Protein AF-A0A9E1HK41-F1 (afdb_monomer_lite)

pLDDT: mean 92.95, std 5.64, range [42.75, 98.69]

Secondary structure (DSSP, 8-state):
---SS--HHHHHHHHHHHHHHHHTT------B--S---HHHHHHHHHTT--GGGGB----SS--EEEES-S----SS-EEEEEE-S-------SSEEEE---S-HHHHHHHH-GGG--HHHHHHHHHHHHHHTTTTT-GGG--TTHHHHHHHHHHHHT--HHHHHHHHTT----SSHHHHHTTT-EEEEETTEEEEEEEEEESS--HHHHHHHHHHHHHHHHHTT-SEEEEEEEETTTTEEEEEEE-SS-EEEEEEES---IIIIIHHHHHHHTTS-EEEEEE--SS--TT-HHHHHHHHHHHHHHTSSEEEEE---SSHHHHHHHHHHTTT-EEEEEEGGGGGGGGG---SEEEEESSHHHHHHHHHHH-SEEEE-S--HHHHHHHHHHHHHHHH-SSPPPEEEE-GGGTTHHHHHHHHHHHHTTSS-GGGGGS-EEE-SHHHHHHHHHHHHHHHHHT--

Structure (mmCIF, N/CA/C/O backbone):
data_AF-A0A9E1HK41-F1
#
_entry.id   AF-A0A9E1HK41-F1
#
loop_
_atom_site.group_PDB
_atom_site.id
_atom_site.type_symbol
_atom_site.label_atom_id
_atom_site.label_alt_id
_atom_site.label_comp_id
_atom_site.label_asym_id
_atom_site.label_entity_id
_atom_site.label_seq_id
_atom_site.pdbx_PDB_ins_code
_atom_site.Cartn_x
_atom_site.Cartn_y
_atom_site.Cartn_z
_atom_site.occupancy
_atom_site.B_iso_or_equiv
_atom_site.auth_seq_id
_atom_site.auth_comp_id
_atom_site.auth_asym_id
_atom_site.auth_atom_id
_atom_site.pdbx_PDB_model_num
ATOM 1 N N . MET A 1 1 ? -28.091 0.198 19.499 1.00 93.56 1 MET A N 1
ATOM 2 C CA . MET A 1 1 ? -27.435 -0.769 18.590 1.00 93.56 1 MET A CA 1
ATOM 3 C C . MET A 1 1 ? -26.246 -0.072 17.952 1.00 93.56 1 MET A C 1
ATOM 5 O O . MET A 1 1 ? -26.409 1.080 17.579 1.00 93.56 1 MET A O 1
ATOM 9 N N . GLY A 1 2 ? -25.096 -0.743 17.875 1.00 93.38 2 GLY A N 1
ATOM 10 C CA . GLY A 1 2 ? -23.851 -0.199 17.312 1.00 93.38 2 GLY A CA 1
ATOM 11 C C . GLY A 1 2 ? -23.698 -0.389 15.797 1.00 93.38 2 GLY A C 1
ATOM 12 O O . GLY A 1 2 ? -24.620 -0.902 15.147 1.00 93.38 2 GLY A O 1
ATOM 13 N N . HIS A 1 3 ? -22.529 -0.051 15.243 1.00 91.25 3 HIS A N 1
ATOM 14 C CA . HIS A 1 3 ? -22.158 -0.341 13.847 1.00 91.25 3 HIS A CA 1
ATOM 15 C C . HIS A 1 3 ? -21.962 -1.850 13.586 1.00 91.25 3 HIS A C 1
ATOM 17 O O . HIS A 1 3 ? -22.030 -2.674 14.500 1.00 91.25 3 HIS A O 1
ATOM 23 N N . VAL A 1 4 ? -21.787 -2.234 12.313 1.00 88.62 4 VAL A N 1
ATOM 24 C CA . VAL A 1 4 ? -21.480 -3.624 11.912 1.00 88.62 4 VAL A CA 1
ATOM 25 C C . VAL A 1 4 ? -20.093 -4.007 12.422 1.00 88.62 4 VAL A C 1
ATOM 27 O O . VAL A 1 4 ? -19.176 -3.201 12.294 1.00 88.62 4 VAL A O 1
ATOM 30 N N . ASN A 1 5 ? -19.931 -5.235 12.932 1.00 87.88 5 ASN A N 1
ATOM 31 C CA . ASN A 1 5 ? -18.701 -5.691 13.594 1.00 87.88 5 ASN A CA 1
ATOM 32 C C . ASN A 1 5 ? -18.273 -4.687 14.686 1.00 87.88 5 ASN A C 1
ATOM 34 O O . ASN A 1 5 ? -17.259 -4.008 14.514 1.00 87.88 5 ASN A O 1
ATOM 38 N N . PRO A 1 6 ? -19.103 -4.526 15.739 1.00 90.44 6 PRO A N 1
ATOM 39 C CA . PRO A 1 6 ? -18.960 -3.450 16.714 1.00 90.44 6 PRO A CA 1
ATOM 40 C C . PRO A 1 6 ? -17.571 -3.479 17.348 1.00 90.44 6 PRO A C 1
ATOM 42 O O . PRO A 1 6 ? -17.072 -4.562 17.665 1.00 90.44 6 PRO A O 1
ATOM 45 N N . ASP A 1 7 ? -16.972 -2.306 17.523 1.00 92.00 7 ASP A N 1
ATOM 46 C CA . ASP A 1 7 ? -15.753 -2.134 18.303 1.00 92.00 7 ASP A CA 1
ATOM 47 C C . ASP A 1 7 ? -16.080 -1.907 19.785 1.00 92.00 7 ASP A C 1
ATOM 49 O O . ASP A 1 7 ? -17.224 -2.065 20.229 1.00 92.00 7 ASP A O 1
ATOM 53 N N . ILE A 1 8 ? -15.065 -1.577 20.578 1.00 94.31 8 ILE A N 1
ATOM 54 C CA . ILE A 1 8 ? -15.229 -1.418 22.016 1.00 94.31 8 ILE A CA 1
ATOM 55 C C . ILE A 1 8 ? -16.166 -0.265 22.401 1.00 94.31 8 ILE A C 1
ATOM 57 O O . ILE A 1 8 ? -16.934 -0.424 23.355 1.00 94.31 8 ILE A O 1
ATOM 61 N N . ASP A 1 9 ? -16.143 0.864 21.685 1.00 95.94 9 ASP A N 1
ATOM 62 C CA . ASP A 1 9 ? -17.006 1.999 22.007 1.00 95.94 9 ASP A CA 1
ATOM 63 C C . ASP A 1 9 ? -18.448 1.655 21.647 1.00 95.94 9 ASP A C 1
ATOM 65 O O . ASP A 1 9 ? -19.345 1.773 22.483 1.00 95.94 9 ASP A O 1
ATOM 69 N N . SER A 1 10 ? -18.665 1.072 20.470 1.00 96.19 10 SER A N 1
ATOM 70 C CA . SER A 1 10 ? -19.974 0.584 20.041 1.00 96.19 10 SER A CA 1
ATOM 71 C C . SER A 1 10 ? -20.574 -0.453 21.004 1.00 96.19 10 SER A C 1
ATOM 73 O O . SER A 1 10 ? -21.774 -0.427 21.323 1.00 96.19 10 SER A O 1
ATOM 75 N N . MET A 1 11 ? -19.737 -1.373 21.495 1.00 97.12 11 MET A N 1
ATOM 76 C CA . MET A 1 11 ? -20.105 -2.403 22.470 1.00 97.12 11 MET A CA 1
ATOM 77 C C . MET A 1 11 ? -20.515 -1.804 23.820 1.00 97.12 11 MET A C 1
ATOM 79 O O . MET A 1 11 ? -21.586 -2.123 24.354 1.00 97.12 11 MET A O 1
ATOM 83 N N . ILE A 1 12 ? -19.670 -0.937 24.377 1.00 98.00 12 ILE A N 1
ATOM 84 C CA . ILE A 1 12 ? -19.877 -0.333 25.696 1.00 98.00 12 ILE A CA 1
ATOM 85 C C . ILE A 1 12 ? -21.033 0.668 25.643 1.00 98.00 12 ILE A C 1
ATOM 87 O O . ILE A 1 12 ? -21.927 0.614 26.489 1.00 98.00 12 ILE A O 1
ATOM 91 N N . SER A 1 13 ? -21.097 1.506 24.611 1.00 98.12 13 SER A N 1
ATOM 92 C CA . SER A 1 13 ? -22.182 2.464 24.387 1.00 98.12 13 SER A CA 1
ATOM 93 C C . SER A 1 13 ? -23.548 1.793 24.305 1.00 98.12 13 SER A C 1
ATOM 95 O O . SER A 1 13 ? -24.519 2.278 24.887 1.00 98.12 13 SER A O 1
ATOM 97 N N . GLY A 1 14 ? -23.644 0.643 23.634 1.00 97.56 14 GLY A N 1
ATOM 98 C CA . GLY A 1 14 ? -24.891 -0.115 23.557 1.00 97.56 14 GLY A CA 1
ATOM 99 C C . GLY A 1 14 ? -25.380 -0.603 24.921 1.00 97.56 14 GLY A C 1
ATOM 100 O O . GLY A 1 14 ? -26.563 -0.460 25.242 1.00 97.56 14 GLY A O 1
ATOM 101 N N . TYR A 1 15 ? -24.459 -1.115 25.740 1.00 98.00 15 TYR A N 1
ATOM 102 C CA . TYR A 1 15 ? -24.726 -1.524 27.119 1.00 98.00 15 TYR A CA 1
ATOM 103 C C . TYR A 1 15 ? -25.155 -0.340 28.005 1.00 98.00 15 TYR A C 1
ATOM 105 O O . TYR A 1 15 ? -26.167 -0.427 28.707 1.00 98.00 15 TYR A O 1
ATOM 113 N N . LEU A 1 16 ? -24.433 0.783 27.942 1.00 98.19 16 LEU A N 1
ATOM 114 C CA . LEU A 1 16 ? -24.734 1.983 28.730 1.00 98.19 16 LEU A CA 1
ATOM 115 C C . LEU A 1 16 ? -26.084 2.592 28.341 1.00 98.19 16 LEU A C 1
ATOM 117 O O . LEU A 1 16 ? -26.861 2.981 29.212 1.00 98.19 16 LEU A O 1
ATOM 121 N N . MET A 1 17 ? -26.396 2.620 27.044 1.00 97.88 17 MET A N 1
ATOM 122 C CA . MET A 1 17 ? -27.677 3.109 26.542 1.00 97.88 17 MET A CA 1
ATOM 123 C C . MET A 1 17 ? -28.849 2.263 27.054 1.00 97.88 17 MET A C 1
ATOM 125 O O . MET A 1 17 ? -29.858 2.815 27.491 1.00 97.88 17 MET A O 1
ATOM 129 N N . GLU A 1 18 ? -28.733 0.929 27.063 1.00 97.31 18 GLU A N 1
ATOM 130 C CA . GLU A 1 18 ? -29.768 0.067 27.654 1.00 97.31 18 GLU A CA 1
ATOM 131 C C . GLU A 1 18 ? -29.987 0.391 29.139 1.00 97.31 18 GLU A C 1
ATOM 133 O O . GLU A 1 18 ? -31.135 0.495 29.581 1.00 97.31 18 GLU A O 1
ATOM 138 N N . LYS A 1 19 ? -28.903 0.576 29.904 1.00 97.12 19 LYS A N 1
ATOM 139 C CA . LYS A 1 19 ? -28.973 0.910 31.334 1.00 97.12 19 LYS A CA 1
ATOM 140 C C . LYS A 1 19 ? -29.635 2.270 31.570 1.00 97.12 19 LYS A C 1
ATOM 142 O O . LYS A 1 19 ? -30.533 2.363 32.408 1.00 97.12 19 LYS A O 1
ATOM 147 N N . LEU A 1 20 ? -29.264 3.286 30.791 1.00 97.38 20 LEU A N 1
ATOM 148 C CA . LEU A 1 20 ? -29.857 4.623 30.849 1.00 97.38 20 LEU A CA 1
ATOM 149 C C . LEU A 1 20 ? -31.354 4.605 30.522 1.00 97.38 20 LEU A C 1
ATOM 151 O O . LEU A 1 20 ? -32.163 5.175 31.249 1.00 97.38 20 LEU A O 1
ATOM 155 N N . MET A 1 21 ? -31.754 3.922 29.451 1.00 96.50 21 MET A N 1
ATOM 156 C CA . MET A 1 21 ? -33.165 3.862 29.066 1.00 96.50 21 MET A CA 1
ATOM 157 C C . MET A 1 21 ? -34.008 3.137 30.123 1.00 96.50 21 MET A C 1
ATOM 159 O O . MET A 1 21 ? -35.100 3.596 30.464 1.00 96.50 21 MET A O 1
ATOM 163 N N . LYS A 1 22 ? -33.484 2.055 30.713 1.00 96.44 22 LYS A N 1
ATOM 164 C CA . LYS A 1 22 ? -34.154 1.352 31.819 1.00 96.44 22 LYS A CA 1
ATOM 165 C C . LYS A 1 22 ? -34.268 2.209 33.077 1.00 96.44 22 LYS A C 1
ATOM 167 O O . LYS A 1 22 ? -35.314 2.173 33.720 1.00 96.44 22 LYS A O 1
ATOM 172 N N . SER A 1 23 ? -33.247 2.999 33.422 1.00 95.19 23 SER A N 1
ATOM 173 C CA . SER A 1 23 ? -33.308 3.890 34.593 1.00 95.19 23 SER A CA 1
ATOM 174 C C . SER A 1 23 ? -34.360 4.994 34.436 1.00 95.19 23 SER A C 1
ATOM 176 O O . SER A 1 23 ? -34.927 5.453 35.424 1.00 95.19 23 SER A O 1
ATOM 178 N N . LYS A 1 24 ? -34.686 5.364 33.191 1.00 94.94 24 LYS A N 1
ATOM 179 C CA . LYS A 1 24 ? -35.784 6.279 32.842 1.00 94.94 24 LYS A CA 1
ATOM 180 C C . LYS A 1 24 ? -37.152 5.589 32.704 1.00 94.94 24 LYS A C 1
ATOM 182 O O . LYS A 1 24 ? -38.125 6.253 32.364 1.00 94.94 24 LYS A O 1
ATOM 187 N N . GLY A 1 25 ? -37.247 4.285 32.978 1.00 95.94 25 GLY A N 1
ATOM 188 C CA . GLY A 1 25 ? -38.503 3.527 32.973 1.00 95.94 25 GLY A CA 1
ATOM 189 C C . GLY A 1 25 ? -38.911 2.933 31.621 1.00 95.94 25 GLY A C 1
ATOM 190 O O . GLY A 1 25 ? -40.019 2.413 31.504 1.00 95.94 25 GLY A O 1
ATOM 191 N N . TYR A 1 26 ? -38.046 2.970 30.603 1.00 95.50 26 TYR A N 1
ATOM 192 C CA . TYR A 1 26 ? -38.338 2.368 29.300 1.00 95.50 26 TYR A CA 1
ATOM 193 C C . TYR A 1 26 ? -38.013 0.871 29.266 1.00 95.50 26 TYR A C 1
ATOM 195 O O . TYR A 1 26 ? -37.022 0.406 29.837 1.00 95.50 26 TYR A O 1
ATOM 203 N N . PHE A 1 27 ? -38.803 0.110 28.503 1.00 94.62 27 PHE A N 1
ATOM 204 C CA . PHE A 1 27 ? -38.442 -1.251 28.115 1.00 94.62 27 PHE A CA 1
ATOM 205 C C . PHE A 1 27 ? -37.400 -1.204 26.990 1.00 94.62 27 PHE A C 1
ATOM 207 O O . PHE A 1 27 ? -37.738 -1.087 25.815 1.00 94.62 27 PHE A O 1
ATOM 214 N N . ALA A 1 28 ? -36.122 -1.271 27.360 1.00 95.44 28 ALA A N 1
ATOM 215 C CA . ALA A 1 28 ? -35.004 -1.258 26.421 1.00 95.44 28 ALA A CA 1
ATOM 216 C C . ALA A 1 28 ? -34.219 -2.573 26.464 1.00 95.44 28 ALA A C 1
ATOM 218 O O . ALA A 1 28 ? -34.064 -3.179 27.526 1.00 95.44 28 ALA A O 1
ATOM 219 N N . SER A 1 29 ? -33.689 -2.999 25.315 1.00 95.56 29 SER A N 1
ATOM 220 C CA . SER A 1 29 ? -32.746 -4.115 25.236 1.00 95.56 29 SER A CA 1
ATOM 221 C C . SER A 1 29 ? -31.597 -3.793 24.291 1.00 95.56 29 SER A C 1
ATOM 223 O O . SER A 1 29 ? -31.830 -3.366 23.160 1.00 95.56 29 SER A O 1
ATOM 225 N N . TYR A 1 30 ? -30.359 -4.016 24.740 1.00 96.81 30 TYR A N 1
ATOM 226 C CA . TYR A 1 30 ? -29.209 -3.954 23.849 1.00 96.81 30 TYR A CA 1
ATOM 227 C C . TYR A 1 30 ? -29.155 -5.213 22.974 1.00 96.81 30 TYR A C 1
ATOM 229 O O . TYR A 1 30 ? -29.301 -6.341 23.456 1.00 96.81 30 TYR A O 1
ATOM 237 N N . ILE A 1 31 ? -28.977 -5.000 21.669 1.00 95.38 31 ILE A N 1
ATOM 238 C CA . ILE A 1 31 ? -28.938 -6.037 20.640 1.00 95.38 31 ILE A CA 1
ATOM 239 C C . ILE A 1 31 ? -27.716 -5.806 19.751 1.00 95.38 31 ILE A C 1
ATOM 241 O O . ILE A 1 31 ? -27.499 -4.694 19.258 1.00 95.38 31 ILE A O 1
ATOM 245 N N . ILE A 1 32 ? -26.975 -6.887 19.520 1.00 95.25 32 ILE A N 1
ATOM 246 C CA . ILE A 1 32 ? -25.922 -7.007 18.516 1.00 95.25 32 ILE A CA 1
ATOM 247 C C . ILE A 1 32 ? -26.394 -8.048 17.489 1.00 95.25 32 ILE A C 1
ATOM 249 O O . ILE A 1 32 ? -26.381 -9.243 17.783 1.00 95.25 32 ILE A O 1
ATOM 253 N N . PRO A 1 33 ? -26.878 -7.639 16.306 1.00 93.00 33 PRO A N 1
ATOM 254 C CA . PRO A 1 33 ? -27.343 -8.590 15.296 1.00 93.00 33 PRO A CA 1
ATOM 255 C C . PRO A 1 33 ? -26.194 -9.279 14.549 1.00 93.00 33 PRO A C 1
ATOM 257 O O . PRO A 1 33 ? -26.416 -10.268 13.847 1.00 93.00 33 PRO A O 1
ATOM 260 N N . ASP A 1 34 ? -24.978 -8.750 14.673 1.00 91.62 34 ASP A N 1
ATOM 261 C CA . ASP A 1 34 ? -23.805 -9.195 13.936 1.00 91.62 34 ASP A CA 1
ATOM 262 C C . ASP A 1 34 ? -23.301 -10.543 14.461 1.00 91.62 34 ASP A C 1
ATOM 264 O O . ASP A 1 34 ? -23.234 -10.792 15.669 1.00 91.62 34 ASP A O 1
ATOM 268 N N . ARG A 1 35 ? -22.945 -11.431 13.527 1.00 87.62 35 ARG A N 1
ATOM 269 C CA . ARG A 1 35 ? -22.348 -12.735 13.856 1.00 87.62 35 ARG A CA 1
ATOM 270 C C . ARG A 1 35 ? -20.925 -12.576 14.373 1.00 87.62 35 ARG A C 1
ATOM 272 O O . ARG A 1 35 ? -20.533 -13.272 15.306 1.00 87.62 35 ARG A O 1
ATOM 279 N N . GLU A 1 36 ? -20.186 -11.666 13.751 1.00 87.62 36 GLU A N 1
ATOM 280 C CA . GLU A 1 36 ? -18.804 -11.353 14.081 1.00 87.62 36 GLU A CA 1
ATOM 281 C C . GLU A 1 36 ? -18.746 -10.113 14.974 1.00 87.62 36 GLU A C 1
ATOM 283 O O . GLU A 1 36 ? -19.527 -9.171 14.820 1.00 87.62 36 GLU A O 1
ATOM 288 N N . LEU A 1 37 ? -17.832 -10.169 15.935 1.00 88.00 37 LEU A N 1
ATOM 289 C CA . LEU A 1 37 ? -17.463 -9.076 16.821 1.00 88.00 37 LEU A CA 1
ATOM 290 C C . LEU A 1 37 ? -15.980 -8.809 16.599 1.00 88.00 37 LEU A C 1
ATOM 292 O O . LEU A 1 37 ? -15.232 -9.762 16.344 1.00 88.00 37 LEU A O 1
ATOM 296 N N . ASP A 1 38 ? -15.539 -7.567 16.798 1.00 87.44 38 ASP A N 1
ATOM 297 C CA . ASP A 1 38 ? -14.110 -7.302 16.851 1.00 87.44 38 ASP A CA 1
ATOM 298 C C . ASP A 1 38 ? -13.497 -8.108 18.006 1.00 87.44 38 ASP A C 1
ATOM 300 O O . ASP A 1 38 ? -13.838 -7.922 19.178 1.00 87.44 38 ASP A O 1
ATOM 304 N N . SER A 1 39 ? -12.639 -9.076 17.674 1.00 84.12 39 SER A N 1
ATOM 305 C CA . SER A 1 39 ? -12.173 -10.070 18.643 1.00 84.12 39 SER A CA 1
ATOM 306 C C . SER A 1 39 ? -11.335 -9.443 19.751 1.00 84.12 39 SER A C 1
ATOM 308 O O . SER A 1 39 ? -11.407 -9.884 20.895 1.00 84.12 39 SER A O 1
ATOM 310 N N . GLN A 1 40 ? -10.558 -8.407 19.421 1.00 84.25 40 GLN A N 1
ATOM 311 C CA . GLN A 1 40 ? -9.740 -7.692 20.395 1.00 84.25 40 GLN A CA 1
ATOM 312 C C . GLN A 1 40 ? -10.635 -6.926 21.374 1.00 84.25 40 GLN A C 1
ATOM 314 O O . GLN A 1 40 ? -10.505 -7.098 22.586 1.00 84.25 40 GLN A O 1
ATOM 319 N N . SER A 1 41 ? -11.600 -6.166 20.856 1.00 90.38 41 SER A N 1
ATOM 320 C CA . SER A 1 41 ? -12.583 -5.432 21.657 1.00 90.38 41 SER A CA 1
ATOM 321 C C . SER A 1 41 ? -13.410 -6.366 22.541 1.00 90.38 41 SER A C 1
ATOM 323 O O . SER A 1 41 ? -13.621 -6.068 23.717 1.00 90.38 41 SER A O 1
ATOM 325 N N . TYR A 1 42 ? -13.823 -7.529 22.020 1.00 91.44 42 TYR A N 1
ATOM 326 C CA . TYR A 1 42 ? -14.557 -8.540 22.784 1.00 91.44 42 TYR A CA 1
ATOM 327 C C . TYR A 1 42 ? -13.754 -9.073 23.975 1.00 91.44 42 TYR A C 1
ATOM 329 O O . TYR A 1 42 ? -14.263 -9.091 25.099 1.00 91.44 42 TYR A O 1
ATOM 337 N N . GLU A 1 43 ? -12.513 -9.512 23.749 1.00 91.19 43 GLU A N 1
ATOM 338 C CA . GLU A 1 43 ? -11.674 -10.056 24.822 1.00 91.19 43 GLU A CA 1
ATOM 339 C C . GLU A 1 43 ? -11.360 -8.990 25.879 1.00 91.19 43 GLU A C 1
ATOM 341 O O . GLU A 1 43 ? -11.363 -9.292 27.074 1.00 91.19 43 GLU A O 1
ATOM 346 N N . ILE A 1 44 ? -11.194 -7.728 25.468 1.00 91.56 44 ILE A N 1
ATOM 347 C CA . ILE A 1 44 ? -11.049 -6.600 26.391 1.00 91.56 44 ILE A CA 1
ATOM 348 C C . ILE A 1 44 ? -12.338 -6.390 27.202 1.00 91.56 44 ILE A C 1
ATOM 350 O O . ILE A 1 44 ? -12.286 -6.388 28.431 1.00 91.56 44 ILE A O 1
ATOM 354 N N . CYS A 1 45 ? -13.512 -6.299 26.568 1.00 93.75 45 CYS A N 1
ATOM 355 C CA . CYS A 1 45 ? -14.789 -6.169 27.286 1.00 93.75 45 CYS A CA 1
ATOM 356 C C . CYS A 1 45 ? -14.965 -7.289 28.318 1.00 93.75 45 CYS A C 1
ATOM 358 O O . CYS A 1 45 ? -15.283 -7.032 29.482 1.00 93.75 45 CYS A O 1
ATOM 360 N N . LYS A 1 46 ? -14.676 -8.530 27.918 1.00 94.94 46 LYS A N 1
ATOM 361 C CA . LYS A 1 46 ? -14.763 -9.709 28.779 1.00 94.94 46 LYS A CA 1
ATOM 362 C C . LYS A 1 46 ? -13.771 -9.656 29.943 1.00 94.94 46 LYS A C 1
ATOM 364 O O . LYS A 1 46 ? -14.172 -9.931 31.073 1.00 94.94 46 LYS A O 1
ATOM 369 N N . LYS A 1 47 ? -12.514 -9.265 29.696 1.00 94.38 47 LYS A N 1
ATOM 370 C CA . LYS A 1 47 ? -11.480 -9.048 30.728 1.00 94.38 47 LYS A CA 1
ATOM 371 C C . LYS A 1 47 ? -11.951 -8.056 31.794 1.00 94.38 47 LYS A C 1
ATOM 373 O O . LYS A 1 47 ? -11.683 -8.263 32.974 1.00 94.38 47 LYS A O 1
ATOM 378 N N . TYR A 1 48 ? -12.688 -7.021 31.391 1.00 94.62 48 TYR A N 1
ATOM 379 C CA . TYR A 1 48 ? -13.240 -6.005 32.291 1.00 94.62 48 TYR A CA 1
ATOM 380 C C . TYR A 1 48 ? -14.660 -6.316 32.792 1.00 94.62 48 TYR A C 1
ATOM 382 O O . TYR A 1 48 ? -15.276 -5.468 33.430 1.00 94.62 48 TYR A O 1
ATOM 390 N N . GLY A 1 49 ? -15.167 -7.537 32.581 1.00 95.88 49 GLY A N 1
ATOM 391 C CA . GLY A 1 49 ? -16.414 -8.033 33.177 1.00 95.88 49 GLY A CA 1
ATOM 392 C C . GLY A 1 49 ? -17.683 -7.825 32.342 1.00 95.88 49 GLY A C 1
ATOM 393 O O . GLY A 1 49 ? -18.774 -8.165 32.802 1.00 95.88 49 GLY A O 1
ATOM 394 N N . LEU A 1 50 ? -17.575 -7.316 31.113 1.00 96.38 50 LEU A N 1
ATOM 395 C CA . LEU A 1 50 ? -18.692 -7.179 30.178 1.00 96.38 50 LEU A CA 1
ATOM 396 C C . LEU A 1 50 ? -18.652 -8.291 29.118 1.00 96.38 50 LEU A C 1
ATOM 398 O O . LEU A 1 50 ? -18.016 -8.162 28.075 1.00 96.38 50 LEU A O 1
ATOM 402 N N . ASP A 1 51 ? -19.385 -9.383 29.345 1.00 95.88 51 ASP A N 1
ATOM 403 C CA . ASP A 1 51 ? -19.610 -10.378 28.289 1.00 95.88 51 ASP A CA 1
ATOM 404 C C . ASP A 1 51 ? -20.693 -9.892 27.321 1.00 95.88 51 ASP A C 1
ATOM 406 O O . ASP A 1 51 ? -21.892 -10.011 27.593 1.00 95.88 51 ASP A O 1
ATOM 410 N N . VAL A 1 52 ? -20.275 -9.320 26.192 1.00 94.12 52 VAL A N 1
ATOM 411 C CA . VAL A 1 52 ? -21.201 -8.766 25.196 1.00 94.12 52 VAL A CA 1
ATOM 412 C C . VAL A 1 52 ? -21.895 -9.825 24.341 1.00 94.12 52 VAL A C 1
ATOM 414 O O . VAL A 1 52 ? -22.923 -9.528 23.733 1.00 94.12 52 VAL A O 1
ATOM 417 N N . LYS A 1 53 ? -21.418 -11.081 24.330 1.00 94.44 53 LYS A N 1
ATOM 418 C CA . LYS A 1 53 ? -22.065 -12.158 23.555 1.00 94.44 53 LYS A CA 1
ATOM 419 C C . LYS A 1 53 ? -23.494 -12.427 24.013 1.00 94.44 53 LYS A C 1
ATOM 421 O O . LYS A 1 53 ? -24.330 -12.821 23.207 1.00 94.44 53 LYS A O 1
ATOM 426 N N . LYS A 1 54 ? -23.828 -12.118 25.271 1.00 95.06 54 LYS A N 1
ATOM 427 C CA . LYS A 1 54 ? -25.208 -12.199 25.784 1.00 95.06 54 LYS A CA 1
ATOM 428 C C . LYS A 1 54 ? -26.189 -11.247 25.080 1.00 95.06 54 LYS A C 1
ATOM 430 O O . LYS A 1 54 ? -27.403 -11.427 25.189 1.00 95.06 54 LYS A O 1
ATOM 435 N N . TYR A 1 55 ? -25.678 -10.242 24.367 1.00 95.56 55 TYR A N 1
ATOM 436 C CA . TYR A 1 55 ? -26.465 -9.306 23.567 1.00 95.56 55 TYR A CA 1
ATOM 437 C C . TYR A 1 55 ? -26.538 -9.699 22.084 1.00 95.56 55 TYR A C 1
ATOM 439 O O . TYR A 1 55 ? -27.267 -9.044 21.341 1.00 95.56 55 TYR A O 1
ATOM 447 N N . GLN A 1 56 ? -25.865 -10.776 21.645 1.00 94.69 56 GLN A N 1
ATOM 448 C CA . GLN A 1 56 ? -25.993 -11.275 20.273 1.00 94.69 56 GLN A CA 1
ATOM 449 C C . GLN A 1 56 ? -27.378 -11.891 20.045 1.00 94.69 56 GLN A C 1
ATOM 451 O O . GLN A 1 56 ? -27.665 -13.016 20.459 1.00 94.69 56 GLN A O 1
ATOM 456 N N . LYS A 1 57 ? -28.271 -11.121 19.421 1.00 93.69 57 LYS A N 1
ATOM 457 C CA . LYS A 1 57 ? -29.695 -11.445 19.251 1.00 93.69 57 LYS A CA 1
ATOM 458 C C . LYS A 1 57 ? -30.185 -10.945 17.897 1.00 93.69 57 LYS A C 1
ATOM 460 O O . LYS A 1 57 ? -29.628 -10.017 17.324 1.00 93.69 57 LYS A O 1
ATOM 465 N N . LYS A 1 58 ? -31.263 -11.543 17.385 1.00 92.69 58 LYS A N 1
ATOM 466 C CA . LYS A 1 58 ? -31.913 -11.067 16.156 1.00 92.69 58 LYS A CA 1
ATOM 467 C C . LYS A 1 58 ? -32.607 -9.723 16.392 1.00 92.69 58 LYS A C 1
ATOM 469 O O . LYS A 1 58 ? -33.083 -9.454 17.493 1.00 92.69 58 LYS A O 1
ATOM 474 N N . LEU A 1 59 ? -32.700 -8.924 15.330 1.00 92.56 59 LEU A N 1
ATOM 475 C CA . LEU A 1 59 ? -33.508 -7.706 15.315 1.00 92.56 59 LEU A CA 1
ATOM 476 C C . LEU A 1 59 ? -34.994 -8.026 15.532 1.00 92.56 59 LEU A C 1
ATOM 478 O O . LEU A 1 59 ? -35.477 -9.093 15.148 1.00 92.56 59 LEU A O 1
ATOM 482 N N . VAL A 1 60 ? -35.710 -7.077 16.133 1.00 90.56 60 VAL A N 1
ATOM 483 C CA . VAL A 1 60 ? -37.134 -7.172 16.485 1.00 90.56 60 VAL A CA 1
ATOM 484 C C . VAL A 1 60 ? -37.943 -6.236 15.586 1.00 90.56 60 VAL A C 1
ATOM 486 O O . VAL A 1 60 ? -37.643 -5.049 15.509 1.00 90.56 60 VAL A O 1
ATOM 489 N N . SER A 1 61 ? -38.964 -6.743 14.894 1.00 84.69 61 SER A N 1
ATOM 490 C CA . SER A 1 61 ? -39.709 -5.967 13.888 1.00 84.69 61 SER A CA 1
ATOM 491 C C . SER A 1 61 ? -40.604 -4.867 14.466 1.00 84.69 61 SER A C 1
ATOM 493 O O . SER A 1 61 ? -40.750 -3.823 13.850 1.00 84.69 61 SER A O 1
ATOM 495 N N . ASN A 1 62 ? -41.165 -5.066 15.660 1.00 87.56 62 ASN A N 1
ATOM 496 C CA . ASN A 1 62 ? -42.068 -4.104 16.303 1.00 87.56 62 ASN A CA 1
ATOM 497 C C . ASN A 1 62 ? -41.348 -3.347 17.427 1.00 87.56 62 ASN A C 1
ATOM 499 O O . ASN A 1 62 ? -41.748 -3.425 18.588 1.00 87.56 62 ASN A O 1
ATOM 503 N N . ALA A 1 63 ? -40.241 -2.685 17.098 1.00 91.88 63 ALA A N 1
ATOM 504 C CA . ALA A 1 63 ? -39.455 -1.913 18.052 1.00 91.88 63 ALA A CA 1
ATOM 505 C C . ALA A 1 63 ? -38.930 -0.624 17.417 1.00 91.88 63 ALA A C 1
ATOM 507 O O . ALA A 1 63 ? -38.602 -0.596 16.230 1.00 91.88 63 ALA A O 1
ATOM 508 N N . SER A 1 64 ? -38.806 0.414 18.238 1.00 94.94 64 SER A N 1
ATOM 509 C CA . SER A 1 64 ? -38.064 1.625 17.902 1.00 94.94 64 SER A CA 1
ATOM 510 C C . SER A 1 64 ? -36.588 1.432 18.260 1.00 94.94 64 SER A C 1
ATOM 512 O O . SER A 1 64 ? -36.249 0.791 19.260 1.00 94.94 64 SER A O 1
ATOM 514 N N . TYR A 1 65 ? -35.697 1.980 17.443 1.00 95.69 65 TYR A N 1
ATOM 515 C CA . TYR A 1 65 ? -34.260 1.762 17.540 1.00 95.69 65 TYR A CA 1
ATOM 516 C C . TYR A 1 65 ? -33.524 3.039 17.926 1.00 95.69 65 TYR A C 1
ATOM 518 O O . TYR A 1 65 ? -33.759 4.111 17.371 1.00 95.69 65 TYR A O 1
ATOM 526 N N . ILE A 1 66 ? -32.576 2.888 18.849 1.00 96.81 66 ILE A N 1
ATOM 527 C CA . ILE A 1 66 ? -31.554 3.893 19.131 1.00 96.81 66 ILE A CA 1
ATOM 528 C C . ILE A 1 66 ? -30.232 3.370 18.581 1.00 96.81 66 ILE A C 1
ATOM 530 O O . ILE A 1 66 ? -29.791 2.270 18.949 1.00 96.81 66 ILE A O 1
ATOM 534 N N . LEU A 1 67 ? -29.610 4.140 17.696 1.00 96.69 67 LEU A N 1
ATOM 535 C CA . LEU A 1 67 ? -28.258 3.889 17.222 1.00 96.69 67 LEU A CA 1
ATOM 536 C C . LEU A 1 67 ? -27.261 4.599 18.134 1.00 96.69 67 LEU A C 1
ATOM 538 O O . LEU A 1 67 ? -27.501 5.711 18.604 1.00 96.69 67 LEU A O 1
ATOM 542 N N . VAL A 1 68 ? -26.168 3.910 18.418 1.00 97.00 68 VAL A N 1
ATOM 543 C CA . VAL A 1 68 ? -25.035 4.450 19.163 1.00 97.00 68 VAL A CA 1
ATOM 544 C C . VAL A 1 68 ? -23.790 4.226 18.329 1.00 97.00 68 VAL A C 1
ATOM 546 O O . VAL A 1 68 ? -23.686 3.174 17.699 1.00 97.00 68 VAL A O 1
ATOM 549 N N . ASP A 1 69 ? -22.883 5.195 18.322 1.00 94.31 69 ASP A N 1
ATOM 550 C CA . ASP A 1 69 ? -21.564 5.081 17.697 1.00 94.31 69 ASP A CA 1
ATOM 551 C C . ASP A 1 69 ? -21.613 4.817 16.175 1.00 94.31 69 ASP A C 1
ATOM 553 O O . ASP A 1 69 ? -20.709 4.273 15.546 1.00 94.31 69 ASP A O 1
ATOM 557 N N . HIS A 1 70 ? -22.757 5.143 15.575 1.00 91.69 70 HIS A N 1
ATOM 558 C CA . HIS A 1 70 ? -23.017 5.089 14.145 1.00 91.69 70 HIS A CA 1
ATOM 559 C C . HIS A 1 70 ? -24.370 5.738 13.853 1.00 91.69 70 HIS A C 1
ATOM 561 O O . HIS A 1 70 ? -25.260 5.763 14.708 1.00 91.69 70 HIS A O 1
ATOM 567 N N . HIS A 1 71 ? -24.581 6.153 12.608 1.00 89.31 71 HIS A N 1
ATOM 568 C CA . HIS A 1 71 ? -25.821 6.801 12.171 1.00 89.31 71 HIS A CA 1
ATOM 569 C C . HIS A 1 71 ? -26.597 6.032 11.086 1.00 89.31 71 HIS A C 1
ATOM 571 O O . HIS A 1 71 ? -27.730 6.390 10.778 1.00 89.31 71 HIS A O 1
ATOM 577 N N . GLN A 1 72 ? -26.049 4.939 10.539 1.00 85.38 72 GLN A N 1
ATOM 578 C CA . GLN A 1 72 ? -26.717 4.121 9.510 1.00 85.38 72 GLN A CA 1
ATOM 579 C C . GLN A 1 72 ? -26.737 2.624 9.839 1.00 85.38 72 GLN A C 1
ATOM 581 O O . GLN A 1 72 ? -25.692 2.017 10.064 1.00 85.38 72 GLN A O 1
ATOM 586 N N . ARG A 1 73 ? -27.921 2.001 9.814 1.00 87.44 73 ARG A N 1
ATOM 587 C CA . ARG A 1 73 ? -28.110 0.545 9.935 1.00 87.44 73 ARG A CA 1
ATOM 588 C C . ARG A 1 73 ? -29.393 0.107 9.236 1.00 87.44 73 ARG A C 1
ATOM 590 O O . ARG A 1 73 ? -30.421 0.763 9.356 1.00 87.44 73 ARG A O 1
ATOM 597 N N . THR A 1 74 ? -29.359 -1.053 8.584 1.00 87.81 74 THR A N 1
ATOM 598 C CA . THR A 1 74 ? -30.578 -1.711 8.099 1.00 87.81 74 THR A CA 1
ATOM 599 C C . THR A 1 74 ? -31.337 -2.312 9.280 1.00 87.81 74 THR A C 1
ATOM 601 O O . THR A 1 74 ? -30.838 -3.225 9.940 1.00 87.81 74 THR A O 1
ATOM 604 N N . ILE A 1 75 ? -32.542 -1.806 9.542 1.00 90.00 75 ILE A N 1
ATOM 605 C CA . ILE A 1 75 ? -33.401 -2.241 10.648 1.00 90.00 75 ILE A CA 1
ATOM 606 C C . ILE A 1 75 ? -34.844 -2.472 10.178 1.00 90.00 75 ILE A C 1
ATOM 608 O O . ILE A 1 75 ? -35.267 -1.872 9.194 1.00 90.00 75 ILE A O 1
ATOM 612 N N . PRO A 1 76 ? -35.615 -3.328 10.873 1.00 89.69 76 PRO A N 1
ATOM 613 C CA . PRO A 1 76 ? -37.013 -3.598 10.536 1.00 89.69 76 PRO A CA 1
ATOM 614 C C . PRO A 1 76 ? -38.019 -2.603 11.155 1.00 89.69 76 PRO A C 1
ATOM 616 O O . PRO A 1 76 ? -39.218 -2.818 11.014 1.00 89.69 76 PRO A O 1
ATOM 619 N N . GLY A 1 77 ? -37.556 -1.565 11.859 1.00 87.81 77 GLY A N 1
ATOM 620 C CA . GLY A 1 77 ? -38.391 -0.575 12.550 1.00 87.81 77 GLY A CA 1
ATOM 621 C C . GLY A 1 77 ? -37.901 0.858 12.333 1.00 87.81 77 GLY A C 1
ATOM 622 O O . GLY A 1 77 ? -37.102 1.118 11.436 1.00 87.81 77 GLY A O 1
ATOM 623 N N . GLU A 1 78 ? -38.367 1.789 13.161 1.00 92.44 78 GLU A N 1
ATOM 624 C CA . GLU A 1 78 ? -37.999 3.210 13.084 1.00 92.44 78 GLU A CA 1
ATOM 625 C C . GLU A 1 78 ? -36.750 3.541 13.914 1.00 92.44 78 GLU A C 1
ATOM 627 O O . GLU A 1 78 ? -36.520 2.956 14.975 1.00 92.44 78 GLU A O 1
ATOM 632 N N . ILE A 1 79 ? -35.954 4.510 13.454 1.00 94.50 79 ILE A N 1
ATOM 633 C CA . ILE A 1 79 ? -34.864 5.096 14.243 1.00 94.50 79 ILE A CA 1
ATOM 634 C C . ILE A 1 79 ? -35.438 6.278 15.020 1.00 94.50 79 ILE A C 1
ATOM 636 O O . ILE A 1 79 ? -35.834 7.277 14.429 1.00 94.50 79 ILE A O 1
ATOM 640 N N . VAL A 1 80 ? -35.453 6.176 16.347 1.00 95.44 80 VAL A N 1
ATOM 641 C CA . VAL A 1 80 ? -35.930 7.249 17.237 1.00 95.44 80 VAL A CA 1
ATOM 642 C C . VAL A 1 80 ? -34.796 8.031 17.887 1.00 95.44 80 VAL A C 1
ATOM 644 O O . VAL A 1 80 ? -35.023 9.112 18.425 1.00 95.44 80 VAL A O 1
ATOM 647 N N . GLY A 1 81 ? -33.574 7.497 17.843 1.00 95.81 81 GLY A N 1
ATOM 648 C CA . GLY A 1 81 ? -32.413 8.115 18.462 1.00 95.81 81 GLY A CA 1
ATOM 649 C C . GLY A 1 81 ? -31.109 7.764 17.759 1.00 95.81 81 GLY A C 1
ATOM 650 O O . GLY A 1 81 ? -30.906 6.611 17.385 1.00 95.81 81 GLY A O 1
ATOM 651 N N . ILE A 1 82 ? -30.210 8.733 17.633 1.00 96.38 82 ILE A N 1
ATOM 652 C CA . ILE A 1 82 ? -28.812 8.527 17.242 1.00 96.38 82 ILE A CA 1
ATOM 653 C C . ILE A 1 82 ? -27.932 9.310 18.220 1.00 96.38 82 ILE A C 1
ATOM 655 O O . ILE A 1 82 ? -28.147 10.507 18.429 1.00 96.38 82 ILE A O 1
ATOM 659 N N . ILE A 1 83 ? -26.947 8.630 18.808 1.00 95.94 83 ILE A N 1
ATOM 660 C CA . ILE A 1 83 ? -25.839 9.246 19.546 1.00 95.94 83 ILE A CA 1
ATOM 661 C C . ILE A 1 83 ? -24.547 8.791 18.888 1.00 95.94 83 ILE A C 1
ATOM 663 O O . ILE A 1 83 ? -24.256 7.601 18.884 1.00 95.94 83 ILE A O 1
ATOM 667 N N . ASP A 1 84 ? -23.796 9.720 18.323 1.00 93.31 84 ASP A N 1
ATOM 668 C CA . ASP A 1 84 ? -22.602 9.411 17.542 1.00 93.31 84 ASP A CA 1
ATOM 669 C C . ASP A 1 84 ? -21.520 10.474 17.790 1.00 93.31 84 ASP A C 1
ATOM 671 O O . ASP A 1 84 ? -21.789 11.547 18.336 1.00 93.31 84 ASP A O 1
ATOM 675 N N . HIS A 1 85 ? -20.292 10.179 17.397 1.00 90.38 85 HIS A N 1
ATOM 676 C CA . HIS A 1 85 ? -19.164 11.110 17.432 1.00 90.38 85 HIS A CA 1
ATOM 677 C C . HIS A 1 85 ? -18.366 11.120 16.116 1.00 90.38 85 HIS A C 1
ATOM 679 O O . HIS A 1 85 ? -17.455 11.933 15.934 1.00 90.38 85 HIS A O 1
ATOM 685 N N . HIS A 1 86 ? -18.744 10.265 15.160 1.00 87.06 86 HIS A N 1
ATOM 686 C CA . HIS A 1 86 ? -18.155 10.235 13.831 1.00 87.06 86 HIS A CA 1
ATOM 687 C C . HIS A 1 86 ? -18.554 11.470 13.007 1.00 87.06 86 HIS A C 1
ATOM 689 O O . HIS A 1 86 ? -19.719 11.884 13.033 1.00 87.06 86 HIS A O 1
ATOM 695 N N . PRO A 1 87 ? -17.632 12.050 12.216 1.00 83.62 87 PRO A N 1
ATOM 696 C CA . PRO A 1 87 ? -17.969 13.130 11.299 1.00 83.62 87 PRO A CA 1
ATOM 697 C C . PRO A 1 87 ? -18.996 12.675 10.258 1.00 83.62 87 PRO A C 1
ATOM 699 O O . PRO A 1 87 ? -18.785 11.685 9.559 1.00 83.62 87 PRO A O 1
ATOM 702 N N . THR A 1 88 ? -20.074 13.438 10.092 1.00 84.00 88 THR A N 1
ATOM 703 C CA . THR A 1 88 ? -21.056 13.220 9.026 1.00 84.00 88 THR A CA 1
ATOM 704 C C . THR A 1 88 ? -21.557 14.551 8.475 1.00 84.00 88 THR A C 1
ATOM 706 O O . THR A 1 88 ? -21.649 15.546 9.194 1.00 84.00 88 THR A O 1
ATOM 709 N N . LYS A 1 89 ? -21.834 14.583 7.167 1.00 83.75 89 LYS A N 1
ATOM 710 C CA . LYS A 1 89 ? -22.503 15.715 6.499 1.00 83.75 89 LYS A CA 1
ATOM 711 C C . LYS A 1 89 ? -24.013 15.499 6.393 1.00 83.75 89 LYS A C 1
ATOM 713 O O . LYS A 1 89 ? -24.716 16.381 5.909 1.00 83.75 89 LYS A O 1
ATOM 718 N N . GLU A 1 90 ? -24.490 14.322 6.786 1.00 85.88 90 GLU A N 1
ATOM 719 C CA . GLU A 1 90 ? -25.898 13.964 6.728 1.00 85.88 90 GLU A CA 1
ATOM 720 C C . GLU A 1 90 ? -26.681 14.661 7.841 1.00 85.88 90 GLU A C 1
ATOM 722 O O . GLU A 1 90 ? -26.178 14.908 8.939 1.00 85.88 90 GLU A O 1
ATOM 727 N N . THR A 1 91 ? -27.936 14.978 7.544 1.00 84.44 91 THR A N 1
ATOM 728 C CA . THR A 1 91 ? -28.894 15.524 8.504 1.00 84.44 91 THR A CA 1
ATOM 729 C C . THR A 1 91 ? -29.994 14.504 8.732 1.00 84.44 91 THR A C 1
ATOM 731 O O . THR A 1 91 ? -30.543 13.974 7.765 1.00 84.44 91 THR A O 1
ATOM 734 N N . PHE A 1 92 ? -30.346 14.263 9.991 1.00 88.44 92 PHE A N 1
ATOM 735 C CA . PHE A 1 92 ? -31.344 13.266 10.364 1.00 88.44 92 PHE A CA 1
ATOM 736 C C . PHE A 1 92 ? -32.579 13.963 10.921 1.00 88.44 92 PHE A C 1
ATOM 738 O O . PHE A 1 92 ? -32.490 14.678 11.917 1.00 88.44 92 PHE A O 1
ATOM 745 N N . ASP A 1 93 ? -33.725 13.735 10.285 1.00 89.94 93 ASP A N 1
ATOM 746 C CA . ASP A 1 93 ? -35.027 14.139 10.812 1.00 89.94 93 ASP A CA 1
ATOM 747 C C . ASP A 1 93 ? -35.577 13.008 11.687 1.00 89.94 93 ASP A C 1
ATOM 749 O O . ASP A 1 93 ? -36.345 12.154 11.245 1.00 89.94 93 ASP A O 1
ATOM 753 N N . ILE A 1 94 ? -35.058 12.932 12.913 1.00 92.88 94 ILE A N 1
ATOM 754 C CA . ILE A 1 94 ? -35.419 11.917 13.906 1.00 92.88 94 ILE A CA 1
ATOM 755 C C . ILE A 1 94 ? -35.673 12.573 15.268 1.00 92.88 94 ILE A C 1
ATOM 757 O O . ILE A 1 94 ? -35.108 13.633 15.549 1.00 92.88 94 ILE A O 1
ATOM 761 N N . PRO A 1 95 ? -36.462 11.939 16.157 1.00 94.62 95 PRO A N 1
ATOM 762 C CA . PRO A 1 95 ? -36.819 12.514 17.454 1.00 94.62 95 PRO A CA 1
ATOM 763 C C . PRO A 1 95 ? -35.626 12.930 18.323 1.00 94.62 95 PRO A C 1
ATOM 765 O O . PRO A 1 95 ? -35.705 13.930 19.036 1.00 94.62 95 PRO A O 1
ATOM 768 N N . TYR A 1 96 ? -34.524 12.174 18.282 1.00 94.31 96 TYR A N 1
ATOM 769 C CA . TYR A 1 96 ? -33.309 12.502 19.020 1.00 94.31 96 TYR A CA 1
ATOM 770 C C . TYR A 1 96 ? -32.058 12.297 18.167 1.00 94.31 96 TYR A C 1
ATOM 772 O O . TYR A 1 96 ? -31.686 11.172 17.847 1.00 94.31 96 TYR A O 1
ATOM 780 N N . TYR A 1 97 ? -31.361 13.383 17.854 1.00 93.69 97 TYR A N 1
ATOM 781 C CA . TYR A 1 97 ? -30.058 13.337 17.204 1.00 93.69 97 TYR A CA 1
ATOM 782 C C . TYR A 1 97 ? -29.034 14.084 18.051 1.00 93.69 97 TYR A C 1
ATOM 784 O O . TYR A 1 97 ? -29.226 15.253 18.393 1.00 93.69 97 TYR A O 1
ATOM 792 N N . TRP A 1 98 ? -27.938 13.411 18.391 1.00 93.25 98 TRP A N 1
ATOM 793 C CA . TRP A 1 98 ? -26.791 14.035 19.028 1.00 93.25 98 TRP A CA 1
ATOM 794 C C . TRP A 1 98 ? -25.502 13.547 18.376 1.00 93.25 98 TRP A C 1
ATOM 796 O O . TRP A 1 98 ? -25.225 12.350 18.347 1.00 93.25 98 TRP A O 1
ATOM 806 N N . ASN A 1 99 ? -24.710 14.494 17.883 1.00 91.00 99 ASN A N 1
ATOM 807 C CA . ASN A 1 99 ? -23.381 14.240 17.355 1.00 91.00 99 ASN A CA 1
ATOM 808 C C . ASN A 1 99 ? -22.451 15.380 17.771 1.00 91.00 99 ASN A C 1
ATOM 810 O O . ASN A 1 99 ? -22.790 16.555 17.604 1.00 91.00 99 ASN A O 1
ATOM 814 N N . SER A 1 100 ? -21.306 15.045 18.359 1.00 84.88 100 SER A N 1
ATOM 815 C CA . SER A 1 100 ? -20.259 16.026 18.636 1.00 84.88 100 SER A CA 1
ATOM 816 C C . SER A 1 100 ? -18.883 15.373 18.667 1.00 84.88 100 SER A C 1
ATOM 818 O O . SER A 1 100 ? -18.765 14.171 18.877 1.00 84.88 100 SER A O 1
ATOM 820 N N . CYS A 1 101 ? -17.840 16.185 18.497 1.00 87.81 101 CYS A N 1
ATOM 821 C CA . CYS A 1 101 ? -16.466 15.755 18.720 1.00 87.81 101 CYS A CA 1
ATOM 822 C C . CYS A 1 101 ? -16.275 15.458 20.218 1.00 87.81 101 CYS A C 1
ATOM 824 O O . CYS A 1 101 ? -16.252 16.381 21.035 1.00 87.81 101 CYS A O 1
ATOM 826 N N . ILE A 1 102 ? -16.196 14.173 20.562 1.00 92.69 102 ILE A N 1
ATOM 827 C CA . ILE A 1 102 ? -15.952 13.637 21.904 1.00 92.69 102 ILE A CA 1
ATOM 828 C C . ILE A 1 102 ? -15.188 12.316 21.767 1.00 92.69 102 ILE A C 1
ATOM 830 O O . ILE A 1 102 ? -15.373 11.599 20.784 1.00 92.69 102 ILE A O 1
ATOM 834 N N . CYS A 1 103 ? -14.349 11.984 22.747 1.00 92.81 103 CYS A N 1
ATOM 835 C CA . CYS A 1 103 ? -13.444 10.831 22.686 1.00 92.81 103 CYS A CA 1
ATOM 836 C C . CYS A 1 103 ? -14.119 9.459 22.561 1.00 92.81 103 CYS A C 1
ATOM 838 O O . CYS A 1 103 ? -13.448 8.515 22.169 1.00 92.81 103 CYS A O 1
ATOM 840 N N . ALA A 1 104 ? -15.393 9.338 22.936 1.00 96.12 104 ALA A N 1
ATOM 841 C CA . ALA A 1 104 ? -16.187 8.126 22.777 1.00 96.12 104 ALA A CA 1
ATOM 842 C C . ALA A 1 104 ? -17.680 8.445 22.921 1.00 96.12 104 ALA A C 1
ATOM 844 O O . ALA A 1 104 ? -18.080 9.265 23.763 1.00 96.12 104 ALA A O 1
ATOM 845 N N . THR A 1 105 ? -18.517 7.726 22.185 1.00 97.12 105 THR A N 1
ATOM 846 C CA . THR A 1 105 ? -19.968 7.672 22.371 1.00 97.12 105 THR A CA 1
ATOM 847 C C . THR A 1 105 ? -20.327 7.240 23.800 1.00 97.12 105 THR A C 1
ATOM 849 O O . THR A 1 105 ? -21.280 7.763 24.387 1.00 97.12 105 THR A O 1
ATOM 852 N N . ALA A 1 106 ? -19.528 6.375 24.432 1.00 97.69 106 ALA A N 1
ATOM 853 C CA . ALA A 1 106 ? -19.741 5.968 25.820 1.00 97.69 106 ALA A CA 1
ATOM 854 C C . ALA A 1 106 ? -19.681 7.165 26.785 1.00 97.69 106 ALA A C 1
ATOM 856 O O . ALA A 1 106 ? -20.508 7.282 27.696 1.00 97.69 106 ALA A O 1
ATOM 857 N N . LEU A 1 107 ? -18.744 8.094 26.554 1.00 97.31 107 LEU A N 1
ATOM 858 C CA . LEU A 1 107 ? -18.642 9.324 27.336 1.00 97.31 107 LEU A CA 1
ATOM 859 C C . LEU A 1 107 ? -19.817 10.267 27.043 1.00 97.31 107 LEU A C 1
ATOM 861 O O . LEU A 1 107 ? -20.354 10.877 27.967 1.00 97.31 107 LEU A O 1
ATOM 865 N N . ALA A 1 108 ? -20.271 10.339 25.790 1.00 96.19 108 ALA A N 1
ATOM 866 C CA . ALA A 1 108 ? -21.447 11.128 25.425 1.00 96.19 108 ALA A CA 1
ATOM 867 C C . ALA A 1 108 ? -22.700 10.691 26.187 1.00 96.19 108 ALA A C 1
ATOM 869 O O . ALA A 1 108 ? -23.444 11.529 26.698 1.00 96.19 108 ALA A O 1
ATOM 870 N N . ILE A 1 109 ? -22.924 9.378 26.277 1.00 97.06 109 ILE A N 1
ATOM 871 C CA . ILE A 1 109 ? -24.049 8.787 27.007 1.00 97.06 109 ILE A CA 1
ATOM 872 C C . ILE A 1 109 ? -23.945 9.113 28.502 1.00 97.06 109 ILE A C 1
ATOM 874 O O . ILE A 1 109 ? -24.941 9.503 29.115 1.00 97.06 109 ILE A O 1
ATOM 878 N N . TYR A 1 110 ? -22.743 9.013 29.075 1.00 96.81 110 TYR A N 1
ATOM 879 C CA . TYR A 1 110 ? -22.482 9.378 30.467 1.00 96.81 110 TYR A CA 1
ATOM 880 C C . TYR A 1 110 ? -22.827 10.839 30.773 1.00 96.81 110 TYR A C 1
ATOM 882 O O . TYR A 1 110 ? -23.520 11.111 31.753 1.00 96.81 110 TYR A O 1
ATOM 890 N N . GLU A 1 111 ? -22.394 11.781 29.928 1.00 95.19 111 GLU A N 1
ATOM 891 C CA . GLU A 1 111 ? -22.619 13.217 30.146 1.00 95.19 111 GLU A CA 1
ATOM 892 C C . GLU A 1 111 ? -24.103 13.611 30.146 1.00 95.19 111 GLU A C 1
ATOM 894 O O . GLU A 1 111 ? -24.455 14.644 30.716 1.00 95.19 111 GLU A O 1
ATOM 899 N N . LYS A 1 112 ? -24.993 12.796 29.557 1.00 93.06 112 LYS A N 1
ATOM 900 C CA . LYS A 1 112 ? -26.443 13.054 29.587 1.00 93.06 112 LYS A CA 1
ATOM 901 C C . LYS A 1 112 ? -27.055 12.860 30.966 1.00 93.06 112 LYS A C 1
ATOM 903 O O . LYS A 1 112 ? -27.960 13.606 31.326 1.00 93.06 112 LYS A O 1
ATOM 908 N N . GLU A 1 113 ? -26.607 11.852 31.708 1.00 95.00 113 GLU A N 1
ATOM 909 C CA . GLU A 1 113 ? -27.139 11.532 33.033 1.00 95.00 113 GLU A CA 1
ATOM 910 C C . GLU A 1 113 ? -26.090 10.778 33.869 1.00 95.00 113 GLU A C 1
ATOM 912 O O . GLU A 1 113 ? -26.182 9.558 34.037 1.00 95.00 113 GLU A O 1
ATOM 917 N N . PRO A 1 114 ? -25.091 11.479 34.437 1.00 95.25 114 PRO A N 1
ATOM 918 C CA . PRO A 1 114 ? -24.019 10.842 35.205 1.00 95.25 114 PRO A CA 1
ATOM 919 C C . PRO A 1 114 ? -24.507 10.003 36.393 1.00 95.25 114 PRO A C 1
ATOM 921 O O . PRO A 1 114 ? -23.833 9.060 36.805 1.00 95.25 114 PRO A O 1
ATOM 924 N N . SER A 1 115 ? -25.678 10.341 36.949 1.00 94.69 115 SER A N 1
ATOM 925 C CA . SER A 1 115 ? -26.275 9.650 38.097 1.00 94.69 115 SER A CA 1
ATOM 926 C C . SER A 1 115 ? -26.772 8.233 37.774 1.00 94.69 115 SER A C 1
ATOM 928 O O . SER A 1 115 ? -26.952 7.430 38.688 1.00 94.69 115 SER A O 1
ATOM 930 N N . ALA A 1 116 ? -26.955 7.901 36.489 1.00 95.81 116 ALA A N 1
ATOM 931 C CA . ALA A 1 116 ? -27.424 6.589 36.042 1.00 95.81 116 ALA A CA 1
ATOM 932 C C . ALA A 1 116 ? -26.334 5.500 36.048 1.00 95.81 116 ALA A C 1
ATOM 934 O O . ALA A 1 116 ? -26.653 4.327 35.832 1.00 95.81 116 ALA A O 1
ATOM 935 N N . PHE A 1 117 ? -25.070 5.874 36.278 1.00 97.62 117 PHE A N 1
ATOM 936 C CA . PHE A 1 117 ? -23.911 5.010 36.061 1.00 97.62 117 PHE A CA 1
ATOM 937 C C . PHE A 1 117 ? -23.090 4.805 37.335 1.00 97.62 117 PHE A C 1
ATOM 939 O O . PHE A 1 117 ? -22.688 5.758 38.011 1.00 97.62 117 PHE A O 1
ATOM 946 N N . ASP A 1 118 ? -22.816 3.541 37.647 1.00 97.00 118 ASP A N 1
ATOM 947 C CA . ASP A 1 118 ? -22.034 3.137 38.815 1.00 97.00 118 ASP A CA 1
ATOM 948 C C . ASP A 1 118 ? -20.522 3.080 38.512 1.00 97.00 118 ASP A C 1
ATOM 950 O O . ASP A 1 118 ? -20.052 3.460 37.436 1.00 97.00 118 ASP A O 1
ATOM 954 N N . ALA A 1 119 ? -19.723 2.642 39.489 1.00 97.44 119 ALA A N 1
ATOM 955 C CA . ALA A 1 119 ? -18.273 2.548 39.337 1.00 97.44 119 ALA A CA 1
ATOM 956 C C . ALA A 1 119 ? -17.840 1.559 38.237 1.00 97.44 119 ALA A C 1
ATOM 958 O O . ALA A 1 119 ? -16.822 1.784 37.581 1.00 97.44 119 ALA A O 1
ATOM 959 N N . PHE A 1 120 ? -18.607 0.488 38.012 1.00 97.44 120 PHE A N 1
ATOM 960 C CA . PHE A 1 120 ? -18.320 -0.487 36.962 1.00 97.44 120 PHE A CA 1
ATOM 961 C C . PHE A 1 120 ? -18.554 0.128 35.578 1.00 97.44 120 PHE A C 1
ATOM 963 O O . PHE A 1 120 ? -17.679 0.047 34.717 1.00 97.44 120 PHE A O 1
ATOM 970 N N . ASP A 1 121 ? -19.676 0.824 35.390 1.00 97.88 121 ASP A N 1
ATOM 971 C CA . ASP A 1 121 ? -19.976 1.511 34.129 1.00 97.88 121 ASP A CA 1
ATOM 972 C C . ASP A 1 121 ? -18.942 2.594 33.810 1.00 97.88 121 ASP A C 1
ATOM 974 O O . ASP A 1 121 ? -18.453 2.680 32.687 1.00 97.88 121 ASP A O 1
ATOM 978 N N . LYS A 1 122 ? -18.564 3.396 34.814 1.00 98.06 122 LYS A N 1
ATOM 979 C CA . LYS A 1 122 ? -17.523 4.425 34.682 1.00 98.06 122 LYS A CA 1
ATOM 980 C C . LYS A 1 122 ? -16.188 3.826 34.250 1.00 98.06 122 LYS A C 1
ATOM 982 O O . LYS A 1 122 ? -15.525 4.390 33.387 1.00 98.06 122 LYS A O 1
ATOM 987 N N . LYS A 1 123 ? -15.813 2.653 34.771 1.00 97.62 123 LYS A N 1
ATOM 988 C CA . LYS A 1 123 ? -14.603 1.947 34.324 1.00 97.62 123 LYS A CA 1
ATOM 989 C C . LYS A 1 123 ? -14.679 1.559 32.842 1.00 97.62 123 LYS A C 1
ATOM 991 O O . LYS A 1 123 ? -13.688 1.704 32.133 1.00 97.62 123 LYS A O 1
ATOM 996 N N . LEU A 1 124 ? -15.843 1.116 32.364 1.00 97.56 124 LEU A N 1
ATOM 997 C CA . LEU A 1 124 ? -16.065 0.816 30.946 1.00 97.56 124 LEU A CA 1
ATOM 998 C C . LEU A 1 124 ? -16.033 2.083 30.076 1.00 97.56 124 LEU A C 1
ATOM 1000 O O . LEU A 1 124 ? -15.441 2.060 29.003 1.00 97.56 124 LEU A O 1
ATOM 1004 N N . ILE A 1 125 ? -16.593 3.200 30.546 1.00 98.06 125 ILE A N 1
ATOM 1005 C CA . ILE A 1 125 ? -16.524 4.493 29.844 1.00 98.06 125 ILE A CA 1
ATOM 1006 C C . ILE A 1 125 ? -15.065 4.927 29.662 1.00 98.06 125 ILE A C 1
ATOM 1008 O O . ILE A 1 125 ? -14.663 5.273 28.556 1.00 98.06 125 ILE A O 1
ATOM 1012 N N . ILE A 1 126 ? -14.252 4.840 30.722 1.00 97.81 126 ILE A N 1
ATOM 1013 C CA . ILE A 1 126 ? -12.812 5.134 30.664 1.00 97.81 126 ILE A CA 1
ATOM 1014 C C . ILE A 1 126 ? -12.119 4.252 29.625 1.00 97.81 126 ILE A C 1
ATOM 1016 O O . ILE A 1 126 ? -11.322 4.749 28.834 1.00 97.81 126 ILE A O 1
ATOM 1020 N N . LEU A 1 127 ? -12.436 2.958 29.616 1.00 96.06 127 LEU A N 1
ATOM 1021 C CA . LEU A 1 127 ? -11.857 1.990 28.693 1.00 96.06 127 LEU A CA 1
ATOM 1022 C C . LEU A 1 127 ? -12.218 2.295 27.230 1.00 96.06 127 LEU A C 1
ATOM 1024 O O . LEU A 1 127 ? -11.320 2.314 26.390 1.00 96.06 127 LEU A O 1
ATOM 1028 N N . ALA A 1 128 ? -13.490 2.595 26.942 1.00 96.38 128 ALA A N 1
ATOM 1029 C CA . ALA A 1 128 ? -13.948 3.013 25.615 1.00 96.38 128 ALA A CA 1
ATOM 1030 C C . ALA A 1 128 ? -13.210 4.277 25.145 1.00 96.38 128 ALA A C 1
ATOM 1032 O O . ALA A 1 128 ? -12.598 4.274 24.081 1.00 96.38 128 ALA A O 1
ATOM 1033 N N . SER A 1 129 ? -13.176 5.320 25.984 1.00 96.38 129 SER A N 1
ATOM 1034 C CA . SER A 1 129 ? -12.489 6.583 25.683 1.00 96.38 129 SER A CA 1
ATOM 1035 C C . SER A 1 129 ? -10.990 6.415 25.445 1.00 96.38 129 SER A C 1
ATOM 1037 O O . SER A 1 129 ? -10.422 7.067 24.570 1.00 96.38 129 SER A O 1
ATOM 1039 N N . MET A 1 130 ? -10.330 5.564 26.232 1.00 95.38 130 MET A N 1
ATOM 1040 C CA . MET A 1 130 ? -8.897 5.305 26.108 1.00 95.38 130 MET A CA 1
ATOM 1041 C C . MET A 1 130 ? -8.582 4.516 24.839 1.00 95.38 130 MET A C 1
ATOM 1043 O O . MET A 1 130 ? -7.672 4.889 24.111 1.00 95.38 130 MET A O 1
ATOM 1047 N N . ILE A 1 131 ? -9.319 3.448 24.542 1.00 92.62 131 ILE A N 1
ATOM 1048 C CA . ILE A 1 131 ? -9.009 2.591 23.392 1.00 92.62 131 ILE A CA 1
ATOM 1049 C C . ILE A 1 131 ? -9.356 3.278 22.074 1.00 92.62 131 ILE A C 1
ATOM 1051 O O . ILE A 1 131 ? -8.532 3.272 21.159 1.00 92.62 131 ILE A O 1
ATOM 1055 N N . ASP A 1 132 ? -10.513 3.937 21.986 1.00 90.44 132 ASP A N 1
ATOM 1056 C CA . ASP A 1 132 ? -10.952 4.549 20.729 1.00 90.44 132 ASP A CA 1
ATOM 1057 C C . ASP A 1 132 ? -10.036 5.703 20.264 1.00 90.44 132 ASP A C 1
ATOM 1059 O O . ASP A 1 132 ? -9.895 5.994 19.069 1.00 90.44 132 ASP A O 1
ATOM 1063 N N . THR A 1 133 ? -9.330 6.318 21.217 1.00 91.12 133 THR A N 1
ATOM 1064 C CA . THR A 1 133 ? -8.416 7.441 20.975 1.00 91.12 133 THR A CA 1
ATOM 1065 C C . THR A 1 133 ? -6.937 7.082 21.070 1.00 91.12 133 THR A C 1
ATOM 1067 O O . THR A 1 133 ? -6.090 7.974 20.950 1.00 91.12 133 THR A O 1
ATOM 1070 N N . ILE A 1 134 ? -6.606 5.803 21.287 1.00 90.75 134 ILE A N 1
ATOM 1071 C CA . ILE A 1 134 ? -5.243 5.324 21.567 1.00 90.75 134 ILE A CA 1
ATOM 1072 C C . ILE A 1 134 ? -4.623 6.162 22.695 1.00 90.75 134 ILE A C 1
ATOM 1074 O O . ILE A 1 134 ? -3.643 6.880 22.514 1.00 90.75 134 ILE A O 1
ATOM 1078 N N . SER A 1 135 ? -5.270 6.156 23.855 1.00 93.50 135 SER A N 1
ATOM 1079 C CA . SER A 1 135 ? -4.940 6.950 25.042 1.00 93.50 135 SER A CA 1
ATOM 1080 C C . SER A 1 135 ? -4.739 8.440 24.741 1.00 93.50 135 SER A C 1
ATOM 1082 O O . SER A 1 135 ? -3.750 9.051 25.159 1.00 93.50 135 SER A O 1
ATOM 1084 N N . PHE A 1 136 ? -5.698 9.023 24.013 1.00 92.50 136 PHE A N 1
ATOM 1085 C CA . PHE A 1 136 ? -5.756 10.429 23.596 1.00 92.50 136 PHE A CA 1
ATOM 1086 C C . PHE A 1 136 ? -4.671 10.878 22.608 1.00 92.50 136 PHE A C 1
ATOM 1088 O O . PHE A 1 136 ? -4.420 12.084 22.470 1.00 92.50 136 PHE A O 1
ATOM 1095 N N . HIS A 1 137 ? -4.021 9.945 21.911 1.00 89.12 137 HIS A N 1
ATOM 1096 C CA . HIS A 1 137 ? -3.055 10.267 20.855 1.00 89.12 137 HIS A CA 1
ATOM 1097 C C . HIS A 1 137 ? -3.717 10.563 19.503 1.00 89.12 137 HIS A C 1
ATOM 1099 O O . HIS A 1 137 ? -3.126 11.277 18.695 1.00 89.12 137 HIS A O 1
ATOM 1105 N N . VAL A 1 138 ? -4.954 10.109 19.272 1.00 86.38 138 VAL A N 1
ATOM 1106 C CA . VAL A 1 138 ? -5.765 10.488 18.098 1.00 86.38 138 VAL A CA 1
ATOM 1107 C C . VAL A 1 138 ? -6.482 11.812 18.375 1.00 86.38 138 VAL A C 1
ATOM 1109 O O . VAL A 1 138 ? -7.634 11.842 18.806 1.00 86.38 138 VAL A O 1
ATOM 1112 N N . LYS A 1 139 ? -5.778 12.933 18.186 1.00 84.69 139 LYS A N 1
ATOM 1113 C CA . LYS A 1 139 ? -6.257 14.265 18.600 1.00 84.69 139 LYS A CA 1
ATOM 1114 C C . LYS A 1 139 ? -7.537 14.713 17.899 1.00 84.69 139 LYS A C 1
ATOM 1116 O O . LYS A 1 139 ? -8.304 15.447 18.510 1.00 84.69 139 LYS A O 1
ATOM 1121 N N . GLU A 1 140 ? -7.808 14.260 16.675 1.00 83.19 140 GLU A N 1
ATOM 1122 C CA . GLU A 1 140 ? -9.030 14.647 15.953 1.00 83.19 140 GLU A CA 1
ATOM 1123 C C . GLU A 1 140 ? -10.306 14.073 16.587 1.00 83.19 140 GLU A C 1
ATOM 1125 O O . GLU A 1 140 ? -11.395 14.597 16.357 1.00 83.19 140 GLU A O 1
ATOM 1130 N N . LYS A 1 141 ? -10.173 13.014 17.396 1.00 85.50 141 LYS A N 1
ATOM 1131 C CA . LYS A 1 141 ? -11.274 12.387 18.135 1.00 85.50 141 LYS A CA 1
ATOM 1132 C C . LYS A 1 141 ? -11.478 12.968 19.538 1.00 85.50 141 LYS A C 1
ATOM 1134 O O . LYS A 1 141 ? -12.435 12.602 20.204 1.00 85.50 141 LYS A O 1
ATOM 1139 N N . VAL A 1 142 ? -10.588 13.834 20.027 1.00 89.00 142 VAL A N 1
ATOM 1140 C CA . VAL A 1 142 ? -10.544 14.224 21.446 1.00 89.00 142 VAL A CA 1
ATOM 1141 C C . VAL A 1 142 ? -10.943 15.686 21.617 1.00 89.00 142 VAL A C 1
ATOM 1143 O O . VAL A 1 142 ? -10.257 16.588 21.133 1.00 89.00 142 VAL A O 1
ATOM 1146 N N . ARG A 1 143 ? -12.005 15.947 22.385 1.00 92.69 143 ARG A N 1
ATOM 1147 C CA . ARG A 1 143 ? -12.353 17.306 22.821 1.00 92.69 143 ARG A CA 1
ATOM 1148 C C . ARG A 1 143 ? -11.421 17.741 23.948 1.00 92.69 143 ARG A C 1
ATOM 1150 O O . ARG A 1 143 ? -10.986 16.941 24.772 1.00 92.69 143 ARG A O 1
ATOM 1157 N N . SER A 1 144 ? -11.137 19.040 24.013 1.00 89.69 144 SER A N 1
ATOM 1158 C CA . SER A 1 144 ? -10.102 19.634 24.876 1.00 89.69 144 SER A CA 1
ATOM 1159 C C . SER A 1 144 ? -10.143 19.224 26.356 1.00 89.69 144 SER A C 1
ATOM 1161 O O . SER A 1 144 ? -9.093 19.175 26.989 1.00 89.69 144 SER A O 1
ATOM 1163 N N . ASN A 1 145 ? -11.321 18.926 26.911 1.00 92.81 145 ASN A N 1
ATOM 1164 C CA . ASN A 1 145 ? -11.484 18.550 28.318 1.00 92.81 145 ASN A CA 1
ATOM 1165 C C . ASN A 1 145 ? -11.697 17.041 28.550 1.00 92.81 145 ASN A C 1
ATOM 1167 O O . ASN A 1 145 ? -11.813 16.619 29.699 1.00 92.81 145 ASN A O 1
ATOM 1171 N N . ASP A 1 146 ? -11.747 16.213 27.503 1.00 95.81 146 ASP A N 1
ATOM 1172 C CA . ASP A 1 146 ? -12.088 14.790 27.640 1.00 95.81 146 ASP A CA 1
ATOM 1173 C C . ASP A 1 146 ? -11.084 14.044 28.521 1.00 95.81 146 ASP A C 1
ATOM 1175 O O . ASP A 1 146 ? -11.475 13.322 29.435 1.00 95.81 146 ASP A O 1
ATOM 1179 N N . GLU A 1 147 ? -9.785 14.284 28.326 1.00 95.75 147 GLU A N 1
ATOM 1180 C CA . GLU A 1 147 ? -8.746 13.680 29.166 1.00 95.75 147 GLU A CA 1
ATOM 1181 C C . GLU A 1 147 ? -8.894 14.101 30.639 1.00 95.75 147 GLU A C 1
ATOM 1183 O O . GLU A 1 147 ? -8.743 13.279 31.545 1.00 95.75 147 GLU A O 1
ATOM 1188 N N . GLY A 1 148 ? -9.246 15.365 30.898 1.00 96.81 148 GLY A N 1
ATOM 1189 C CA . GLY A 1 148 ? -9.507 15.870 32.247 1.00 96.81 148 GLY A CA 1
ATOM 1190 C C . GLY A 1 148 ? -10.694 15.169 32.912 1.00 96.81 148 GLY A C 1
ATOM 1191 O O . GLY A 1 148 ? -10.611 14.782 34.081 1.00 96.81 148 GLY A O 1
ATOM 1192 N N . ILE A 1 149 ? -11.770 14.943 32.154 1.00 96.75 149 ILE A N 1
ATOM 1193 C CA . ILE A 1 149 ? -12.961 14.218 32.614 1.00 96.75 149 ILE A CA 1
ATOM 1194 C C . ILE A 1 149 ? -12.611 12.766 32.938 1.00 96.75 149 ILE A C 1
ATOM 1196 O O . ILE A 1 149 ? -12.968 12.287 34.013 1.00 96.75 149 ILE A O 1
ATOM 1200 N N . ILE A 1 150 ? -11.864 12.084 32.068 1.00 97.75 150 ILE A N 1
ATOM 1201 C CA . ILE A 1 150 ? -11.448 10.693 32.284 1.00 97.75 150 ILE A CA 1
ATOM 1202 C C . ILE A 1 150 ? -10.497 10.561 33.481 1.00 97.75 150 ILE A C 1
ATOM 1204 O O . ILE A 1 150 ? -10.652 9.650 34.297 1.00 97.75 150 ILE A O 1
ATOM 1208 N N . ARG A 1 151 ? -9.561 11.502 33.665 1.00 97.44 151 ARG A N 1
ATOM 1209 C CA . ARG A 1 151 ? -8.685 11.548 34.851 1.00 97.44 151 ARG A CA 1
ATOM 1210 C C . ARG A 1 151 ? -9.484 11.691 36.141 1.00 97.44 151 ARG A C 1
ATOM 1212 O O . ARG A 1 151 ? -9.252 10.933 37.082 1.00 97.44 151 ARG A O 1
ATOM 1219 N N . LYS A 1 152 ? -10.438 12.626 36.173 1.00 97.31 152 LYS A N 1
ATOM 1220 C CA . LYS A 1 152 ? -11.331 12.813 37.321 1.00 97.31 152 LYS A CA 1
ATOM 1221 C C . LYS A 1 152 ? -12.190 11.572 37.563 1.00 97.31 152 LYS A C 1
ATOM 1223 O O . LYS A 1 152 ? -12.287 11.116 38.693 1.00 97.31 152 LYS A O 1
ATOM 1228 N N . MET A 1 153 ? -12.741 10.978 36.506 1.00 97.50 153 MET A N 1
ATOM 1229 C CA . MET A 1 153 ? -13.539 9.758 36.612 1.00 97.50 153 MET A CA 1
ATOM 1230 C C . MET A 1 153 ? -12.730 8.612 37.227 1.00 97.50 153 MET A C 1
ATOM 1232 O O . MET A 1 153 ? -13.263 7.899 38.075 1.00 97.50 153 MET A O 1
ATOM 1236 N N . CYS A 1 154 ? -11.442 8.472 36.880 1.00 97.44 154 CYS A N 1
ATOM 1237 C CA . CYS A 1 154 ? -10.594 7.470 37.522 1.00 97.44 154 CYS A CA 1
ATOM 1238 C C . CYS A 1 154 ? -10.363 7.742 39.009 1.00 97.44 154 CYS A C 1
ATOM 1240 O O . CYS A 1 154 ? -10.391 6.807 39.807 1.00 97.44 154 CYS A O 1
ATOM 1242 N N . GLN A 1 155 ? -10.185 9.007 39.398 1.00 97.12 155 GLN A N 1
ATOM 1243 C CA . GLN A 1 155 ? -10.085 9.390 40.809 1.00 97.12 155 GLN A CA 1
ATOM 1244 C C . GLN A 1 155 ? -11.376 9.046 41.564 1.00 97.12 155 GLN A C 1
ATOM 1246 O O . GLN A 1 155 ? -11.315 8.404 42.612 1.00 97.12 155 GLN A O 1
ATOM 1251 N N . ASP A 1 156 ? -12.534 9.389 40.996 1.00 96.25 156 ASP A N 1
ATOM 1252 C CA . ASP A 1 156 ? -13.848 9.175 41.610 1.00 96.25 156 ASP A CA 1
ATOM 1253 C C . ASP A 1 156 ? -14.141 7.688 41.878 1.00 96.25 156 ASP A C 1
ATOM 1255 O O . ASP A 1 156 ? -14.771 7.360 42.881 1.00 96.25 156 ASP A O 1
ATOM 1259 N N . ILE A 1 157 ? -13.677 6.781 41.007 1.00 97.00 157 ILE A N 1
ATOM 1260 C CA . ILE A 1 157 ? -13.880 5.325 41.155 1.00 97.00 157 ILE A CA 1
ATOM 1261 C C . ILE A 1 157 ? -12.655 4.574 41.687 1.00 97.00 157 ILE A C 1
ATOM 1263 O O . ILE A 1 157 ? -12.683 3.348 41.786 1.00 97.00 157 ILE A O 1
ATOM 1267 N N . HIS A 1 158 ? -11.583 5.301 42.003 1.00 95.88 158 HIS A N 1
ATOM 1268 C CA . HIS A 1 158 ? -10.314 4.772 42.506 1.00 95.88 158 HIS A CA 1
ATOM 1269 C C . HIS A 1 158 ? -9.660 3.758 41.541 1.00 95.88 158 HIS A C 1
ATOM 1271 O O . HIS A 1 158 ? -9.118 2.742 41.977 1.00 95.88 158 HIS A O 1
ATOM 1277 N N . CYS A 1 159 ? -9.701 4.028 40.225 1.00 93.38 159 CYS A N 1
ATOM 1278 C CA . CYS A 1 159 ? -8.910 3.287 39.235 1.00 93.38 159 CYS A CA 1
ATOM 1279 C C . CYS A 1 159 ? -7.538 3.906 38.982 1.00 93.38 159 CYS A C 1
ATOM 1281 O O . CYS A 1 159 ? -7.375 5.127 38.987 1.00 93.38 159 CYS A O 1
ATOM 1283 N N . ASP A 1 160 ? -6.554 3.046 38.703 1.00 94.94 160 ASP A N 1
ATOM 1284 C CA . ASP A 1 160 ? -5.236 3.481 38.259 1.00 94.94 160 ASP A CA 1
ATOM 1285 C C . ASP A 1 160 ? -5.311 3.988 36.812 1.00 94.94 160 ASP A C 1
ATOM 1287 O O . ASP A 1 160 ? -5.491 3.230 35.855 1.00 94.94 160 ASP A O 1
ATOM 1291 N N . TYR A 1 161 ? -5.153 5.301 36.655 1.00 95.62 161 TYR A N 1
ATOM 1292 C CA . TYR A 1 161 ? -5.116 5.946 35.349 1.00 95.62 161 TYR A CA 1
ATOM 1293 C C . TYR A 1 161 ? -3.986 5.409 34.463 1.00 95.62 161 TYR A C 1
ATOM 1295 O O . TYR A 1 161 ? -4.176 5.293 33.257 1.00 95.62 161 TYR A O 1
ATOM 1303 N N . GLN A 1 162 ? -2.812 5.096 35.022 1.00 93.94 162 GLN A N 1
ATOM 1304 C CA . GLN A 1 162 ? -1.675 4.608 34.237 1.00 93.94 162 GLN A CA 1
ATOM 1305 C C . GLN A 1 162 ? -1.919 3.201 33.704 1.00 93.94 162 GLN A C 1
ATOM 1307 O O . GLN A 1 162 ? -1.538 2.918 32.569 1.00 93.94 162 GLN A O 1
ATOM 1312 N N . GLU A 1 163 ? -2.589 2.347 34.478 1.00 92.50 163 GLU A N 1
ATOM 1313 C CA . GLU A 1 163 ? -3.027 1.027 34.019 1.00 92.50 163 GLU A CA 1
ATOM 1314 C C . GLU A 1 163 ? -4.000 1.164 32.839 1.00 92.50 163 GLU A C 1
ATOM 1316 O O . GLU A 1 163 ? -3.755 0.597 31.774 1.00 92.50 163 GLU A O 1
ATOM 1321 N N . MET A 1 164 ? -5.046 1.991 32.981 1.00 93.19 164 MET A N 1
ATOM 1322 C CA . MET A 1 164 ? -6.013 2.233 31.896 1.00 93.19 164 MET A CA 1
ATOM 1323 C C . MET A 1 164 ? -5.350 2.878 30.675 1.00 93.19 164 MET A C 1
ATOM 1325 O O . MET A 1 164 ? -5.676 2.546 29.539 1.00 93.19 164 MET A O 1
ATOM 1329 N N . TYR A 1 165 ? -4.383 3.768 30.903 1.00 93.69 165 TYR A N 1
ATOM 1330 C CA . TYR A 1 165 ? -3.605 4.391 29.843 1.00 93.69 165 TYR A CA 1
ATOM 1331 C C . TYR A 1 165 ? -2.759 3.364 29.083 1.00 93.69 165 TYR A C 1
ATOM 1333 O O . TYR A 1 165 ? -2.705 3.438 27.860 1.00 93.69 165 TYR A O 1
ATOM 1341 N N . GLN A 1 166 ? -2.100 2.409 29.758 1.00 90.75 166 GLN A N 1
ATOM 1342 C CA . GLN A 1 166 ? -1.357 1.350 29.058 1.00 90.75 166 GLN A CA 1
ATOM 1343 C C . GLN A 1 166 ? -2.293 0.438 28.259 1.00 90.75 166 GLN A C 1
ATOM 1345 O O . GLN A 1 166 ? -1.949 0.076 27.136 1.00 90.75 166 GLN A O 1
ATOM 1350 N N . GLU A 1 167 ? -3.467 0.106 28.802 1.00 90.50 167 GLU A N 1
ATOM 1351 C CA . GLU A 1 167 ? -4.476 -0.684 28.085 1.00 90.50 167 GLU A CA 1
ATOM 1352 C C . GLU A 1 167 ? -4.953 0.048 26.817 1.00 90.50 167 GLU A C 1
ATOM 1354 O O . GLU A 1 167 ? -4.991 -0.538 25.736 1.00 90.50 167 GLU A O 1
ATOM 1359 N N . GLY A 1 168 ? -5.220 1.354 26.928 1.00 91.12 168 GLY A N 1
ATOM 1360 C CA . GLY A 1 168 ? -5.673 2.203 25.825 1.00 91.12 168 GLY A CA 1
ATOM 1361 C C . GLY A 1 168 ? -4.688 2.349 24.669 1.00 91.12 168 GLY A C 1
ATOM 1362 O O . GLY A 1 168 ? -5.111 2.535 23.532 1.00 91.12 168 GLY A O 1
ATOM 1363 N N . LEU A 1 169 ? -3.380 2.188 24.911 1.00 89.69 169 LEU A N 1
ATOM 1364 C CA . LEU A 1 169 ? -2.376 2.212 23.839 1.00 89.69 169 LEU A CA 1
ATOM 1365 C C . LEU A 1 169 ? -2.541 1.049 22.852 1.00 89.69 169 LEU A C 1
ATOM 1367 O O . LEU A 1 169 ? -1.965 1.107 21.766 1.00 89.69 169 LEU A O 1
ATOM 1371 N N . CYS A 1 170 ? -3.281 -0.002 23.230 1.00 86.62 170 CYS A N 1
ATOM 1372 C CA . CYS A 1 170 ? -3.536 -1.176 22.397 1.00 86.62 170 CYS A CA 1
ATOM 1373 C C . CYS A 1 170 ? -2.248 -1.784 21.820 1.00 86.62 170 CYS A C 1
ATOM 1375 O O . CYS A 1 170 ? -2.193 -2.154 20.645 1.00 86.62 170 CYS A O 1
ATOM 1377 N N . LEU A 1 171 ? -1.196 -1.856 22.648 1.00 90.75 171 LEU A N 1
ATOM 1378 C CA . LEU A 1 171 ? 0.110 -2.347 22.218 1.00 90.75 171 LEU A CA 1
ATOM 1379 C C . LEU A 1 171 ? -0.004 -3.778 21.691 1.00 90.75 171 LEU A C 1
ATOM 1381 O O . LEU A 1 171 ? -0.617 -4.652 22.309 1.00 90.75 171 LEU A O 1
ATOM 1385 N N . THR A 1 172 ? 0.627 -4.026 20.552 1.00 91.00 172 THR A N 1
ATOM 1386 C CA . THR A 1 172 ? 0.645 -5.347 19.938 1.00 91.00 172 THR A CA 1
ATOM 1387 C C . THR A 1 172 ? 1.495 -6.301 20.770 1.00 91.00 172 THR A C 1
ATOM 1389 O O . THR A 1 172 ? 2.602 -5.974 21.197 1.00 91.00 172 THR A O 1
ATOM 1392 N N . ASN A 1 173 ? 0.989 -7.515 20.986 1.00 89.44 173 ASN A N 1
ATOM 1393 C CA . ASN A 1 173 ? 1.747 -8.561 21.660 1.00 89.44 173 ASN A CA 1
ATOM 1394 C C . ASN A 1 173 ? 2.879 -9.069 20.750 1.00 89.44 173 ASN A C 1
ATOM 1396 O O . ASN A 1 173 ? 2.625 -9.684 19.717 1.00 89.44 173 ASN A O 1
ATOM 1400 N N . MET A 1 174 ? 4.125 -8.851 21.176 1.00 93.38 174 MET A N 1
ATOM 1401 C CA . MET A 1 174 ? 5.338 -9.205 20.429 1.00 93.38 174 MET A CA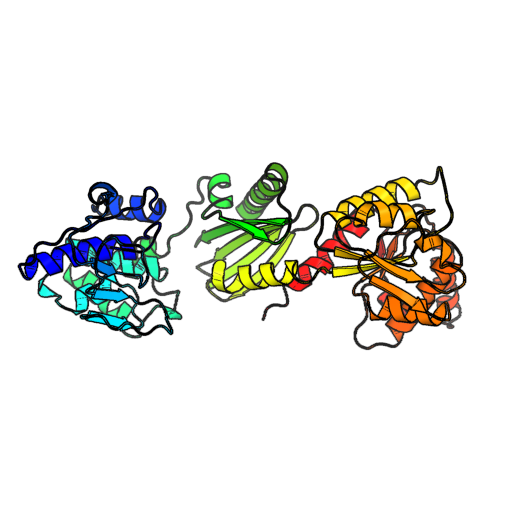 1
ATOM 1402 C C . MET A 1 174 ? 5.951 -10.560 20.833 1.00 93.38 174 MET A C 1
ATOM 1404 O O . MET A 1 174 ? 7.109 -10.826 20.506 1.00 93.38 174 MET A O 1
ATOM 1408 N N . GLY A 1 175 ? 5.215 -11.402 21.569 1.00 91.00 175 GLY A N 1
ATOM 1409 C CA . GLY A 1 175 ? 5.662 -12.739 21.981 1.00 91.00 175 GLY A CA 1
ATOM 1410 C C . GLY A 1 175 ? 5.656 -13.772 20.849 1.00 91.00 175 GLY A C 1
ATOM 1411 O O . GLY A 1 175 ? 6.469 -14.691 20.853 1.00 91.00 175 GLY A O 1
ATOM 1412 N N . ASP A 1 176 ? 4.780 -13.594 19.859 1.00 94.31 176 ASP A N 1
ATOM 1413 C CA . ASP A 1 176 ? 4.705 -14.401 18.638 1.00 94.31 176 ASP A CA 1
ATOM 1414 C C . ASP A 1 176 ? 4.831 -13.461 17.432 1.00 94.31 176 ASP A C 1
ATOM 1416 O O . ASP A 1 176 ? 3.897 -12.733 17.089 1.00 94.31 176 ASP A O 1
ATOM 1420 N N . LEU A 1 177 ? 6.015 -13.442 16.811 1.00 96.12 177 LEU A N 1
ATOM 1421 C CA . LEU A 1 177 ? 6.321 -12.511 15.721 1.00 96.12 177 LEU A CA 1
ATOM 1422 C C . LEU A 1 177 ? 5.520 -12.800 14.451 1.00 96.12 177 LEU A C 1
ATOM 1424 O O . LEU A 1 177 ? 5.254 -11.872 13.688 1.00 96.12 177 LEU A O 1
ATOM 1428 N N . PHE A 1 178 ? 5.101 -14.049 14.238 1.00 95.12 178 PHE A N 1
ATOM 1429 C CA . PHE A 1 178 ? 4.241 -14.389 13.113 1.00 95.12 178 PHE A CA 1
ATOM 1430 C C . PHE A 1 178 ? 2.856 -13.770 13.312 1.00 95.12 178 PHE A C 1
ATOM 1432 O O . PHE A 1 178 ? 2.382 -13.027 12.450 1.00 95.12 178 PHE A O 1
ATOM 1439 N N . LYS A 1 179 ? 2.243 -13.963 14.488 1.00 94.12 179 LYS A N 1
ATOM 1440 C CA . LYS A 1 179 ? 0.960 -13.313 14.809 1.00 94.12 179 LYS A CA 1
ATOM 1441 C C . LYS A 1 179 ? 1.058 -11.791 14.794 1.00 94.12 179 LYS A C 1
ATOM 1443 O O . LYS A 1 179 ? 0.149 -11.145 14.285 1.00 94.12 179 LYS A O 1
ATOM 1448 N N . ALA A 1 180 ? 2.155 -11.224 15.298 1.00 94.56 180 ALA A N 1
ATOM 1449 C CA . ALA A 1 180 ? 2.386 -9.783 15.255 1.00 94.56 180 ALA A CA 1
ATOM 1450 C C . ALA A 1 180 ? 2.477 -9.261 13.810 1.00 94.56 180 ALA A C 1
ATOM 1452 O O . ALA A 1 180 ? 1.865 -8.247 13.487 1.00 94.56 180 ALA A O 1
ATOM 1453 N N . SER A 1 181 ? 3.168 -9.979 12.916 1.00 96.62 181 SER A N 1
ATOM 1454 C CA . SER A 1 181 ? 3.301 -9.586 11.503 1.00 96.62 181 SER A CA 1
ATOM 1455 C C . SER A 1 181 ? 1.961 -9.512 10.762 1.00 96.62 181 SER A C 1
ATOM 1457 O O . SER A 1 181 ? 1.806 -8.716 9.837 1.00 96.62 181 SER A O 1
ATOM 1459 N N . LEU A 1 182 ? 0.965 -10.286 11.204 1.00 96.00 182 LEU A N 1
ATOM 1460 C CA . LEU A 1 182 ? -0.382 -10.330 10.629 1.00 96.00 182 LEU A CA 1
ATOM 1461 C C . LEU A 1 182 ? -1.433 -9.671 11.537 1.00 96.00 182 LEU A C 1
ATOM 1463 O O . LEU A 1 182 ? -2.636 -9.831 11.326 1.00 96.00 182 LEU A O 1
ATOM 1467 N N . HIS A 1 183 ? -1.010 -8.917 12.550 1.00 93.31 183 HIS A N 1
ATOM 1468 C CA . HIS A 1 183 ? -1.932 -8.242 13.450 1.00 93.31 183 HIS A CA 1
ATOM 1469 C C . HIS A 1 183 ? -2.761 -7.185 12.699 1.00 93.31 183 HIS A C 1
ATOM 1471 O O . HIS A 1 183 ? -2.242 -6.385 11.916 1.00 93.31 183 HIS A O 1
ATOM 1477 N N . GLY A 1 184 ? -4.081 -7.204 12.904 1.00 89.06 184 GLY A N 1
ATOM 1478 C CA . GLY A 1 184 ? -5.000 -6.289 12.224 1.00 89.06 184 GLY A CA 1
ATOM 1479 C C . GLY A 1 184 ? -5.038 -6.450 10.698 1.00 89.06 184 GLY A C 1
ATOM 1480 O O . GLY A 1 184 ? -5.395 -5.492 9.996 1.00 89.06 184 GLY A O 1
ATOM 1481 N N . LEU A 1 185 ? -4.650 -7.628 10.188 1.00 94.31 185 LEU A N 1
ATOM 1482 C CA . LEU A 1 185 ? -4.604 -7.952 8.766 1.00 94.31 185 LEU A CA 1
ATOM 1483 C C . LEU A 1 185 ? -5.936 -7.635 8.070 1.00 94.31 185 LEU A C 1
ATOM 1485 O O . LEU A 1 185 ? -7.000 -8.092 8.485 1.00 94.31 185 LEU A O 1
ATOM 1489 N N . LYS A 1 186 ? -5.869 -6.894 6.964 1.00 93.56 186 LYS A N 1
ATOM 1490 C CA . LYS A 1 186 ? -6.987 -6.690 6.035 1.00 93.56 186 LYS A CA 1
ATOM 1491 C C . LYS A 1 186 ? -6.531 -6.945 4.605 1.00 93.56 186 LYS A C 1
ATOM 1493 O O . LYS A 1 186 ? -5.407 -6.593 4.247 1.00 93.56 186 LYS A O 1
ATOM 1498 N N . LYS A 1 187 ? -7.414 -7.542 3.801 1.00 95.00 187 LYS A N 1
ATOM 1499 C CA . LYS A 1 187 ? -7.234 -7.742 2.357 1.00 95.00 187 LYS A CA 1
ATOM 1500 C C . LYS A 1 187 ? -8.096 -6.746 1.583 1.00 95.00 187 LYS A C 1
ATOM 1502 O O . LYS A 1 187 ? -9.199 -6.415 2.013 1.00 95.00 187 LYS A O 1
ATOM 1507 N N . TYR A 1 188 ? -7.580 -6.299 0.449 1.00 94.62 188 TYR A N 1
ATOM 1508 C CA . TYR A 1 188 ? -8.176 -5.313 -0.440 1.00 94.62 188 TYR A CA 1
ATOM 1509 C C . TYR A 1 188 ? -8.055 -5.816 -1.873 1.00 94.62 188 TYR A C 1
ATOM 1511 O O . TYR A 1 188 ? -7.058 -6.447 -2.230 1.00 94.62 188 TYR A O 1
ATOM 1519 N N . GLN A 1 189 ? -9.059 -5.506 -2.686 1.00 94.69 189 GLN A N 1
ATOM 1520 C CA . GLN A 1 189 ? -9.036 -5.764 -4.117 1.00 94.69 189 GLN A CA 1
ATOM 1521 C C . GLN A 1 189 ? -9.035 -4.419 -4.844 1.00 94.69 189 GLN A C 1
ATOM 1523 O O . GLN A 1 189 ? -9.965 -3.629 -4.682 1.00 94.69 189 GLN A O 1
ATOM 1528 N N . PHE A 1 190 ? -7.991 -4.163 -5.629 1.00 92.62 190 PHE A N 1
ATOM 1529 C CA . PHE A 1 190 ? -7.850 -2.961 -6.444 1.00 92.62 190 PHE A CA 1
ATOM 1530 C C . PHE A 1 190 ? -7.642 -3.375 -7.894 1.00 92.62 190 PHE A C 1
ATOM 1532 O O . PHE A 1 190 ? -6.631 -3.989 -8.218 1.00 92.62 190 PHE A O 1
ATOM 1539 N N . ALA A 1 191 ? -8.617 -3.079 -8.758 1.00 88.12 191 ALA A N 1
ATOM 1540 C CA . ALA A 1 191 ? -8.673 -3.647 -10.104 1.00 88.12 191 ALA A CA 1
ATOM 1541 C C . ALA A 1 191 ? -8.478 -5.185 -10.056 1.00 88.12 191 ALA A C 1
ATOM 1543 O O . ALA A 1 191 ? -9.191 -5.889 -9.333 1.00 88.12 191 ALA A O 1
ATOM 1544 N N . ASN A 1 192 ? -7.501 -5.710 -10.787 1.00 89.31 192 ASN A N 1
ATOM 1545 C CA . ASN A 1 192 ? -7.098 -7.117 -10.803 1.00 89.31 192 ASN A CA 1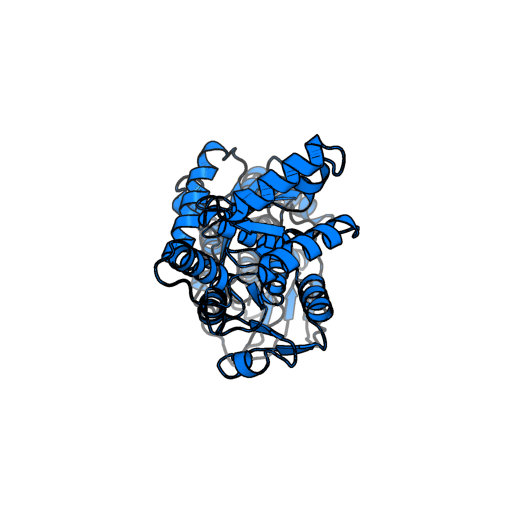
ATOM 1546 C C . ASN A 1 192 ? -6.059 -7.485 -9.723 1.00 89.31 192 ASN A C 1
ATOM 1548 O O . ASN A 1 192 ? -5.701 -8.656 -9.619 1.00 89.31 192 ASN A O 1
ATOM 1552 N N . TYR A 1 193 ? -5.607 -6.539 -8.897 1.00 94.00 193 TYR A N 1
ATOM 1553 C CA . TYR A 1 193 ? -4.571 -6.753 -7.888 1.00 94.00 193 TYR A CA 1
ATOM 1554 C C . TYR A 1 193 ? -5.153 -7.002 -6.496 1.00 94.00 193 TYR A C 1
ATOM 1556 O O . TYR A 1 193 ? -6.044 -6.290 -6.022 1.00 94.00 193 TYR A O 1
ATOM 1564 N N . THR A 1 194 ? -4.589 -7.989 -5.801 1.00 96.50 194 THR A N 1
ATOM 1565 C CA . THR A 1 194 ? -4.879 -8.239 -4.388 1.00 96.50 194 THR A CA 1
ATOM 1566 C C . THR A 1 194 ? -3.780 -7.637 -3.520 1.00 96.50 194 THR A C 1
ATOM 1568 O O . THR A 1 194 ? -2.589 -7.893 -3.715 1.00 96.50 194 THR A O 1
ATOM 1571 N N . VAL A 1 195 ? -4.193 -6.841 -2.538 1.00 97.62 195 VAL A N 1
ATOM 1572 C CA . VAL A 1 195 ? -3.314 -6.138 -1.598 1.00 97.62 195 VAL A CA 1
ATOM 1573 C C . VAL A 1 195 ? -3.677 -6.541 -0.181 1.00 97.62 195 VAL A C 1
ATOM 1575 O O . VAL A 1 195 ? -4.854 -6.703 0.141 1.00 97.62 195 VAL A O 1
ATOM 1578 N N . ALA A 1 196 ? -2.686 -6.675 0.693 1.00 97.81 196 ALA A N 1
ATOM 1579 C CA . ALA A 1 196 ? -2.937 -6.817 2.122 1.00 97.81 196 ALA A CA 1
ATOM 1580 C C . ALA A 1 196 ? -2.217 -5.745 2.924 1.00 97.81 196 ALA A C 1
ATOM 1582 O O . ALA A 1 196 ? -1.249 -5.134 2.476 1.00 97.81 196 ALA A O 1
ATOM 1583 N N . SER A 1 197 ? -2.699 -5.521 4.137 1.00 97.88 197 SER A N 1
ATOM 1584 C CA . SER A 1 197 ? -1.980 -4.712 5.108 1.00 97.88 197 SER A CA 1
ATOM 1585 C C . SER A 1 197 ? -2.194 -5.201 6.524 1.00 97.88 197 SER A C 1
ATOM 1587 O O . SER A 1 197 ? -3.267 -5.708 6.854 1.00 97.88 197 SER A O 1
ATOM 1589 N N . SER A 1 198 ? -1.200 -4.975 7.365 1.00 97.19 198 SER A N 1
ATOM 1590 C CA . SER A 1 198 ? -1.231 -5.225 8.803 1.00 97.19 198 SER A CA 1
ATOM 1591 C C . SER A 1 198 ? -0.494 -4.106 9.530 1.00 97.19 198 SER A C 1
ATOM 1593 O O . SER A 1 198 ? 0.161 -3.258 8.912 1.00 97.19 198 SER A O 1
ATOM 1595 N N . TYR A 1 199 ? -0.639 -4.063 10.849 1.00 95.94 199 TYR A N 1
ATOM 1596 C CA . TYR A 1 199 ? 0.026 -3.054 11.653 1.00 95.94 199 TYR A CA 1
ATOM 1597 C C . TYR A 1 199 ? 0.368 -3.568 13.043 1.00 95.94 199 TYR A C 1
ATOM 1599 O O . TYR A 1 199 ? -0.350 -4.389 13.618 1.00 95.94 199 TYR A O 1
ATOM 1607 N N . ILE A 1 200 ? 1.427 -2.998 13.603 1.00 95.44 200 ILE A N 1
ATOM 1608 C CA . ILE A 1 200 ? 1.773 -3.123 15.011 1.00 95.44 200 ILE A CA 1
ATOM 1609 C C . ILE A 1 200 ? 1.915 -1.745 15.645 1.00 95.44 200 ILE A C 1
ATOM 1611 O O . ILE A 1 200 ? 2.368 -0.790 15.009 1.00 95.44 200 ILE A O 1
ATOM 1615 N N . ILE A 1 201 ? 1.554 -1.666 16.919 1.00 93.81 201 ILE A N 1
ATOM 1616 C CA . ILE A 1 201 ? 1.796 -0.505 17.771 1.00 93.81 201 ILE A CA 1
ATOM 1617 C C . ILE A 1 201 ? 2.652 -0.995 18.927 1.00 93.81 201 ILE A C 1
ATOM 1619 O O . ILE A 1 201 ? 2.257 -1.904 19.656 1.00 93.81 201 ILE A O 1
ATOM 1623 N N . VAL A 1 202 ? 3.841 -0.427 19.087 1.00 94.31 202 VAL A N 1
ATOM 1624 C CA . VAL A 1 202 ? 4.802 -0.875 20.095 1.00 94.31 202 VAL A CA 1
ATOM 1625 C C . VAL A 1 202 ? 5.371 0.306 20.861 1.00 94.31 202 VAL A C 1
ATOM 1627 O O . VAL A 1 202 ? 5.372 1.449 20.417 1.00 94.31 202 VAL A O 1
ATOM 1630 N N . LYS A 1 203 ? 5.859 0.006 22.059 1.00 91.31 203 LYS A N 1
ATOM 1631 C CA . LYS A 1 203 ? 6.619 0.934 22.905 1.00 91.31 203 LYS A CA 1
ATOM 1632 C C . LYS A 1 203 ? 8.022 0.392 23.200 1.00 91.31 203 LYS A C 1
ATOM 1634 O O . LYS A 1 203 ? 8.852 1.073 23.798 1.00 91.31 203 LYS A O 1
ATOM 1639 N N . GLU A 1 204 ? 8.291 -0.858 22.837 1.00 89.38 204 GLU A N 1
ATOM 1640 C CA . GLU A 1 204 ? 9.611 -1.478 22.931 1.00 89.38 204 GLU A CA 1
ATOM 1641 C C . GLU A 1 204 ? 10.417 -1.251 21.648 1.00 89.38 204 GLU A C 1
ATOM 1643 O O . GLU A 1 204 ? 9.839 -1.032 20.590 1.00 89.38 204 GLU A O 1
ATOM 1648 N N . ASP A 1 205 ? 11.746 -1.316 21.745 1.00 89.62 205 ASP A N 1
ATOM 1649 C CA . ASP A 1 205 ? 12.605 -1.319 20.559 1.00 89.62 205 ASP A CA 1
ATOM 1650 C C . ASP A 1 205 ? 12.501 -2.684 19.866 1.00 89.62 205 ASP A C 1
ATOM 1652 O O . ASP A 1 205 ? 12.829 -3.725 20.448 1.00 89.62 205 ASP A O 1
ATOM 1656 N N . ILE A 1 206 ? 12.040 -2.675 18.616 1.00 92.12 206 ILE A N 1
ATOM 1657 C CA . ILE A 1 206 ? 11.850 -3.880 17.808 1.00 92.12 206 ILE A CA 1
ATOM 1658 C C . ILE A 1 206 ? 12.910 -4.054 16.720 1.00 92.12 206 ILE A C 1
ATOM 1660 O O . ILE A 1 206 ? 12.761 -4.948 15.888 1.00 92.12 206 ILE A O 1
ATOM 1664 N N . THR A 1 207 ? 13.983 -3.260 16.705 1.00 90.56 207 THR A N 1
ATOM 1665 C CA . THR A 1 207 ? 14.987 -3.258 15.622 1.00 90.56 207 THR A CA 1
ATOM 1666 C C . THR A 1 207 ? 15.500 -4.666 15.305 1.00 90.56 207 THR A C 1
ATOM 1668 O O . THR A 1 207 ? 15.543 -5.076 14.148 1.00 90.56 207 THR A O 1
ATOM 1671 N N . LYS A 1 208 ? 15.791 -5.468 16.339 1.00 92.38 208 LYS A N 1
ATOM 1672 C CA . LYS A 1 208 ? 16.254 -6.863 16.189 1.00 92.38 208 LYS A CA 1
ATOM 1673 C C . LYS A 1 208 ? 15.166 -7.848 15.737 1.00 92.38 208 LYS A C 1
ATOM 1675 O O . LYS A 1 208 ? 15.490 -8.941 15.288 1.00 92.38 208 LYS A O 1
ATOM 1680 N N . LYS A 1 209 ? 13.888 -7.499 15.900 1.00 95.38 209 LYS A N 1
ATOM 1681 C CA . LYS A 1 209 ? 12.721 -8.327 15.538 1.00 95.38 209 LYS A CA 1
ATOM 1682 C C . LYS A 1 209 ? 12.178 -7.978 14.148 1.00 95.38 209 LYS A C 1
ATOM 1684 O O . LYS A 1 209 ? 11.530 -8.815 13.523 1.00 95.38 209 LYS A O 1
ATOM 1689 N N . LEU A 1 210 ? 12.440 -6.760 13.672 1.00 95.00 210 LEU A N 1
ATOM 1690 C CA . LEU A 1 210 ? 11.864 -6.199 12.454 1.00 95.00 210 LEU A CA 1
ATOM 1691 C C . LEU A 1 210 ? 12.179 -7.036 11.211 1.00 95.00 210 LEU A C 1
ATOM 1693 O O . LEU A 1 210 ? 11.278 -7.303 10.424 1.00 95.00 210 LEU A O 1
ATOM 1697 N N . GLU A 1 211 ? 13.420 -7.499 11.052 1.00 95.75 211 GLU A N 1
ATOM 1698 C CA . GLU A 1 211 ? 13.801 -8.329 9.903 1.00 95.75 211 GLU A CA 1
ATOM 1699 C C . GLU A 1 211 ? 12.945 -9.604 9.818 1.00 95.75 211 GLU A C 1
ATOM 1701 O O . GLU A 1 211 ? 12.430 -9.946 8.755 1.00 95.75 211 GLU A O 1
ATOM 1706 N N . THR A 1 212 ? 12.732 -10.278 10.950 1.00 97.50 212 THR A N 1
ATOM 1707 C CA . THR A 1 212 ? 11.893 -11.481 11.035 1.00 97.50 212 THR A CA 1
ATOM 1708 C C . THR A 1 212 ? 10.431 -11.177 10.717 1.00 97.50 212 THR A C 1
ATOM 1710 O O . THR A 1 212 ? 9.793 -11.924 9.979 1.00 97.50 212 THR A O 1
ATOM 1713 N N . ILE A 1 213 ? 9.904 -10.060 11.220 1.00 97.75 213 ILE A N 1
ATOM 1714 C CA . ILE A 1 213 ? 8.532 -9.622 10.932 1.00 97.75 213 ILE A CA 1
ATOM 1715 C C . ILE A 1 213 ? 8.352 -9.366 9.431 1.00 97.75 213 ILE A C 1
ATOM 1717 O O . ILE A 1 213 ? 7.415 -9.886 8.831 1.00 97.75 213 ILE A O 1
ATOM 1721 N N . LEU A 1 214 ? 9.275 -8.631 8.803 1.00 97.75 214 LEU A N 1
ATOM 1722 C CA . LEU A 1 214 ? 9.227 -8.352 7.366 1.00 97.75 214 LEU A CA 1
ATOM 1723 C C . LEU A 1 214 ? 9.350 -9.633 6.527 1.00 97.75 214 LEU A C 1
ATOM 1725 O O . LEU A 1 214 ? 8.674 -9.749 5.504 1.00 97.75 214 LEU A O 1
ATOM 1729 N N . LYS A 1 215 ? 10.143 -10.620 6.971 1.00 97.75 215 LYS A N 1
ATOM 1730 C CA . LYS A 1 215 ? 10.198 -11.953 6.343 1.00 97.75 215 LYS A CA 1
ATOM 1731 C C . LYS A 1 215 ? 8.848 -12.666 6.398 1.00 97.75 215 LYS A C 1
ATOM 1733 O O . LYS A 1 215 ? 8.430 -13.213 5.384 1.00 97.75 215 LYS A O 1
ATOM 1738 N N . HIS A 1 216 ? 8.143 -12.628 7.531 1.00 98.25 216 HIS A N 1
ATOM 1739 C CA . HIS A 1 216 ? 6.797 -13.201 7.630 1.00 98.25 216 HIS A CA 1
ATOM 1740 C C . HIS A 1 216 ? 5.791 -12.483 6.722 1.00 98.25 216 HIS A C 1
ATOM 1742 O O . HIS A 1 216 ? 5.026 -13.147 6.027 1.00 98.25 216 HIS A O 1
ATOM 1748 N N . CYS A 1 217 ? 5.835 -11.148 6.655 1.00 98.38 217 CYS A N 1
ATOM 1749 C CA . CYS A 1 217 ? 4.997 -10.381 5.729 1.00 98.38 217 CYS A CA 1
ATOM 1750 C C . CYS A 1 217 ? 5.272 -10.756 4.262 1.00 98.38 217 CYS A C 1
ATOM 1752 O O . CYS A 1 217 ? 4.331 -10.935 3.489 1.00 98.38 217 CYS A O 1
ATOM 1754 N N . LYS A 1 218 ? 6.548 -10.913 3.879 1.00 98.00 218 LYS A N 1
ATOM 1755 C CA . LYS A 1 218 ? 6.933 -11.317 2.520 1.00 98.00 218 LYS A CA 1
ATOM 1756 C C . LYS A 1 218 ? 6.506 -12.753 2.196 1.00 98.00 218 LYS A C 1
ATOM 1758 O O . LYS A 1 218 ? 5.943 -12.979 1.131 1.00 98.00 218 LYS A O 1
ATOM 1763 N N . ALA A 1 219 ? 6.687 -13.693 3.123 1.00 98.06 219 ALA A N 1
ATOM 1764 C CA . ALA A 1 219 ? 6.199 -15.063 2.959 1.00 98.06 219 ALA A CA 1
ATOM 1765 C C . ALA A 1 219 ? 4.675 -15.091 2.761 1.00 98.06 219 ALA A C 1
ATOM 1767 O O . ALA A 1 219 ? 4.178 -15.716 1.830 1.00 98.06 219 ALA A O 1
ATOM 1768 N N . TYR A 1 220 ? 3.933 -14.321 3.565 1.00 98.25 220 TYR A N 1
ATOM 1769 C CA . TYR A 1 220 ? 2.485 -14.203 3.417 1.00 98.25 220 TYR A CA 1
ATOM 1770 C C . TYR A 1 220 ? 2.079 -13.615 2.055 1.00 98.25 220 TYR A C 1
ATOM 1772 O O . TYR A 1 220 ? 1.109 -14.083 1.453 1.00 98.25 220 TYR A O 1
ATOM 1780 N N . LEU A 1 221 ? 2.811 -12.605 1.563 1.00 97.94 221 LEU A N 1
ATOM 1781 C CA . LEU A 1 221 ? 2.631 -12.034 0.224 1.00 97.94 221 LEU A CA 1
ATOM 1782 C C . LEU A 1 221 ? 2.771 -13.097 -0.866 1.00 97.94 221 LEU A C 1
ATOM 1784 O O . LEU A 1 221 ? 1.911 -13.175 -1.742 1.00 97.94 221 LEU A O 1
ATOM 1788 N N . GLU A 1 222 ? 3.814 -13.921 -0.800 1.00 96.69 222 GLU A N 1
ATOM 1789 C CA . GLU A 1 222 ? 4.085 -14.966 -1.791 1.00 96.69 222 GLU A CA 1
ATOM 1790 C C . GLU A 1 222 ? 3.038 -16.089 -1.729 1.00 96.69 222 GLU A C 1
ATOM 1792 O O . GLU A 1 222 ? 2.426 -16.414 -2.749 1.00 96.69 222 GLU A O 1
ATOM 1797 N N . GLU A 1 223 ? 2.746 -16.610 -0.533 1.00 97.44 223 GLU A N 1
ATOM 1798 C CA . GLU A 1 223 ? 1.758 -17.677 -0.304 1.00 97.44 223 GLU A CA 1
ATOM 1799 C C . GLU A 1 223 ? 0.345 -17.293 -0.763 1.00 97.44 223 GLU A C 1
ATOM 1801 O O . GLU A 1 223 ? -0.398 -18.125 -1.282 1.00 97.44 223 GLU A O 1
ATOM 1806 N N . ASN A 1 224 ? -0.035 -16.025 -0.581 1.00 96.62 224 ASN A N 1
ATOM 1807 C CA . ASN A 1 224 ? -1.360 -15.517 -0.942 1.00 96.62 224 ASN A CA 1
ATOM 1808 C C . ASN A 1 224 ? -1.385 -14.833 -2.316 1.00 96.62 224 ASN A C 1
ATOM 1810 O O . ASN A 1 224 ? -2.402 -14.229 -2.657 1.00 96.62 224 ASN A O 1
ATOM 1814 N N . GLN A 1 225 ? -0.290 -14.905 -3.082 1.00 95.44 225 GLN A N 1
ATOM 1815 C CA . GLN A 1 225 ? -0.151 -14.294 -4.408 1.00 95.44 225 GLN A CA 1
ATOM 1816 C C . GLN A 1 225 ? -0.524 -12.801 -4.431 1.00 95.44 225 GLN A C 1
ATOM 1818 O O . GLN A 1 225 ? -1.125 -12.310 -5.385 1.00 95.44 225 GLN A O 1
ATOM 1823 N N . LEU A 1 226 ? -0.174 -12.066 -3.374 1.00 97.25 226 LEU A N 1
ATOM 1824 C CA . LEU A 1 226 ? -0.452 -10.636 -3.302 1.00 97.25 226 LEU A CA 1
ATOM 1825 C C . LEU A 1 226 ? 0.510 -9.866 -4.209 1.00 97.25 226 LEU A C 1
ATOM 1827 O O . LEU A 1 226 ? 1.675 -10.239 -4.362 1.00 97.25 226 LEU A O 1
ATOM 1831 N N . HIS A 1 227 ? 0.023 -8.757 -4.758 1.00 96.62 227 HIS A N 1
ATOM 1832 C CA . HIS A 1 227 ? 0.861 -7.798 -5.475 1.00 96.62 227 HIS A CA 1
ATOM 1833 C C . HIS A 1 227 ? 1.649 -6.920 -4.490 1.00 96.62 227 HIS A C 1
ATOM 1835 O O . HIS A 1 227 ? 2.849 -6.708 -4.638 1.00 96.62 227 HIS A O 1
ATOM 1841 N N . LEU A 1 228 ? 0.979 -6.446 -3.433 1.00 97.69 228 LEU A N 1
ATOM 1842 C CA . LEU A 1 228 ? 1.557 -5.544 -2.439 1.00 97.69 228 LEU A CA 1
ATOM 1843 C C . LEU A 1 228 ? 1.109 -5.936 -1.027 1.00 97.69 228 LEU A C 1
ATOM 1845 O O . LEU A 1 228 ? -0.074 -6.191 -0.780 1.00 97.69 228 LEU A O 1
ATOM 1849 N N . PHE A 1 229 ? 2.050 -5.927 -0.088 1.00 98.44 229 PHE A N 1
ATOM 1850 C CA . PHE A 1 229 ? 1.788 -6.034 1.341 1.00 98.44 229 PHE A CA 1
ATOM 1851 C C . PHE A 1 229 ? 2.281 -4.769 2.039 1.00 98.44 229 PHE A C 1
ATOM 1853 O O . PHE A 1 229 ? 3.452 -4.409 1.938 1.00 98.44 229 PHE A O 1
ATOM 1860 N N . ILE A 1 230 ? 1.393 -4.100 2.770 1.00 98.25 230 ILE A N 1
ATOM 1861 C CA . ILE A 1 230 ? 1.718 -2.879 3.509 1.00 98.25 230 ILE A CA 1
ATOM 1862 C C . ILE A 1 230 ? 1.786 -3.199 4.996 1.00 98.25 230 ILE A C 1
ATOM 1864 O O . ILE A 1 230 ? 0.769 -3.484 5.625 1.00 98.25 230 ILE A O 1
ATOM 1868 N N . PHE A 1 231 ? 2.980 -3.130 5.567 1.00 98.25 231 PHE A N 1
ATOM 1869 C CA . PHE A 1 231 ? 3.191 -3.341 6.993 1.00 98.25 231 PHE A CA 1
ATOM 1870 C C . PHE A 1 231 ? 3.444 -2.008 7.693 1.00 98.25 231 PHE A C 1
ATOM 1872 O O . PHE A 1 231 ? 4.330 -1.258 7.294 1.00 98.25 231 PHE A O 1
ATOM 1879 N N . MET A 1 232 ? 2.677 -1.704 8.737 1.00 97.38 232 MET A N 1
ATOM 1880 C CA . MET A 1 232 ? 2.833 -0.470 9.509 1.00 97.38 232 MET A CA 1
ATOM 1881 C C . MET A 1 232 ? 3.387 -0.768 10.900 1.00 97.38 232 MET A C 1
ATOM 1883 O O . MET A 1 232 ? 2.889 -1.637 11.607 1.00 97.38 232 MET A O 1
ATOM 1887 N N . HIS A 1 233 ? 4.394 -0.013 11.311 1.00 95.19 233 HIS A N 1
ATOM 1888 C CA . HIS A 1 233 ? 4.992 -0.082 12.635 1.00 95.19 233 HIS A CA 1
ATOM 1889 C C . HIS A 1 233 ? 4.939 1.305 13.271 1.00 95.19 233 HIS A C 1
ATOM 1891 O O . HIS A 1 233 ? 5.653 2.209 12.841 1.00 95.19 233 HIS A O 1
ATOM 1897 N N . THR A 1 234 ? 4.101 1.469 14.292 1.00 95.25 234 THR A N 1
ATOM 1898 C CA . THR A 1 234 ? 4.059 2.691 15.099 1.00 95.25 234 THR A CA 1
ATOM 1899 C C . THR A 1 234 ? 4.890 2.512 16.365 1.00 95.25 234 THR A C 1
ATOM 1901 O O . THR A 1 234 ? 4.572 1.666 17.203 1.00 95.25 234 THR A O 1
ATOM 1904 N N . ASP A 1 235 ? 5.912 3.353 16.517 1.00 93.88 235 ASP A N 1
ATOM 1905 C CA . ASP A 1 235 ? 6.685 3.508 17.746 1.00 93.88 235 ASP A CA 1
ATOM 1906 C C . ASP A 1 235 ? 6.060 4.618 18.605 1.00 93.88 235 ASP A C 1
ATOM 1908 O O . ASP A 1 235 ? 6.092 5.804 18.260 1.00 93.88 235 ASP A O 1
ATOM 1912 N N . MET A 1 236 ? 5.493 4.230 19.748 1.00 91.12 236 MET A N 1
ATOM 1913 C CA . MET A 1 236 ? 4.838 5.137 20.694 1.00 91.12 236 MET A CA 1
ATOM 1914 C C . MET A 1 236 ? 5.815 5.932 21.574 1.00 91.12 236 MET A C 1
ATOM 1916 O O . MET A 1 236 ? 5.388 6.869 22.247 1.00 91.12 236 MET A O 1
ATOM 1920 N N . LYS A 1 237 ? 7.107 5.576 21.627 1.00 89.75 237 LYS A N 1
ATOM 1921 C CA . LYS A 1 237 ? 8.132 6.389 22.304 1.00 89.75 237 LYS A CA 1
ATOM 1922 C C . LYS A 1 237 ? 8.554 7.559 21.432 1.00 89.75 237 LYS A C 1
ATOM 1924 O O . LYS A 1 237 ? 8.649 8.676 21.931 1.00 89.75 237 LYS A O 1
ATOM 1929 N N . GLU A 1 238 ? 8.809 7.300 20.153 1.00 90.69 238 GLU A N 1
ATOM 1930 C CA . GLU A 1 238 ? 9.207 8.345 19.203 1.00 90.69 238 GLU A CA 1
ATOM 1931 C C . GLU A 1 238 ? 8.020 9.083 18.584 1.00 90.69 238 GLU A C 1
ATOM 1933 O O . GLU A 1 238 ? 8.212 10.132 17.968 1.00 90.69 238 GLU A O 1
ATOM 1938 N N . MET A 1 239 ? 6.807 8.545 18.740 1.00 91.06 239 MET A N 1
ATOM 1939 C CA . MET A 1 239 ? 5.606 9.001 18.044 1.00 91.06 239 MET A CA 1
ATOM 1940 C C . MET A 1 239 ? 5.865 9.083 16.540 1.00 91.06 239 MET A C 1
ATOM 1942 O O . MET A 1 239 ? 5.734 10.141 15.927 1.00 91.06 239 MET A O 1
ATOM 1946 N N . LYS A 1 240 ? 6.267 7.957 15.947 1.00 93.88 240 LYS A N 1
ATOM 1947 C CA . LYS A 1 240 ? 6.479 7.812 14.502 1.00 93.88 240 LYS A CA 1
ATOM 1948 C C . LYS A 1 240 ? 5.820 6.544 13.997 1.00 93.88 240 LYS A C 1
ATOM 1950 O O . LYS A 1 240 ? 5.789 5.534 14.694 1.00 93.88 240 LYS A O 1
ATOM 1955 N N . THR A 1 241 ? 5.352 6.584 12.757 1.00 95.19 241 THR A N 1
ATOM 1956 C CA . THR A 1 241 ? 4.868 5.405 12.043 1.00 95.19 241 THR A CA 1
ATOM 1957 C C . THR A 1 241 ? 5.744 5.145 10.824 1.00 95.19 241 THR A C 1
ATOM 1959 O O . THR A 1 241 ? 5.844 5.981 9.925 1.00 95.19 241 THR A O 1
ATOM 1962 N N . HIS A 1 242 ? 6.367 3.970 10.794 1.00 95.88 242 HIS A N 1
ATOM 1963 C CA . HIS A 1 242 ? 7.091 3.428 9.651 1.00 95.88 242 HIS A CA 1
ATOM 1964 C C . HIS A 1 242 ? 6.142 2.568 8.816 1.00 95.88 242 HIS A C 1
ATOM 1966 O O . HIS A 1 242 ? 5.463 1.688 9.343 1.00 95.88 242 HIS A O 1
ATOM 1972 N N . ILE A 1 243 ? 6.087 2.817 7.515 1.00 97.06 243 ILE A N 1
ATOM 1973 C CA . ILE A 1 243 ? 5.179 2.161 6.577 1.00 97.06 243 ILE A CA 1
ATOM 1974 C C . ILE A 1 243 ? 6.037 1.450 5.540 1.00 97.06 243 ILE A C 1
ATOM 1976 O O . ILE A 1 243 ? 6.725 2.099 4.754 1.00 97.06 243 ILE A O 1
ATOM 1980 N N . TYR A 1 244 ? 6.004 0.124 5.557 1.00 97.44 244 TYR A N 1
ATOM 1981 C CA . TYR A 1 244 ? 6.747 -0.737 4.651 1.00 97.44 244 TYR A CA 1
ATOM 1982 C C . TYR A 1 244 ? 5.838 -1.187 3.512 1.00 97.44 244 TYR A C 1
ATOM 1984 O O . TYR A 1 244 ? 4.829 -1.846 3.749 1.00 97.44 244 TYR A O 1
ATOM 1992 N N . PHE A 1 245 ? 6.217 -0.860 2.284 1.00 97.31 245 PHE A N 1
ATOM 1993 C CA . PHE A 1 245 ? 5.592 -1.304 1.044 1.00 97.31 245 PHE A CA 1
ATOM 1994 C C . PHE A 1 245 ? 6.407 -2.473 0.503 1.00 97.31 245 PHE A C 1
ATOM 1996 O O . PHE A 1 245 ? 7.522 -2.286 0.015 1.00 97.31 245 PHE A O 1
ATOM 2003 N N . ILE A 1 246 ? 5.878 -3.682 0.661 1.00 98.06 246 ILE A N 1
ATOM 2004 C CA . ILE A 1 246 ? 6.566 -4.938 0.368 1.00 98.06 246 ILE A CA 1
ATOM 2005 C C . ILE A 1 246 ? 5.957 -5.533 -0.899 1.00 98.06 246 ILE A C 1
ATOM 2007 O O . ILE A 1 246 ? 4.757 -5.795 -0.949 1.00 98.06 246 ILE A O 1
ATOM 2011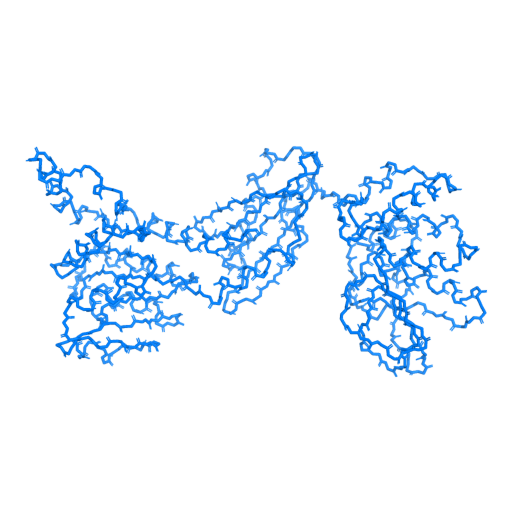 N N . THR A 1 247 ? 6.793 -5.773 -1.899 1.00 96.56 247 THR A N 1
ATOM 2012 C CA . THR A 1 247 ? 6.466 -6.514 -3.127 1.00 96.56 247 THR A CA 1
ATOM 2013 C C . THR A 1 247 ? 7.325 -7.780 -3.190 1.00 96.56 247 THR A C 1
ATOM 2015 O O . THR A 1 247 ? 8.136 -8.051 -2.296 1.00 96.56 247 THR A O 1
ATOM 2018 N N . ARG A 1 248 ? 7.203 -8.561 -4.268 1.00 94.19 248 ARG A N 1
ATOM 2019 C CA . ARG A 1 248 ? 8.107 -9.698 -4.521 1.00 94.19 248 ARG A CA 1
ATOM 2020 C C . ARG A 1 248 ? 9.559 -9.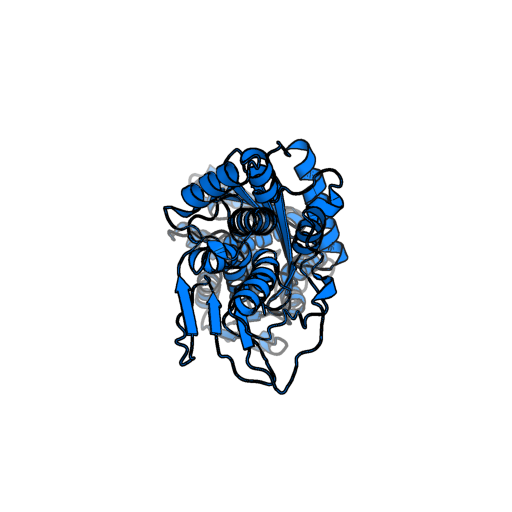241 -4.699 1.00 94.19 248 ARG A C 1
ATOM 2022 O O . ARG A 1 248 ? 10.484 -9.909 -4.224 1.00 94.19 248 ARG A O 1
ATOM 2029 N N . HIS A 1 249 ? 9.749 -8.081 -5.324 1.00 94.31 249 HIS A N 1
ATOM 2030 C CA . HIS A 1 249 ? 11.051 -7.600 -5.783 1.00 94.31 249 HIS A CA 1
ATOM 2031 C C . HIS A 1 249 ? 11.719 -6.623 -4.811 1.00 94.31 249 HIS A C 1
ATOM 2033 O O . HIS A 1 249 ? 12.935 -6.669 -4.635 1.00 94.31 249 HIS A O 1
ATOM 2039 N N . VAL A 1 250 ? 10.937 -5.765 -4.152 1.00 95.56 250 VAL A N 1
ATOM 2040 C CA . VAL A 1 250 ? 11.443 -4.660 -3.323 1.00 95.56 250 VAL A CA 1
ATOM 2041 C C . VAL A 1 250 ? 10.632 -4.461 -2.047 1.00 95.56 250 VAL A C 1
ATOM 2043 O O . VAL A 1 250 ? 9.421 -4.686 -2.018 1.00 95.56 250 VAL A O 1
ATOM 2046 N N . THR A 1 251 ? 11.307 -3.962 -1.012 1.00 95.88 251 THR A N 1
ATOM 2047 C CA . THR A 1 251 ? 10.680 -3.415 0.194 1.00 95.88 251 THR A CA 1
ATOM 2048 C C . THR A 1 251 ? 11.099 -1.961 0.338 1.00 95.88 251 THR A C 1
ATOM 2050 O O . THR A 1 251 ? 12.280 -1.683 0.544 1.00 95.88 251 THR A O 1
ATOM 2053 N N . LYS A 1 252 ? 10.139 -1.037 0.269 1.00 94.62 252 LYS A N 1
ATOM 2054 C CA . LYS A 1 252 ? 10.357 0.391 0.535 1.00 94.62 252 LYS A CA 1
ATOM 2055 C C . LYS A 1 252 ? 9.761 0.796 1.867 1.00 94.62 252 LYS A C 1
ATOM 2057 O O . LYS A 1 252 ? 8.763 0.226 2.288 1.00 94.62 252 LYS A O 1
ATOM 2062 N N . VAL A 1 253 ? 10.362 1.784 2.524 1.00 94.75 253 VAL A N 1
ATOM 2063 C CA . VAL A 1 253 ? 9.874 2.309 3.802 1.00 94.75 253 VAL A CA 1
ATOM 2064 C C . VAL A 1 253 ? 9.702 3.820 3.739 1.00 94.75 253 VAL A C 1
ATOM 2066 O O . VAL A 1 253 ? 10.583 4.533 3.266 1.00 94.75 253 VAL A O 1
ATOM 2069 N N . VAL A 1 254 ? 8.577 4.304 4.259 1.00 93.81 254 VAL A N 1
ATOM 2070 C CA . VAL A 1 254 ? 8.332 5.725 4.523 1.00 93.81 254 VAL A CA 1
ATOM 2071 C C . VAL A 1 254 ? 8.070 5.907 6.007 1.00 93.81 254 VAL A C 1
ATOM 2073 O O . VAL A 1 254 ? 7.361 5.115 6.620 1.00 93.81 254 VAL A O 1
ATOM 2076 N N . THR A 1 255 ? 8.648 6.950 6.595 1.00 94.62 255 THR A N 1
ATOM 2077 C CA . THR A 1 255 ? 8.440 7.288 8.006 1.00 94.62 255 THR A CA 1
ATOM 2078 C C . THR A 1 255 ? 7.660 8.588 8.098 1.00 94.62 255 THR A C 1
ATOM 2080 O O . THR A 1 255 ? 8.057 9.587 7.504 1.00 94.62 255 THR A O 1
ATOM 2083 N N . LYS A 1 256 ? 6.563 8.583 8.853 1.00 92.19 256 LYS A N 1
ATOM 2084 C CA . LYS A 1 256 ? 5.746 9.767 9.141 1.00 92.19 256 LYS A CA 1
ATOM 2085 C C . LYS A 1 256 ? 5.716 10.009 10.652 1.00 92.19 256 LYS A C 1
ATOM 2087 O O . LYS A 1 256 ? 5.858 9.073 11.441 1.00 92.19 256 LYS A O 1
ATOM 2092 N N . SER A 1 257 ? 5.556 11.264 11.056 1.00 91.44 257 SER A N 1
ATOM 2093 C CA . SER A 1 257 ? 5.353 11.624 12.460 1.00 91.44 257 SER A CA 1
ATOM 2094 C C . SER A 1 257 ? 3.935 11.268 12.915 1.00 91.44 257 SER A C 1
ATOM 2096 O O . SER A 1 257 ? 2.974 11.339 12.153 1.00 91.44 257 SER A O 1
ATOM 2098 N N . GLY A 1 258 ? 3.814 10.892 14.182 1.00 88.94 258 GLY A N 1
ATOM 2099 C CA . GLY A 1 258 ? 2.568 10.535 14.840 1.00 88.94 258 GLY A CA 1
ATOM 2100 C C . GLY A 1 258 ? 1.981 9.187 14.423 1.00 88.94 258 GLY A C 1
ATOM 2101 O O . GLY A 1 258 ? 2.628 8.330 13.809 1.00 88.94 258 GLY A O 1
ATOM 2102 N N . LEU A 1 259 ? 0.717 9.014 14.805 1.00 87.81 259 LEU A N 1
ATOM 2103 C CA . LEU A 1 259 ? -0.124 7.898 14.394 1.00 87.81 259 LEU A CA 1
ATOM 2104 C C . LEU A 1 259 ? -0.617 8.128 12.970 1.00 87.81 259 LEU A C 1
ATOM 2106 O O . LEU A 1 259 ? -1.095 9.209 12.633 1.00 87.81 259 LEU A O 1
ATOM 2110 N N . VAL A 1 260 ? -0.553 7.088 12.144 1.00 88.31 260 VAL A N 1
ATOM 2111 C CA . VAL A 1 260 ? -1.054 7.147 10.771 1.00 88.31 260 VAL A CA 1
ATOM 2112 C C . VAL A 1 260 ? -2.193 6.156 10.607 1.00 88.31 260 VAL A C 1
ATOM 2114 O O . VAL A 1 260 ? -2.040 4.959 10.838 1.00 88.31 260 VAL A O 1
ATOM 2117 N N . SER A 1 261 ? -3.351 6.650 10.175 1.00 86.38 261 SER A N 1
ATOM 2118 C CA . SER A 1 261 ? -4.489 5.792 9.855 1.00 86.38 261 SER A CA 1
ATOM 2119 C C . SER A 1 261 ? -4.253 5.072 8.534 1.00 86.38 261 SER A C 1
ATOM 2121 O O . SER A 1 261 ? -4.230 5.688 7.468 1.00 86.38 261 SER A O 1
ATOM 2123 N N . ARG A 1 262 ? -4.181 3.741 8.581 1.00 88.19 262 ARG A N 1
ATOM 2124 C CA . ARG A 1 262 ? -4.170 2.905 7.376 1.00 88.19 262 ARG A CA 1
ATOM 2125 C C . ARG A 1 262 ? -5.290 3.291 6.401 1.00 88.19 262 ARG A C 1
ATOM 2127 O O . ARG A 1 262 ? -5.039 3.490 5.217 1.00 88.19 262 ARG A O 1
ATOM 2134 N N . GLY A 1 263 ? -6.530 3.345 6.891 1.00 85.25 263 GLY A N 1
ATOM 2135 C CA . GLY A 1 263 ? -7.725 3.440 6.049 1.00 85.25 263 GLY A CA 1
ATOM 2136 C C . GLY A 1 263 ? -7.908 4.806 5.396 1.00 85.25 263 GLY A C 1
ATOM 2137 O O . GLY A 1 263 ? -8.268 4.866 4.228 1.00 85.25 263 GLY A O 1
ATOM 2138 N N . SER A 1 264 ? -7.636 5.888 6.127 1.00 82.19 264 SER A N 1
ATOM 2139 C CA . SER A 1 264 ? -7.868 7.253 5.638 1.00 82.19 264 SER A CA 1
ATOM 2140 C C . SER A 1 264 ? -6.617 7.954 5.114 1.00 82.19 264 SER A C 1
ATOM 2142 O O . SER A 1 264 ? -6.756 8.936 4.392 1.00 82.19 264 SER A O 1
ATOM 2144 N N . LYS A 1 265 ? -5.408 7.483 5.456 1.00 87.75 265 LYS A N 1
ATOM 2145 C CA . LYS A 1 265 ? -4.147 8.112 5.027 1.00 87.75 265 LYS A CA 1
ATOM 2146 C C . LYS A 1 265 ? -3.310 7.266 4.077 1.00 87.75 265 LYS A C 1
ATOM 2148 O O . LYS A 1 265 ? -2.510 7.840 3.363 1.00 87.75 265 LYS A O 1
ATOM 2153 N N . ILE A 1 266 ? -3.458 5.937 4.054 1.00 91.25 266 ILE A N 1
ATOM 2154 C CA . ILE A 1 266 ? -2.634 5.071 3.188 1.00 91.25 266 ILE A CA 1
ATOM 2155 C C . ILE A 1 266 ? -3.450 4.494 2.035 1.00 91.25 266 ILE A C 1
ATOM 2157 O O . ILE A 1 266 ? -3.087 4.659 0.873 1.00 91.25 266 ILE A O 1
ATOM 2161 N N . MET A 1 267 ? -4.578 3.842 2.334 1.00 93.12 267 MET A N 1
ATOM 2162 C CA . MET A 1 267 ? -5.380 3.156 1.313 1.00 93.12 267 MET A CA 1
ATOM 2163 C C . MET A 1 267 ? -5.871 4.058 0.164 1.00 93.12 267 MET A C 1
ATOM 2165 O O . MET A 1 267 ? -5.898 3.552 -0.954 1.00 93.12 267 MET A O 1
ATOM 2169 N N . PRO A 1 268 ? -6.213 5.353 0.349 1.00 91.06 268 PRO A N 1
ATOM 2170 C CA . PRO A 1 268 ? -6.602 6.215 -0.771 1.00 91.06 268 PRO A CA 1
ATOM 2171 C C . PRO A 1 268 ? -5.488 6.410 -1.810 1.00 91.06 268 PRO A C 1
ATOM 2173 O O . PRO A 1 268 ? -5.759 6.391 -3.006 1.00 91.06 268 PRO A O 1
ATOM 2176 N N . HIS A 1 269 ? -4.229 6.521 -1.375 1.00 91.12 269 HIS A N 1
ATOM 2177 C CA . HIS A 1 269 ? -3.077 6.656 -2.278 1.00 91.12 269 HIS A CA 1
ATOM 2178 C C . HIS A 1 269 ? -2.759 5.345 -2.981 1.00 91.12 269 HIS A C 1
ATOM 2180 O O . HIS A 1 269 ? -2.476 5.328 -4.173 1.00 91.12 269 HIS A O 1
ATOM 2186 N N . VAL A 1 270 ? -2.889 4.229 -2.263 1.00 94.06 270 VAL A N 1
ATOM 2187 C CA . VAL A 1 270 ? -2.767 2.891 -2.851 1.00 94.06 270 VAL A CA 1
ATOM 2188 C C . VAL A 1 270 ? -3.860 2.665 -3.896 1.00 94.06 270 VAL A C 1
ATOM 2190 O O . VAL A 1 270 ? -3.573 2.157 -4.972 1.00 94.06 270 VAL A O 1
ATOM 2193 N N . PHE A 1 271 ? -5.100 3.077 -3.617 1.00 92.75 271 PHE A N 1
ATOM 2194 C CA . PHE A 1 271 ? -6.191 3.031 -4.588 1.00 92.75 271 PHE A CA 1
ATOM 2195 C C . PHE A 1 271 ? -5.848 3.851 -5.834 1.00 92.75 271 PHE A C 1
ATOM 2197 O O . PHE A 1 271 ? -5.958 3.324 -6.937 1.00 92.75 271 PHE A O 1
ATOM 2204 N N . GLN A 1 272 ? -5.393 5.097 -5.658 1.00 91.31 272 GLN A N 1
ATOM 2205 C CA . GLN A 1 272 ? -5.010 5.975 -6.764 1.00 91.31 272 GLN A CA 1
ATOM 2206 C C . GLN A 1 272 ? -3.877 5.383 -7.607 1.00 91.31 272 GLN A C 1
ATOM 2208 O O . GLN A 1 272 ? -3.965 5.419 -8.829 1.00 91.31 272 GLN A O 1
ATOM 2213 N N . TYR A 1 273 ? -2.863 4.786 -6.975 1.00 93.25 273 TYR A N 1
ATOM 2214 C CA . TYR A 1 273 ? -1.779 4.094 -7.669 1.00 93.25 273 TYR A CA 1
ATOM 2215 C C . TYR A 1 273 ? -2.317 3.074 -8.675 1.00 93.25 273 TYR A C 1
ATOM 2217 O O . TYR A 1 273 ? -2.000 3.170 -9.856 1.00 93.25 273 TYR A O 1
ATOM 2225 N N . TYR A 1 274 ? -3.225 2.183 -8.265 1.00 93.62 274 TYR A N 1
ATOM 2226 C CA . TYR A 1 274 ? -3.821 1.191 -9.176 1.00 93.62 274 TYR A CA 1
ATOM 2227 C C . TYR A 1 274 ? -4.807 1.771 -10.208 1.00 93.62 274 TYR A C 1
ATOM 2229 O O . TYR A 1 274 ? -5.266 1.031 -11.073 1.00 93.62 274 TYR A O 1
ATOM 2237 N N . GLN A 1 275 ? -5.155 3.063 -10.144 1.00 90.69 275 GLN A N 1
ATOM 2238 C CA . GLN A 1 275 ? -5.911 3.740 -11.212 1.00 90.69 275 GLN A CA 1
ATOM 2239 C C . GLN A 1 275 ? -5.001 4.277 -12.322 1.00 90.69 275 GLN A C 1
ATOM 2241 O O . GLN A 1 275 ? -5.472 4.547 -13.427 1.00 90.69 275 GLN A O 1
ATOM 2246 N N . THR A 1 276 ? -3.711 4.458 -12.041 1.00 90.62 276 THR A N 1
ATOM 2247 C CA . THR A 1 276 ? -2.747 5.078 -12.954 1.00 90.62 276 THR A CA 1
ATOM 2248 C C . THR A 1 276 ? -1.518 4.182 -13.101 1.00 90.62 276 THR A C 1
ATOM 2250 O O . THR A 1 276 ? -0.552 4.355 -12.355 1.00 90.62 276 THR A O 1
ATOM 2253 N N . PRO A 1 277 ? -1.549 3.214 -14.035 1.00 92.88 277 PRO A N 1
ATOM 2254 C CA . PRO A 1 277 ? -0.397 2.367 -14.320 1.00 92.88 277 PRO A CA 1
ATOM 2255 C C . PRO A 1 277 ? 0.809 3.196 -14.761 1.00 92.88 277 PRO A C 1
ATOM 2257 O O . PRO A 1 277 ? 0.653 4.153 -15.525 1.00 92.88 277 PRO A O 1
ATOM 2260 N N . LEU A 1 278 ? 2.005 2.790 -14.330 1.00 95.69 278 LEU A N 1
ATOM 2261 C CA . LEU A 1 278 ? 3.260 3.396 -14.773 1.00 95.69 278 LEU A CA 1
ATOM 2262 C C . LEU A 1 278 ? 3.425 3.198 -16.284 1.00 95.69 278 LEU A C 1
ATOM 2264 O O . LEU A 1 278 ? 3.301 2.081 -16.793 1.00 95.69 278 LEU A O 1
ATOM 2268 N N . LYS A 1 279 ? 3.744 4.267 -17.009 1.00 96.69 279 LYS A N 1
ATOM 2269 C CA . LYS A 1 279 ? 3.920 4.232 -18.466 1.00 96.69 279 LYS A CA 1
ATOM 2270 C C . LYS A 1 279 ? 5.359 3.866 -18.818 1.00 96.69 279 LYS A C 1
ATOM 2272 O O . LYS A 1 279 ? 6.247 4.722 -18.807 1.00 96.69 279 LYS A O 1
ATOM 2277 N N . LEU A 1 280 ? 5.596 2.595 -19.128 1.00 98.06 280 LEU A N 1
ATOM 2278 C CA . LEU A 1 280 ? 6.922 2.070 -19.447 1.00 98.06 280 LEU A CA 1
ATOM 2279 C C . LEU A 1 280 ? 7.128 1.980 -20.960 1.00 98.06 280 LEU A C 1
ATOM 2281 O O . LEU A 1 280 ? 6.472 1.183 -21.631 1.00 98.06 280 LEU A O 1
ATOM 2285 N N . PHE A 1 281 ? 8.095 2.731 -21.485 1.00 98.31 281 PHE A N 1
ATOM 2286 C CA . PHE A 1 281 ? 8.609 2.511 -22.831 1.00 98.31 281 PHE A CA 1
ATOM 2287 C C . PHE A 1 281 ? 9.620 1.365 -22.851 1.00 98.31 281 PHE A C 1
ATOM 2289 O O . PHE A 1 281 ? 10.555 1.370 -22.050 1.00 98.31 281 PHE A O 1
ATOM 2296 N N . ILE A 1 282 ? 9.486 0.437 -23.805 1.00 98.25 282 ILE A N 1
ATOM 2297 C CA . ILE A 1 282 ? 10.516 -0.571 -24.092 1.00 98.25 282 ILE A CA 1
ATOM 2298 C C . ILE A 1 282 ? 10.996 -0.451 -25.545 1.00 98.25 282 ILE A C 1
ATOM 2300 O O . ILE A 1 282 ? 10.242 -0.702 -26.489 1.00 98.25 282 ILE A O 1
ATOM 2304 N N . GLY A 1 283 ? 12.274 -0.102 -25.718 1.00 97.38 283 GLY A N 1
ATOM 2305 C CA . GLY A 1 283 ? 12.990 -0.124 -26.994 1.00 97.38 283 GLY A CA 1
ATOM 2306 C C . GLY A 1 283 ? 13.842 -1.388 -27.130 1.00 97.38 283 GLY A C 1
ATOM 2307 O O . GLY A 1 283 ? 14.696 -1.654 -26.286 1.00 97.38 283 GLY A O 1
ATOM 2308 N N . CYS A 1 284 ? 13.626 -2.181 -28.182 1.00 95.81 284 CYS A N 1
ATOM 2309 C CA . CYS A 1 284 ? 14.329 -3.453 -28.404 1.00 95.81 284 CYS A CA 1
ATOM 2310 C C . CYS A 1 284 ? 14.302 -3.881 -29.885 1.00 95.81 284 CYS A C 1
ATOM 2312 O O . CYS A 1 284 ? 13.750 -3.173 -30.730 1.00 95.81 284 CYS A O 1
ATOM 2314 N N . SER A 1 285 ? 14.930 -5.014 -30.225 1.00 93.81 285 SER A N 1
ATOM 2315 C CA . SER A 1 285 ? 14.920 -5.549 -31.596 1.00 93.81 285 SER A CA 1
ATOM 2316 C C . SER A 1 285 ? 13.505 -5.887 -32.084 1.00 93.81 285 SER A C 1
ATOM 2318 O O . SER A 1 285 ? 12.775 -6.626 -31.423 1.00 93.81 285 SER A O 1
ATOM 2320 N N . SER A 1 286 ? 13.154 -5.424 -33.287 1.00 89.94 286 SER A N 1
ATOM 2321 C CA . SER A 1 286 ? 11.968 -5.871 -34.035 1.00 89.94 286 SER A CA 1
ATOM 2322 C C . SER A 1 286 ? 12.256 -7.059 -34.963 1.00 89.94 286 SER A C 1
ATOM 2324 O O . SER A 1 286 ? 11.345 -7.563 -35.613 1.00 89.94 286 SER A O 1
ATOM 2326 N N . ILE A 1 287 ? 13.521 -7.473 -35.070 1.00 89.19 287 ILE A N 1
ATOM 2327 C CA . ILE A 1 287 ? 13.966 -8.613 -35.877 1.00 89.19 287 ILE A CA 1
ATOM 2328 C C . ILE A 1 287 ? 14.167 -9.808 -34.948 1.00 89.19 287 ILE A C 1
ATOM 2330 O O . ILE A 1 287 ? 14.728 -9.643 -33.857 1.00 89.19 287 ILE A O 1
ATOM 2334 N N . ASP A 1 288 ? 13.724 -10.981 -35.396 1.00 86.56 288 ASP A N 1
ATOM 2335 C CA . ASP A 1 288 ? 13.922 -12.248 -34.697 1.00 86.56 288 ASP A CA 1
ATOM 2336 C C . ASP A 1 288 ? 15.418 -12.529 -34.506 1.00 86.56 288 ASP A C 1
ATOM 2338 O O . ASP A 1 288 ? 16.230 -12.416 -35.427 1.00 86.56 288 ASP A O 1
ATOM 2342 N N . CYS A 1 289 ? 15.785 -12.853 -33.272 1.00 82.62 289 CYS A N 1
ATOM 2343 C CA . CYS A 1 289 ? 17.136 -13.229 -32.871 1.00 82.62 289 CYS A CA 1
ATOM 2344 C C . CYS A 1 289 ? 17.090 -14.557 -32.112 1.00 82.62 289 CYS A C 1
ATOM 2346 O O . CYS A 1 289 ? 17.612 -14.679 -31.000 1.00 82.62 289 CYS A O 1
ATOM 2348 N N . ASP A 1 290 ? 16.406 -15.521 -32.733 1.00 68.19 290 ASP A N 1
ATOM 2349 C CA . ASP A 1 290 ? 16.231 -16.879 -32.233 1.00 68.19 290 ASP A CA 1
ATOM 2350 C C . ASP A 1 290 ? 17.600 -17.461 -31.833 1.00 68.19 290 ASP A C 1
ATOM 2352 O O . ASP A 1 290 ? 18.601 -17.242 -32.514 1.00 68.19 290 ASP A O 1
ATOM 2356 N N . ASP A 1 291 ? 17.648 -18.129 -30.678 1.00 66.31 291 ASP A N 1
ATOM 2357 C CA . ASP A 1 291 ? 18.848 -18.676 -30.014 1.00 66.31 291 ASP A CA 1
ATOM 2358 C C . ASP A 1 291 ? 19.747 -17.686 -29.240 1.00 66.31 291 ASP A C 1
ATOM 2360 O O . ASP A 1 291 ? 20.775 -18.083 -28.683 1.00 66.31 291 ASP A O 1
ATOM 2364 N N . SER A 1 292 ? 19.361 -16.413 -29.112 1.00 81.50 292 SER A N 1
ATOM 2365 C CA . SER A 1 292 ? 20.077 -15.463 -28.248 1.00 81.50 292 SER A CA 1
ATOM 2366 C C . SER A 1 292 ? 19.658 -15.563 -26.768 1.00 81.50 292 SER A C 1
ATOM 2368 O O . SER A 1 292 ? 18.458 -15.629 -26.483 1.00 81.50 292 SER A O 1
ATOM 2370 N N . PRO A 1 293 ? 20.591 -15.451 -25.792 1.00 85.81 293 PRO A N 1
ATOM 2371 C CA . PRO A 1 293 ? 20.246 -15.341 -24.366 1.00 85.81 293 PRO A CA 1
ATOM 2372 C C . PRO A 1 293 ? 19.299 -14.165 -24.059 1.00 85.81 293 PRO A C 1
ATOM 2374 O O . PRO A 1 293 ? 18.585 -14.184 -23.058 1.00 85.81 293 PRO A O 1
ATOM 2377 N N . PHE A 1 294 ? 19.229 -13.166 -24.944 1.00 90.50 294 PHE A N 1
ATOM 2378 C CA . PHE A 1 294 ? 18.343 -12.012 -24.795 1.00 90.50 294 PHE A CA 1
ATOM 2379 C C . PHE A 1 294 ? 16.855 -12.361 -24.891 1.00 90.50 294 PHE A C 1
ATOM 2381 O O . PHE A 1 294 ? 16.035 -11.622 -24.350 1.00 90.50 294 PHE A O 1
ATOM 2388 N N . VAL A 1 295 ? 16.493 -13.464 -25.555 1.00 92.94 295 VAL A N 1
ATOM 2389 C CA . VAL A 1 295 ? 15.096 -13.908 -25.679 1.00 92.94 295 VAL A CA 1
ATOM 2390 C C . VAL A 1 295 ? 14.543 -14.309 -24.314 1.00 92.94 295 VAL A C 1
ATOM 2392 O O . VAL A 1 295 ? 13.514 -13.786 -23.890 1.00 92.94 295 VAL A O 1
ATOM 2395 N N . GLU A 1 296 ? 15.246 -15.190 -23.602 1.00 93.94 296 GLU A N 1
ATOM 2396 C CA . GLU A 1 296 ? 14.821 -15.671 -22.282 1.00 93.94 296 GLU A CA 1
ATOM 2397 C C . GLU A 1 296 ? 14.833 -14.555 -21.237 1.00 93.94 296 GLU A C 1
ATOM 2399 O O . GLU A 1 296 ? 13.930 -14.461 -20.405 1.00 93.94 296 GLU A O 1
ATOM 2404 N N . ASP A 1 297 ? 15.800 -13.646 -21.322 1.00 95.69 297 ASP A N 1
ATOM 2405 C CA . ASP A 1 297 ? 15.879 -12.539 -20.377 1.00 95.69 297 ASP A CA 1
ATOM 2406 C C . ASP A 1 297 ? 14.814 -11.472 -20.657 1.00 95.69 297 ASP A C 1
ATOM 2408 O O . ASP A 1 297 ? 14.218 -10.946 -19.718 1.00 95.69 297 ASP A O 1
ATOM 2412 N N . THR A 1 298 ? 14.467 -11.237 -21.926 1.00 96.19 298 THR A N 1
ATOM 2413 C CA . THR A 1 298 ? 13.312 -10.403 -22.300 1.00 96.19 298 THR A CA 1
ATOM 2414 C C . THR A 1 298 ? 12.004 -11.007 -21.799 1.00 96.19 298 THR A C 1
ATOM 2416 O O . THR A 1 298 ? 11.193 -10.272 -21.233 1.00 96.19 298 THR A O 1
ATOM 2419 N N . LYS A 1 299 ? 11.801 -12.326 -21.961 1.00 96.31 299 LYS A N 1
ATOM 2420 C CA . LYS A 1 299 ? 10.619 -13.025 -21.426 1.00 96.31 299 LYS A CA 1
ATOM 2421 C C . LYS A 1 299 ? 10.520 -12.831 -19.922 1.00 96.31 299 LYS A C 1
ATOM 2423 O O . LYS A 1 299 ? 9.510 -12.321 -19.457 1.00 96.31 299 LYS A O 1
ATOM 2428 N N . TYR A 1 300 ? 11.592 -13.126 -19.187 1.00 97.25 300 TYR A N 1
ATOM 2429 C CA . TYR A 1 300 ? 11.616 -12.959 -17.738 1.00 97.25 300 TYR A CA 1
ATOM 2430 C C . TYR A 1 300 ? 11.276 -11.523 -17.318 1.00 97.25 300 TYR A C 1
ATOM 2432 O O . TYR A 1 300 ? 10.379 -11.323 -16.501 1.00 97.25 300 TYR A O 1
ATOM 2440 N N . ILE A 1 301 ? 11.956 -10.518 -17.886 1.00 98.00 301 ILE A N 1
ATOM 2441 C CA . ILE A 1 301 ? 11.724 -9.106 -17.541 1.00 98.00 301 ILE A CA 1
ATOM 2442 C C . ILE A 1 301 ? 10.263 -8.735 -17.804 1.00 98.00 301 ILE A C 1
ATOM 2444 O O . ILE A 1 301 ? 9.603 -8.182 -16.927 1.00 98.00 301 ILE A O 1
ATOM 2448 N N . CYS A 1 302 ? 9.746 -9.049 -18.992 1.00 97.25 302 CYS A N 1
ATOM 2449 C CA . CYS A 1 302 ? 8.398 -8.647 -19.374 1.00 97.25 302 CYS A CA 1
ATOM 2450 C C . CYS A 1 302 ? 7.323 -9.411 -18.595 1.00 97.25 302 CYS A C 1
ATOM 2452 O O . CYS A 1 302 ? 6.337 -8.801 -18.202 1.00 97.25 302 CYS A O 1
ATOM 2454 N N . GLU A 1 303 ? 7.515 -10.701 -18.313 1.00 96.12 303 GLU A N 1
ATOM 2455 C CA . GLU A 1 303 ? 6.610 -11.485 -17.467 1.00 96.12 303 GLU A CA 1
ATOM 2456 C C . GLU A 1 303 ? 6.527 -10.890 -16.059 1.00 96.12 303 GLU A C 1
ATOM 2458 O O . GLU A 1 303 ? 5.424 -10.607 -15.592 1.00 96.12 303 GLU A O 1
ATOM 2463 N N . GLN A 1 304 ? 7.667 -10.613 -15.410 1.00 96.62 304 GLN A N 1
ATOM 2464 C CA . GLN A 1 304 ? 7.662 -10.005 -14.075 1.00 96.62 304 GLN A CA 1
ATOM 2465 C C . GLN A 1 304 ? 6.977 -8.632 -14.084 1.00 96.62 304 GLN A C 1
ATOM 2467 O O . GLN A 1 304 ? 6.102 -8.382 -13.262 1.00 96.62 304 GLN A O 1
ATOM 2472 N N . LEU A 1 305 ? 7.315 -7.761 -15.039 1.00 96.62 305 LEU A N 1
ATOM 2473 C CA . LEU A 1 305 ? 6.754 -6.407 -15.106 1.00 96.62 305 LEU A CA 1
ATOM 2474 C C . LEU A 1 305 ? 5.280 -6.376 -15.539 1.00 96.62 305 LEU A C 1
ATOM 2476 O O . LEU A 1 305 ? 4.551 -5.478 -15.130 1.00 96.62 305 LEU A O 1
ATOM 2480 N N . SER A 1 306 ? 4.813 -7.352 -16.321 1.00 94.62 306 SER A N 1
ATOM 2481 C CA . SER A 1 306 ? 3.396 -7.461 -16.705 1.00 94.62 306 SER A CA 1
ATOM 2482 C C . SER A 1 306 ? 2.485 -7.809 -15.524 1.00 94.62 306 SER A C 1
ATOM 2484 O O . SER A 1 306 ? 1.284 -7.546 -15.564 1.00 94.62 306 SER A O 1
ATOM 2486 N N . HIS A 1 307 ? 3.047 -8.386 -14.458 1.00 93.06 307 HIS A N 1
ATOM 2487 C CA . HIS A 1 307 ? 2.338 -8.641 -13.208 1.00 93.06 307 HIS A CA 1
ATOM 2488 C C . HIS A 1 307 ? 2.285 -7.427 -12.282 1.00 93.06 307 HIS A C 1
ATOM 2490 O O . HIS A 1 307 ? 1.616 -7.499 -11.254 1.00 93.06 307 HIS A O 1
ATOM 2496 N N . GLU A 1 308 ? 2.946 -6.332 -12.641 1.00 94.88 308 GLU A N 1
ATOM 2497 C CA . GLU A 1 308 ? 2.963 -5.082 -11.890 1.00 94.88 308 GLU A CA 1
ATOM 2498 C C . GLU A 1 308 ? 1.956 -4.089 -12.492 1.00 94.88 308 GLU A C 1
ATOM 2500 O O . GLU A 1 308 ? 1.386 -4.317 -13.562 1.00 94.88 308 GLU A O 1
ATOM 2505 N N . ASN A 1 309 ? 1.692 -2.978 -11.805 1.00 94.06 309 ASN A N 1
ATOM 2506 C CA . ASN A 1 309 ? 0.791 -1.921 -12.284 1.00 94.06 309 ASN A CA 1
ATOM 2507 C C . ASN A 1 309 ? 1.461 -1.040 -13.361 1.00 94.06 309 ASN A C 1
ATOM 2509 O O . ASN A 1 309 ? 1.750 0.137 -13.135 1.00 94.06 309 ASN A O 1
ATOM 2513 N N . ILE A 1 310 ? 1.754 -1.635 -14.520 1.00 95.19 310 ILE A N 1
ATOM 2514 C CA . ILE A 1 310 ? 2.545 -1.044 -15.608 1.00 95.19 310 ILE A CA 1
ATOM 2515 C C . ILE A 1 310 ? 1.804 -1.196 -16.942 1.00 95.19 310 ILE A C 1
ATOM 2517 O O . ILE A 1 310 ? 1.289 -2.265 -17.264 1.00 95.19 310 ILE A O 1
ATOM 2521 N N . ALA A 1 311 ? 1.804 -0.135 -17.747 1.00 95.44 311 ALA A N 1
ATOM 2522 C CA . ALA A 1 311 ? 1.341 -0.146 -19.131 1.00 95.44 311 ALA A CA 1
ATOM 2523 C C . ALA A 1 311 ? 2.529 -0.055 -20.100 1.00 95.44 311 ALA A C 1
ATOM 2525 O O . ALA A 1 311 ? 3.421 0.781 -19.927 1.00 95.44 311 ALA A O 1
ATOM 2526 N N . LEU A 1 312 ? 2.521 -0.888 -21.145 1.00 97.19 312 LEU A N 1
ATOM 2527 C CA . LEU A 1 312 ? 3.579 -0.937 -22.154 1.00 97.19 312 LEU A CA 1
ATOM 2528 C C . LEU A 1 312 ? 3.371 0.130 -23.231 1.00 97.19 312 LEU A C 1
ATOM 2530 O O . LEU A 1 312 ? 2.324 0.178 -23.871 1.00 97.19 312 LEU A O 1
ATOM 2534 N N . TYR A 1 313 ? 4.407 0.917 -23.496 1.00 96.62 313 TYR A N 1
ATOM 2535 C CA . TYR A 1 313 ? 4.518 1.848 -24.614 1.00 96.62 313 TYR A CA 1
ATOM 2536 C C . TYR A 1 313 ? 5.631 1.336 -25.531 1.00 96.62 313 TYR A C 1
ATOM 2538 O O . TYR A 1 313 ? 6.746 1.089 -25.077 1.00 96.62 313 TYR A O 1
ATOM 2546 N N . PHE A 1 314 ? 5.362 1.116 -26.819 1.00 92.12 314 PHE A N 1
ATOM 2547 C CA . PHE A 1 314 ? 6.389 0.551 -27.709 1.00 92.12 314 PHE A CA 1
ATOM 2548 C C . PHE A 1 314 ? 6.175 0.833 -29.203 1.00 92.12 314 PHE A C 1
ATOM 2550 O O . PHE A 1 314 ? 5.138 1.346 -29.630 1.00 92.12 314 PHE A O 1
ATOM 2557 N N . GLY A 1 315 ? 7.183 0.465 -30.003 1.00 86.38 315 GLY A N 1
ATOM 2558 C CA . GLY A 1 315 ? 7.266 0.691 -31.451 1.00 86.38 315 GLY A CA 1
ATOM 2559 C C . GLY A 1 315 ? 6.401 -0.214 -32.340 1.00 86.38 315 GLY A C 1
ATOM 2560 O O . GLY A 1 315 ? 6.529 -0.116 -33.560 1.00 86.38 315 GLY A O 1
ATOM 2561 N N . ALA A 1 316 ? 5.542 -1.051 -31.745 1.00 80.12 316 ALA A N 1
ATOM 2562 C CA . ALA A 1 316 ? 4.478 -1.808 -32.405 1.00 80.12 316 ALA A CA 1
ATOM 2563 C C . ALA A 1 316 ? 4.911 -2.852 -33.454 1.00 80.12 316 ALA A C 1
ATOM 2565 O O . ALA A 1 316 ? 4.353 -2.889 -34.549 1.00 80.12 316 ALA A O 1
ATOM 2566 N N . SER A 1 317 ? 5.858 -3.727 -33.095 1.00 84.88 317 SER A N 1
ATOM 2567 C CA . SER A 1 317 ? 6.195 -4.933 -33.869 1.00 84.88 317 SER A CA 1
ATOM 2568 C C . SER A 1 317 ? 5.733 -6.208 -33.162 1.00 84.88 317 SER A C 1
ATOM 2570 O O . SER A 1 317 ? 5.884 -6.317 -31.945 1.00 84.88 317 SER A O 1
ATOM 2572 N N . SER A 1 318 ? 5.190 -7.173 -33.915 1.00 81.62 318 SER A N 1
ATOM 2573 C CA . SER A 1 318 ? 4.830 -8.507 -33.406 1.00 81.62 318 SER A CA 1
ATOM 2574 C C . SER A 1 318 ? 5.963 -9.535 -33.515 1.00 81.62 318 SER A C 1
ATOM 2576 O O . SER A 1 318 ? 5.793 -10.671 -33.082 1.00 81.62 318 SER A O 1
ATOM 2578 N N . THR A 1 319 ? 7.113 -9.144 -34.066 1.00 86.56 319 THR A N 1
ATOM 2579 C CA . THR A 1 319 ? 8.311 -9.982 -34.239 1.00 86.56 319 THR A CA 1
ATOM 2580 C C . THR A 1 319 ? 9.468 -9.499 -33.363 1.00 86.56 319 THR A C 1
ATOM 2582 O O . THR A 1 319 ? 9.450 -8.381 -32.831 1.00 86.56 319 THR A O 1
ATOM 2585 N N . GLY A 1 320 ? 10.499 -10.328 -33.221 1.00 92.00 320 GLY A N 1
ATOM 2586 C CA . GLY A 1 320 ? 11.671 -10.060 -32.398 1.00 92.00 320 GLY A CA 1
ATOM 2587 C C . GLY A 1 320 ? 11.354 -9.956 -30.909 1.00 92.00 320 GLY A C 1
ATOM 2588 O O . GLY A 1 320 ? 10.328 -10.430 -30.415 1.00 92.00 320 GLY A O 1
ATOM 2589 N N . LEU A 1 321 ? 12.234 -9.270 -30.180 1.00 94.50 321 LEU A N 1
ATOM 2590 C CA . LEU A 1 321 ? 12.040 -9.007 -28.754 1.00 94.50 321 LEU A CA 1
ATOM 2591 C C . LEU A 1 321 ? 10.802 -8.132 -28.498 1.00 94.50 321 LEU A C 1
ATOM 2593 O O . LEU A 1 321 ? 10.155 -8.287 -27.467 1.00 94.50 321 LEU A O 1
ATOM 2597 N N . MET A 1 322 ? 10.423 -7.267 -29.448 1.00 93.19 322 MET A N 1
ATOM 2598 C CA . MET A 1 322 ? 9.184 -6.480 -29.357 1.00 93.19 322 MET A CA 1
ATOM 2599 C C . MET A 1 322 ? 7.938 -7.369 -29.290 1.00 93.19 322 MET A C 1
ATOM 2601 O O . MET A 1 322 ? 7.038 -7.087 -28.497 1.00 93.19 322 MET A O 1
ATOM 2605 N N . GLY A 1 323 ? 7.904 -8.457 -30.066 1.00 93.06 323 GLY A N 1
ATOM 2606 C CA . GLY A 1 323 ? 6.825 -9.443 -30.012 1.00 93.06 323 GLY A CA 1
ATOM 2607 C C . GLY A 1 323 ? 6.697 -10.086 -28.629 1.00 93.06 323 GLY A C 1
ATOM 2608 O O . GLY A 1 323 ? 5.591 -10.203 -28.107 1.00 93.06 323 GLY A O 1
ATOM 2609 N N . ILE A 1 324 ? 7.824 -10.407 -27.986 1.00 94.88 324 ILE A N 1
ATOM 2610 C CA . ILE A 1 324 ? 7.857 -10.945 -26.614 1.00 94.88 324 ILE A CA 1
ATOM 2611 C C . ILE A 1 324 ? 7.291 -9.930 -25.614 1.00 94.88 324 ILE A C 1
ATOM 2613 O O . ILE A 1 324 ? 6.457 -10.287 -24.781 1.00 94.88 324 ILE A O 1
ATOM 2617 N N . CYS A 1 325 ? 7.703 -8.660 -25.713 1.00 95.56 325 CYS A N 1
ATOM 2618 C CA . CYS A 1 325 ? 7.157 -7.593 -24.874 1.00 95.56 325 CYS A CA 1
ATOM 2619 C C . CYS A 1 325 ? 5.637 -7.485 -25.045 1.00 95.56 325 CYS A C 1
ATOM 2621 O O . CYS A 1 325 ? 4.900 -7.456 -24.063 1.00 95.56 325 CYS A O 1
ATOM 2623 N N . TYR A 1 326 ? 5.150 -7.466 -26.287 1.00 94.62 326 TYR A N 1
ATOM 2624 C CA . TYR A 1 326 ? 3.718 -7.411 -26.559 1.00 94.62 326 TYR A CA 1
ATOM 2625 C C . TYR A 1 326 ? 2.970 -8.607 -25.960 1.00 94.62 326 TYR A C 1
ATOM 2627 O O . TYR A 1 326 ? 1.963 -8.410 -25.282 1.00 94.62 326 TYR A O 1
ATOM 2635 N N . GLU A 1 327 ? 3.461 -9.832 -26.156 1.00 93.56 327 GLU A N 1
ATOM 2636 C CA . GLU A 1 327 ? 2.789 -11.035 -25.657 1.00 93.56 327 GLU A CA 1
ATOM 2637 C C . GLU A 1 327 ? 2.687 -11.079 -24.127 1.00 93.56 327 GLU A C 1
ATOM 2639 O O . GLU A 1 327 ? 1.660 -11.511 -23.604 1.00 93.56 327 GLU A O 1
ATOM 2644 N N . ALA A 1 328 ? 3.680 -10.563 -23.399 1.00 95.25 328 ALA A N 1
ATOM 2645 C CA . ALA A 1 328 ? 3.598 -10.445 -21.943 1.00 95.25 328 ALA A CA 1
ATOM 2646 C C . ALA A 1 328 ? 2.558 -9.395 -21.495 1.00 95.25 328 ALA A C 1
ATOM 2648 O O . ALA A 1 328 ? 1.789 -9.630 -20.564 1.00 95.25 328 ALA A O 1
ATOM 2649 N N . PHE A 1 329 ? 2.484 -8.244 -22.175 1.00 94.44 329 PHE A N 1
ATOM 2650 C CA . PHE A 1 329 ? 1.663 -7.102 -21.742 1.00 94.44 329 PHE A CA 1
ATOM 2651 C C . PHE A 1 329 ? 0.259 -7.023 -22.365 1.00 94.44 329 PHE A C 1
ATOM 2653 O O . PHE A 1 329 ? -0.579 -6.242 -21.901 1.00 94.44 329 PHE A O 1
ATOM 2660 N N . ARG A 1 330 ? -0.047 -7.823 -23.394 1.00 90.94 330 ARG A N 1
ATOM 2661 C CA . ARG A 1 330 ? -1.296 -7.753 -24.188 1.00 90.94 330 ARG A CA 1
ATOM 2662 C C . ARG A 1 330 ? -2.596 -7.788 -23.382 1.00 90.94 330 ARG A C 1
ATOM 2664 O O . ARG A 1 330 ? -3.622 -7.337 -23.882 1.00 90.94 330 ARG A O 1
ATOM 2671 N N . ASN A 1 331 ? -2.570 -8.335 -22.165 1.00 86.56 331 ASN A N 1
ATOM 2672 C CA . ASN A 1 331 ? -3.744 -8.449 -21.296 1.00 86.56 331 ASN A CA 1
ATOM 2673 C C . ASN A 1 331 ? -3.830 -7.358 -20.213 1.00 86.56 331 ASN A C 1
ATOM 2675 O O . ASN A 1 331 ? -4.862 -7.270 -19.553 1.00 86.56 331 ASN A O 1
ATOM 2679 N N . VAL A 1 332 ? -2.778 -6.555 -20.015 1.00 82.44 332 VAL A N 1
ATOM 2680 C CA . VAL A 1 332 ? -2.684 -5.565 -18.920 1.00 82.44 332 VAL A CA 1
ATOM 2681 C C . VAL A 1 332 ? -2.616 -4.121 -19.414 1.00 82.44 332 VAL A C 1
ATOM 2683 O O . VAL A 1 332 ? -3.087 -3.219 -18.731 1.00 82.44 332 VAL A O 1
ATOM 2686 N N . GLY A 1 333 ? -2.143 -3.906 -20.642 1.00 84.31 333 GLY A N 1
ATOM 2687 C CA . GLY A 1 333 ? -2.300 -2.641 -21.347 1.00 84.31 333 GLY A CA 1
ATOM 2688 C C . GLY A 1 333 ? -1.126 -2.310 -22.251 1.00 84.31 333 GLY A C 1
ATOM 2689 O O . GLY A 1 333 ? 0.020 -2.259 -21.814 1.00 84.31 333 GLY A O 1
ATOM 2690 N N . VAL A 1 334 ? -1.429 -2.077 -23.529 1.00 92.25 334 VAL A N 1
ATOM 2691 C CA . VAL A 1 334 ? -0.440 -1.797 -24.574 1.00 92.25 334 VAL A CA 1
ATOM 2692 C C . VAL A 1 334 ? -0.836 -0.529 -25.321 1.00 92.25 334 VAL A C 1
ATOM 2694 O O . VAL A 1 334 ? -1.989 -0.371 -25.724 1.00 92.25 334 VAL A O 1
ATOM 2697 N N . HIS A 1 335 ? 0.135 0.353 -25.525 1.00 94.75 335 HIS A N 1
ATOM 2698 C CA . HIS A 1 335 ? 0.051 1.575 -26.308 1.00 94.75 335 HIS A CA 1
ATOM 2699 C C . HIS A 1 335 ? 1.082 1.505 -27.439 1.00 94.75 335 HIS A C 1
ATOM 2701 O O . HIS A 1 335 ? 2.290 1.394 -27.222 1.00 94.75 335 HIS A O 1
ATOM 2707 N N . SER A 1 336 ? 0.589 1.547 -28.673 1.00 93.38 336 SER A N 1
ATOM 2708 C CA . SER A 1 336 ? 1.367 1.255 -29.876 1.00 93.38 336 SER A CA 1
ATOM 2709 C C . SER A 1 336 ? 1.664 2.528 -30.651 1.00 93.38 336 SER A C 1
ATOM 2711 O O . SER A 1 336 ? 0.756 3.307 -30.944 1.00 93.38 336 SER A O 1
ATOM 2713 N N . TYR A 1 337 ? 2.926 2.711 -31.029 1.00 94.25 337 TYR A N 1
ATOM 2714 C CA . TYR A 1 337 ? 3.395 3.858 -31.798 1.00 94.25 337 TYR A CA 1
ATOM 2715 C C . TYR A 1 337 ? 4.040 3.361 -33.084 1.00 94.25 337 TYR A C 1
ATOM 2717 O O . TYR A 1 337 ? 5.000 2.593 -33.052 1.00 94.25 337 TYR A O 1
ATOM 2725 N N . THR A 1 338 ? 3.545 3.818 -34.231 1.00 92.12 338 THR A N 1
ATOM 2726 C CA . THR A 1 338 ? 4.052 3.393 -35.540 1.00 92.12 338 THR A CA 1
ATOM 2727 C C . THR A 1 338 ? 4.154 4.562 -36.517 1.00 92.12 338 THR A C 1
ATOM 2729 O O . THR A 1 338 ? 3.722 5.678 -36.230 1.00 92.12 338 THR A O 1
ATOM 2732 N N . ILE A 1 339 ? 4.714 4.287 -37.691 1.00 91.25 339 ILE A N 1
ATOM 2733 C CA . ILE A 1 339 ? 4.681 5.174 -38.857 1.00 91.25 339 ILE A CA 1
ATOM 2734 C C . ILE A 1 339 ? 4.065 4.440 -40.043 1.00 91.25 339 ILE A C 1
ATOM 2736 O O . ILE A 1 339 ? 4.037 3.210 -40.057 1.00 91.25 339 ILE A O 1
ATOM 2740 N N . GLN A 1 340 ? 3.649 5.171 -41.081 1.00 86.62 340 GLN A N 1
ATOM 2741 C CA . GLN A 1 340 ? 2.991 4.584 -42.259 1.00 86.62 340 GLN A CA 1
ATOM 2742 C C . GLN A 1 340 ? 3.767 3.401 -42.872 1.00 86.62 340 GLN A C 1
ATOM 2744 O O . GLN A 1 340 ? 3.164 2.419 -43.306 1.00 86.62 340 GLN A O 1
ATOM 2749 N N . LYS A 1 341 ? 5.106 3.466 -42.860 1.00 85.81 341 LYS A N 1
ATOM 2750 C CA . LYS A 1 341 ? 5.996 2.408 -43.366 1.00 85.81 341 LYS A CA 1
ATOM 2751 C C . LYS A 1 341 ? 5.848 1.067 -42.625 1.00 85.81 341 LYS A C 1
ATOM 2753 O O . LYS A 1 341 ? 6.057 0.029 -43.243 1.00 85.81 341 LYS A O 1
ATOM 2758 N N . TYR A 1 342 ? 5.481 1.090 -41.343 1.00 83.94 342 TYR A N 1
ATOM 2759 C CA . TYR A 1 342 ? 5.433 -0.075 -40.446 1.00 83.94 342 TYR A CA 1
ATOM 2760 C C . TYR A 1 342 ? 4.003 -0.426 -39.999 1.00 83.94 342 TYR A C 1
ATOM 2762 O O . TYR A 1 342 ? 3.797 -1.199 -39.072 1.00 83.94 342 TYR A O 1
ATOM 2770 N N . VAL A 1 343 ? 2.970 0.107 -40.663 1.00 78.75 343 VAL A N 1
ATOM 2771 C CA . VAL A 1 343 ? 1.561 -0.150 -40.290 1.00 78.75 343 VAL A CA 1
ATOM 2772 C C . VAL A 1 343 ? 1.179 -1.630 -40.404 1.00 78.75 343 VAL A C 1
ATOM 2774 O O . VAL A 1 343 ? 0.264 -2.084 -39.723 1.00 78.75 343 VAL A O 1
ATOM 2777 N N . ASN A 1 344 ? 1.864 -2.408 -41.245 1.00 82.19 344 ASN A N 1
ATOM 2778 C CA . ASN A 1 344 ? 1.589 -3.841 -41.354 1.00 82.19 344 ASN A CA 1
ATOM 2779 C C . ASN A 1 344 ? 1.920 -4.614 -40.070 1.00 82.19 344 ASN A C 1
ATOM 2781 O O . ASN A 1 344 ? 1.259 -5.620 -39.812 1.00 82.19 344 ASN A O 1
ATOM 2785 N N . ASP A 1 345 ? 2.857 -4.120 -39.263 1.00 79.69 345 ASP A N 1
ATOM 2786 C CA . ASP A 1 345 ? 3.309 -4.778 -38.035 1.00 79.69 345 ASP A CA 1
ATOM 2787 C C . ASP A 1 345 ? 2.219 -4.737 -36.945 1.00 79.69 345 ASP A C 1
ATOM 2789 O O . ASP A 1 345 ? 2.121 -5.622 -36.098 1.00 79.69 345 ASP A O 1
ATOM 2793 N N . LEU A 1 346 ? 1.286 -3.784 -37.050 1.00 76.31 346 LEU A N 1
ATOM 2794 C CA . LEU A 1 346 ? 0.115 -3.679 -36.178 1.00 76.31 346 LEU A CA 1
ATOM 2795 C C . LEU A 1 346 ? -0.947 -4.751 -36.415 1.00 76.31 346 LEU A C 1
ATOM 2797 O O . LEU A 1 346 ? -1.806 -4.946 -35.559 1.00 76.31 346 LEU A O 1
ATOM 2801 N N . LYS A 1 347 ? -0.944 -5.449 -37.560 1.00 78.12 347 LYS A N 1
ATOM 2802 C CA . LYS A 1 347 ? -2.038 -6.375 -37.918 1.00 78.12 347 LYS A CA 1
ATOM 2803 C C . LYS A 1 347 ? -2.244 -7.492 -36.892 1.00 78.12 347 LYS A C 1
ATOM 2805 O O . LYS A 1 347 ? -3.342 -8.037 -36.806 1.00 78.12 347 LYS A O 1
ATOM 2810 N N . GLN A 1 348 ? -1.201 -7.838 -36.142 1.00 77.50 348 GLN A N 1
ATOM 2811 C CA . GLN A 1 348 ? -1.219 -8.884 -35.117 1.00 77.50 348 GLN A CA 1
ATOM 2812 C C . GLN A 1 348 ? -1.267 -8.321 -33.683 1.00 77.50 348 GLN A C 1
ATOM 2814 O O . GLN A 1 348 ? -1.335 -9.088 -32.723 1.00 77.50 348 GLN A O 1
ATOM 2819 N N . ILE A 1 349 ? -1.278 -6.994 -33.531 1.00 80.94 349 ILE A N 1
ATOM 2820 C CA . ILE A 1 349 ? -1.186 -6.297 -32.248 1.00 80.94 349 ILE A CA 1
ATOM 2821 C C . ILE A 1 349 ? -2.558 -5.745 -31.869 1.00 80.94 349 ILE A C 1
ATOM 2823 O O . ILE A 1 349 ? -3.184 -4.991 -32.611 1.00 80.94 349 ILE A O 1
ATOM 2827 N N . LYS A 1 350 ? -3.025 -6.096 -30.674 1.00 82.38 350 LYS A N 1
ATOM 2828 C CA . LYS A 1 350 ? -4.201 -5.501 -30.044 1.00 82.38 350 LYS A CA 1
ATOM 2829 C C . LYS A 1 350 ? -3.727 -4.470 -29.033 1.00 82.38 350 LYS A C 1
ATOM 2831 O O . LYS A 1 350 ? -3.176 -4.821 -27.997 1.00 82.38 350 LYS A O 1
ATOM 2836 N N . SER A 1 351 ? -3.943 -3.204 -29.359 1.00 81.69 351 SER A N 1
ATOM 2837 C CA . SER A 1 351 ? -3.510 -2.071 -28.547 1.00 81.69 351 SER A CA 1
ATOM 2838 C C . SER A 1 351 ? -4.711 -1.357 -27.931 1.00 81.69 351 SER A C 1
ATOM 2840 O O . SER A 1 351 ? -5.756 -1.252 -28.571 1.00 81.69 351 SER A O 1
ATOM 2842 N N . ILE A 1 352 ? -4.553 -0.828 -26.717 1.00 83.00 352 ILE A N 1
ATOM 2843 C CA . ILE A 1 352 ? -5.531 0.076 -26.089 1.00 83.00 352 ILE A CA 1
ATOM 2844 C C . ILE A 1 352 ? -5.583 1.393 -26.865 1.00 83.00 352 ILE A C 1
ATOM 2846 O O . ILE A 1 352 ? -6.658 1.939 -27.103 1.00 83.00 352 ILE A O 1
ATOM 2850 N N . SER A 1 353 ? -4.422 1.893 -27.292 1.00 86.94 353 SER A N 1
ATOM 2851 C CA . SER A 1 353 ? -4.333 3.045 -28.188 1.00 86.94 353 SER A CA 1
ATOM 2852 C C . SER A 1 353 ? -3.278 2.840 -29.260 1.00 86.94 353 SER A C 1
ATOM 2854 O O . SER A 1 353 ? -2.242 2.218 -29.020 1.00 86.94 353 SER A O 1
ATOM 2856 N N . GLU A 1 354 ? -3.506 3.424 -30.428 1.00 90.06 354 GLU A N 1
ATOM 2857 C CA . GLU A 1 354 ? -2.588 3.378 -31.558 1.00 90.06 354 GLU A CA 1
ATOM 2858 C C . GLU A 1 354 ? -2.313 4.801 -32.051 1.00 90.06 354 GLU A C 1
ATOM 2860 O O . GLU A 1 354 ? -3.242 5.533 -32.396 1.00 90.06 354 GLU A O 1
ATOM 2865 N N . LYS A 1 355 ? -1.039 5.197 -32.084 1.00 92.56 355 LYS A N 1
ATOM 2866 C CA . LYS A 1 355 ? -0.594 6.492 -32.606 1.00 92.56 355 LYS A CA 1
ATOM 2867 C C . LYS A 1 355 ? 0.201 6.261 -33.888 1.00 92.56 355 LYS A C 1
ATOM 2869 O O . LYS A 1 355 ? 1.241 5.601 -33.874 1.00 92.56 355 LYS A O 1
ATOM 2874 N N . ARG A 1 356 ? -0.288 6.817 -34.998 1.00 92.38 356 ARG A N 1
ATOM 2875 C CA . ARG A 1 356 ? 0.405 6.827 -36.294 1.00 92.38 356 ARG A CA 1
ATOM 2876 C C . ARG A 1 356 ? 1.045 8.191 -36.502 1.00 92.38 356 ARG A C 1
ATOM 2878 O O . ARG A 1 356 ? 0.337 9.192 -36.510 1.00 92.38 356 ARG A O 1
ATOM 2885 N N . LEU A 1 357 ? 2.364 8.213 -36.632 1.00 95.06 357 LEU A N 1
ATOM 2886 C CA . LEU A 1 357 ? 3.157 9.423 -36.843 1.00 95.06 357 LEU A CA 1
ATOM 2887 C C . LEU A 1 357 ? 3.720 9.425 -38.270 1.00 95.06 357 LEU A C 1
ATOM 2889 O O . LEU A 1 357 ? 3.764 8.377 -38.925 1.00 95.06 357 LEU A O 1
ATOM 2893 N N . GLU A 1 358 ? 4.145 10.583 -38.769 1.00 93.69 358 GLU A N 1
ATOM 2894 C CA . GLU A 1 358 ? 4.642 10.690 -40.144 1.00 93.69 358 GLU A CA 1
ATOM 2895 C C . GLU A 1 358 ? 6.078 10.172 -40.242 1.00 93.69 358 GLU A C 1
ATOM 2897 O O . GLU A 1 358 ? 6.427 9.445 -41.176 1.00 93.69 358 GLU A O 1
ATOM 2902 N N . THR A 1 359 ? 6.904 10.494 -39.242 1.00 94.81 359 THR A N 1
ATOM 2903 C CA . THR A 1 359 ? 8.335 10.164 -39.235 1.00 94.81 359 THR A CA 1
ATOM 2904 C C . THR A 1 359 ? 8.767 9.373 -38.003 1.00 94.81 359 THR A C 1
AT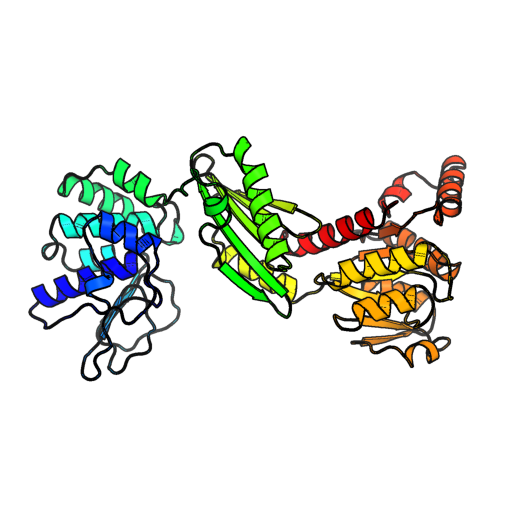OM 2906 O O . THR A 1 359 ? 8.121 9.379 -36.953 1.00 94.81 359 THR A O 1
ATOM 2909 N N . THR A 1 360 ? 9.909 8.684 -38.109 1.00 92.50 360 THR A N 1
ATOM 2910 C CA . THR A 1 360 ? 10.515 7.991 -36.962 1.00 92.50 360 THR A CA 1
ATOM 2911 C C . THR A 1 360 ? 10.887 8.965 -35.846 1.00 92.50 360 THR A C 1
ATOM 2913 O O . THR A 1 360 ? 10.717 8.621 -34.685 1.00 92.50 360 THR A O 1
ATOM 2916 N N . MET A 1 361 ? 11.312 10.189 -36.175 1.00 94.75 361 MET A N 1
ATOM 2917 C CA . MET A 1 361 ? 11.644 11.222 -35.186 1.00 94.75 361 MET A CA 1
ATOM 2918 C C . MET A 1 361 ? 10.417 11.660 -34.381 1.00 94.75 361 MET A C 1
ATOM 2920 O O . MET A 1 361 ? 10.473 11.722 -33.155 1.00 94.75 361 MET A O 1
ATOM 2924 N N . GLU A 1 362 ? 9.288 11.914 -35.047 1.00 95.81 362 GLU A N 1
ATOM 2925 C CA . GLU A 1 362 ? 8.026 12.239 -34.369 1.00 95.81 362 GLU A CA 1
ATOM 2926 C C . GLU A 1 362 ? 7.533 11.085 -33.501 1.00 95.81 362 GLU A C 1
ATOM 2928 O O . GLU A 1 362 ? 7.038 11.311 -32.396 1.00 95.81 362 GLU A O 1
ATOM 2933 N N . ARG A 1 363 ? 7.701 9.845 -33.977 1.00 96.00 363 ARG A N 1
ATOM 2934 C CA . ARG A 1 363 ? 7.385 8.641 -33.206 1.00 96.00 363 ARG A CA 1
ATOM 2935 C C . ARG A 1 363 ? 8.231 8.552 -31.937 1.00 96.00 363 ARG A C 1
ATOM 2937 O O . ARG A 1 363 ? 7.665 8.381 -30.862 1.00 96.00 363 ARG A O 1
ATOM 2944 N N . THR A 1 364 ? 9.552 8.690 -32.045 1.00 96.81 364 THR A N 1
ATOM 2945 C CA . THR A 1 364 ? 10.478 8.658 -30.899 1.00 96.81 364 THR A CA 1
ATOM 2946 C C . THR A 1 364 ? 10.178 9.783 -29.915 1.00 96.81 364 THR A C 1
ATOM 2948 O O . THR A 1 364 ? 10.111 9.534 -28.714 1.00 96.81 364 THR A O 1
ATOM 2951 N N . LYS A 1 365 ? 9.904 10.995 -30.414 1.00 96.62 365 LYS A N 1
ATOM 2952 C CA . LYS A 1 365 ? 9.460 12.124 -29.590 1.00 96.62 365 LYS A CA 1
ATOM 2953 C C . LYS A 1 365 ? 8.183 11.773 -28.828 1.00 96.62 365 LYS A C 1
ATOM 2955 O O . LYS A 1 365 ? 8.136 11.915 -27.613 1.00 96.62 365 LYS A O 1
ATOM 2960 N N . ALA A 1 366 ? 7.156 11.288 -29.520 1.00 97.38 366 ALA A N 1
ATOM 2961 C CA . ALA A 1 366 ? 5.894 10.916 -28.892 1.00 97.38 366 ALA A CA 1
ATOM 2962 C C . ALA A 1 366 ? 6.078 9.827 -27.821 1.00 97.38 366 ALA A C 1
ATOM 2964 O O . ALA A 1 366 ? 5.561 9.982 -26.722 1.00 97.38 366 ALA A O 1
ATOM 2965 N N . LEU A 1 367 ? 6.857 8.779 -28.110 1.00 97.19 367 LEU A N 1
ATOM 2966 C CA . LEU A 1 367 ? 7.187 7.721 -27.149 1.00 97.19 367 LEU A CA 1
ATOM 2967 C C . LEU A 1 367 ? 7.896 8.270 -25.910 1.00 97.19 367 LEU A C 1
ATOM 2969 O O . LEU A 1 367 ? 7.517 7.914 -24.797 1.00 97.19 367 LEU A O 1
ATOM 2973 N N . TYR A 1 368 ? 8.878 9.158 -26.092 1.00 97.50 368 TYR A N 1
ATOM 2974 C CA . TYR A 1 368 ? 9.556 9.805 -24.975 1.00 97.50 368 TYR A CA 1
ATOM 2975 C C . TYR A 1 368 ? 8.557 10.574 -24.119 1.00 97.50 368 TYR A C 1
ATOM 2977 O O . TYR A 1 368 ? 8.459 10.296 -22.933 1.00 97.50 368 TYR A O 1
ATOM 2985 N N . TYR A 1 369 ? 7.797 11.511 -24.696 1.00 96.50 369 TYR A N 1
ATOM 2986 C CA . TYR A 1 369 ? 6.918 12.409 -23.939 1.00 96.50 369 TYR A CA 1
ATOM 2987 C C . TYR A 1 369 ? 5.728 11.699 -23.289 1.00 96.50 369 TYR A C 1
ATOM 2989 O O . TYR A 1 369 ? 5.368 12.061 -22.170 1.00 96.50 369 TYR A O 1
ATOM 2997 N N . ASP A 1 370 ? 5.173 10.678 -23.941 1.00 96.44 370 ASP A N 1
ATOM 2998 C CA . ASP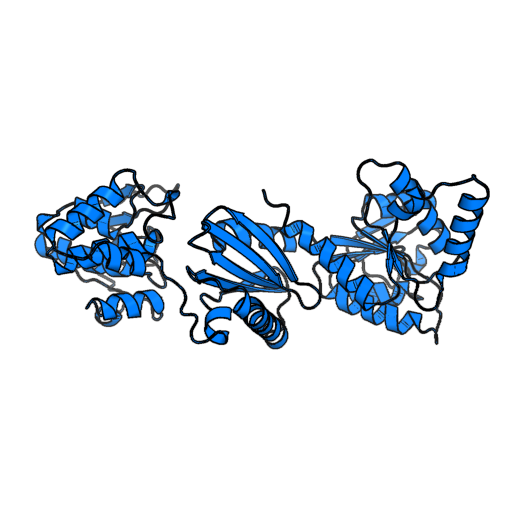 A 1 370 ? 4.005 9.953 -23.442 1.00 96.44 370 ASP A CA 1
ATOM 2999 C C . ASP A 1 370 ? 4.370 8.908 -22.360 1.00 96.44 370 ASP A C 1
ATOM 3001 O O . ASP A 1 370 ? 3.485 8.485 -21.617 1.00 96.44 370 ASP A O 1
ATOM 3005 N N . SER A 1 371 ? 5.650 8.531 -22.228 1.00 96.44 371 SER A N 1
ATOM 3006 C CA . SER A 1 371 ? 6.137 7.547 -21.241 1.00 96.44 371 SER A CA 1
ATOM 3007 C C . SER A 1 371 ? 6.745 8.202 -19.998 1.00 96.44 371 SER A C 1
ATOM 3009 O O . SER A 1 371 ? 7.184 9.348 -20.036 1.00 96.44 371 SER A O 1
ATOM 3011 N N . GLU A 1 372 ? 6.813 7.474 -18.887 1.00 96.94 372 GLU A N 1
ATOM 3012 C CA . GLU A 1 372 ? 7.403 7.932 -17.618 1.00 96.94 372 GLU A CA 1
ATOM 3013 C C . GLU A 1 372 ? 8.780 7.310 -17.373 1.00 96.94 372 GLU A C 1
ATOM 3015 O O . GLU A 1 372 ? 9.681 7.980 -16.874 1.00 96.94 372 GLU A O 1
ATOM 3020 N N . VAL A 1 373 ? 8.958 6.050 -17.778 1.00 98.06 373 VAL A N 1
ATOM 3021 C CA . VAL A 1 373 ? 10.212 5.296 -17.655 1.00 98.06 373 VAL A CA 1
ATOM 3022 C C . VAL A 1 373 ? 10.595 4.724 -19.010 1.00 98.06 373 VAL A C 1
ATOM 3024 O O . VAL A 1 373 ? 9.731 4.311 -19.783 1.00 98.06 373 VAL A O 1
ATOM 3027 N N . LEU A 1 374 ? 11.893 4.699 -19.296 1.00 98.56 374 LEU A N 1
ATOM 3028 C CA . LEU A 1 374 ? 12.454 4.239 -20.560 1.00 98.56 374 LEU A CA 1
ATOM 3029 C C . LEU A 1 374 ? 13.360 3.033 -20.294 1.00 98.56 374 LEU A C 1
ATOM 3031 O O . LEU A 1 374 ? 14.304 3.130 -19.512 1.00 98.56 374 LEU A O 1
ATOM 3035 N N . LEU A 1 375 ? 13.100 1.906 -20.950 1.00 98.69 375 LEU A N 1
ATOM 3036 C CA . LEU A 1 375 ? 13.925 0.702 -20.884 1.00 98.69 375 LEU A CA 1
ATOM 3037 C C . LEU A 1 375 ? 14.428 0.335 -22.279 1.00 98.69 375 LEU A C 1
ATOM 3039 O O . LEU A 1 375 ? 13.647 0.154 -23.210 1.00 98.69 375 LEU A O 1
ATOM 3043 N N . PHE A 1 376 ? 15.737 0.157 -22.406 1.00 98.12 376 PHE A N 1
ATOM 3044 C CA . PHE A 1 376 ? 16.375 -0.325 -23.622 1.00 98.12 376 PHE A CA 1
ATOM 3045 C C . PHE A 1 376 ? 16.911 -1.738 -23.410 1.00 98.12 376 PHE A C 1
ATOM 3047 O O . PHE A 1 376 ? 17.876 -1.950 -22.675 1.00 98.12 376 PHE A O 1
ATOM 3054 N N . LEU A 1 377 ? 16.276 -2.702 -24.075 1.00 97.00 377 LEU A N 1
ATOM 3055 C CA . LEU A 1 377 ? 16.760 -4.077 -24.200 1.00 97.00 377 LEU A CA 1
ATOM 3056 C C . LEU A 1 377 ? 17.621 -4.203 -25.472 1.00 97.00 377 LEU A C 1
ATOM 3058 O O . LEU A 1 377 ? 17.642 -3.275 -26.287 1.00 97.00 377 LEU A O 1
ATOM 3062 N N . PRO A 1 378 ? 18.346 -5.317 -25.677 1.00 95.00 378 PRO A N 1
ATOM 3063 C CA . PRO A 1 378 ? 19.143 -5.541 -26.876 1.00 95.00 378 PRO A CA 1
ATOM 3064 C C . PRO A 1 378 ? 18.386 -5.264 -28.182 1.00 95.00 378 PRO A C 1
ATOM 3066 O O . PRO A 1 378 ? 17.245 -5.681 -28.391 1.00 95.00 378 PRO A O 1
ATOM 3069 N N . GLY A 1 379 ? 19.031 -4.522 -29.075 1.00 92.94 379 GLY A N 1
ATOM 3070 C CA . GLY A 1 379 ? 18.437 -4.055 -30.320 1.00 92.94 379 GLY A CA 1
ATOM 3071 C C . GLY A 1 379 ? 19.475 -3.624 -31.349 1.00 92.94 379 GLY A C 1
ATOM 3072 O O . GLY A 1 379 ? 20.679 -3.642 -31.086 1.00 92.94 379 GLY A O 1
ATOM 3073 N N . GLY A 1 380 ? 18.987 -3.271 -32.539 1.00 91.38 380 GLY A N 1
ATOM 3074 C CA . GLY A 1 380 ? 19.808 -2.847 -33.675 1.00 91.38 380 GLY A CA 1
ATOM 3075 C C . GLY A 1 380 ? 19.987 -1.329 -33.766 1.00 91.38 380 GLY A C 1
ATOM 3076 O O . GLY A 1 380 ? 19.766 -0.589 -32.809 1.00 91.38 380 GLY A O 1
ATOM 3077 N N . SER A 1 381 ? 20.337 -0.844 -34.960 1.00 91.75 381 SER A N 1
ATOM 3078 C CA . SER A 1 381 ? 20.588 0.584 -35.214 1.00 91.75 381 SER A CA 1
ATOM 3079 C C . SER A 1 381 ? 19.383 1.487 -34.929 1.00 91.75 381 SER A C 1
ATOM 3081 O O . SER A 1 381 ? 19.564 2.604 -34.455 1.00 91.75 381 SER A O 1
ATOM 3083 N N . GLY A 1 382 ? 18.156 1.009 -35.167 1.00 92.31 382 GLY A N 1
ATOM 3084 C CA . GLY A 1 382 ? 16.934 1.742 -34.821 1.00 92.31 382 GLY A CA 1
ATOM 3085 C C . GLY A 1 382 ? 16.806 1.973 -33.313 1.00 92.31 382 GLY A C 1
ATOM 3086 O O . GLY A 1 382 ? 16.617 3.106 -32.882 1.00 92.31 382 GLY A O 1
ATOM 3087 N N . THR A 1 383 ? 17.005 0.920 -32.517 1.00 95.06 383 THR A N 1
ATOM 3088 C CA . THR A 1 383 ? 17.003 0.983 -31.048 1.00 95.06 383 THR A CA 1
ATOM 3089 C C . THR A 1 383 ? 18.119 1.891 -30.526 1.00 95.06 383 THR A C 1
ATOM 3091 O O . THR A 1 383 ? 17.878 2.711 -29.647 1.00 95.06 383 THR A O 1
ATOM 3094 N N . ALA A 1 384 ? 19.324 1.812 -31.105 1.00 95.06 384 ALA A N 1
ATOM 3095 C CA . ALA A 1 384 ? 20.435 2.696 -30.745 1.00 95.06 384 ALA A CA 1
ATOM 3096 C C . ALA A 1 384 ? 20.142 4.173 -31.079 1.00 95.06 384 ALA A C 1
ATOM 3098 O O . ALA A 1 384 ? 20.474 5.061 -30.296 1.00 95.06 384 ALA A O 1
ATOM 3099 N N . SER A 1 385 ? 19.482 4.447 -32.209 1.00 95.88 385 SER A N 1
ATOM 3100 C CA . SER A 1 385 ? 19.047 5.802 -32.566 1.00 95.88 385 SER A CA 1
ATOM 3101 C C . SER A 1 385 ? 18.026 6.355 -31.571 1.00 95.88 385 SER A C 1
ATOM 3103 O O . SER A 1 385 ? 18.105 7.529 -31.220 1.00 95.88 385 SER A O 1
ATOM 3105 N N . GLU A 1 386 ? 17.070 5.534 -31.128 1.00 97.06 386 GLU A N 1
ATOM 3106 C CA . GLU A 1 386 ? 16.091 5.920 -30.104 1.00 97.06 386 GLU A CA 1
ATOM 3107 C C . GLU A 1 386 ? 16.771 6.175 -28.756 1.00 97.06 386 GLU A C 1
ATOM 3109 O O . GLU A 1 386 ? 16.489 7.187 -28.118 1.00 97.06 386 GLU A O 1
ATOM 3114 N N . LEU A 1 387 ? 17.715 5.313 -28.367 1.00 97.38 387 LEU A N 1
ATOM 3115 C CA . LEU A 1 387 ? 18.494 5.442 -27.136 1.00 97.38 387 LEU A CA 1
ATOM 3116 C C . LEU A 1 387 ? 19.219 6.786 -27.059 1.00 97.38 387 LEU A C 1
ATOM 3118 O O . LEU A 1 387 ? 19.019 7.536 -26.106 1.00 97.38 387 LEU A O 1
ATOM 3122 N N . PHE A 1 388 ? 20.025 7.121 -28.068 1.00 96.06 388 PHE A N 1
ATOM 3123 C CA . PHE A 1 388 ? 20.773 8.379 -28.055 1.00 96.06 388 PHE A CA 1
ATOM 3124 C C . PHE A 1 388 ? 19.869 9.605 -28.176 1.00 96.06 388 PHE A C 1
ATOM 3126 O O . PHE A 1 388 ? 20.134 10.607 -27.518 1.00 96.06 388 PHE A O 1
ATOM 3133 N N . ALA A 1 389 ? 18.777 9.528 -28.944 1.00 97.25 389 ALA A N 1
ATOM 3134 C CA . ALA A 1 389 ? 17.806 10.617 -29.001 1.00 97.25 389 ALA A CA 1
ATOM 3135 C C . ALA A 1 389 ? 17.189 10.897 -27.619 1.00 97.25 389 ALA A C 1
ATOM 3137 O O . ALA A 1 389 ? 17.072 12.053 -27.225 1.00 97.25 389 ALA A O 1
ATOM 3138 N N . MET A 1 390 ? 16.837 9.852 -26.864 1.00 97.81 390 MET A N 1
ATOM 3139 C CA . MET A 1 390 ? 16.250 10.004 -25.529 1.00 97.81 390 MET A CA 1
ATOM 3140 C C . MET A 1 390 ? 17.278 10.399 -24.458 1.00 97.81 390 MET A C 1
ATOM 3142 O O . MET A 1 390 ? 16.922 11.133 -23.539 1.00 97.81 390 MET A O 1
ATOM 3146 N N . ILE A 1 391 ? 18.545 9.978 -24.579 1.00 97.06 391 ILE A N 1
ATOM 3147 C CA . ILE A 1 391 ? 19.644 10.483 -23.733 1.00 97.06 391 ILE A CA 1
ATOM 3148 C C . ILE A 1 391 ? 19.836 11.989 -23.951 1.00 97.06 391 ILE A C 1
ATOM 3150 O O . ILE A 1 391 ? 19.912 12.739 -22.979 1.00 97.06 391 ILE A O 1
ATOM 3154 N N . GLU A 1 392 ? 19.881 12.444 -25.207 1.00 95.75 392 GLU A N 1
ATOM 3155 C CA . GLU A 1 392 ? 20.012 13.873 -25.517 1.00 95.75 392 GLU A CA 1
ATOM 3156 C C . GLU A 1 392 ? 18.796 14.676 -25.044 1.00 95.75 392 GLU A C 1
ATOM 3158 O O . GLU A 1 392 ? 18.955 15.763 -24.489 1.00 95.75 392 GLU A O 1
ATOM 3163 N N . GLU A 1 393 ? 17.586 14.130 -25.177 1.00 97.06 393 GLU A N 1
ATOM 3164 C CA . GLU A 1 393 ? 16.388 14.783 -24.649 1.00 97.06 393 GLU A CA 1
ATOM 3165 C C . GLU A 1 393 ? 16.465 14.916 -23.117 1.00 97.06 393 GLU A C 1
ATOM 3167 O O . GLU A 1 393 ? 16.265 16.015 -22.595 1.00 97.06 393 GLU A O 1
ATOM 3172 N N . ASN A 1 394 ? 16.872 13.857 -22.401 1.00 96.62 394 ASN A N 1
ATOM 3173 C CA . ASN A 1 394 ? 17.126 13.882 -20.952 1.00 96.62 394 ASN A CA 1
ATOM 3174 C C . ASN A 1 394 ? 18.180 14.925 -20.541 1.00 96.62 394 ASN A C 1
ATOM 3176 O O . ASN A 1 394 ? 18.115 15.451 -19.429 1.00 96.62 394 ASN A O 1
ATOM 3180 N N . ARG A 1 395 ? 19.148 15.228 -21.414 1.00 94.00 395 ARG A N 1
ATOM 3181 C CA . ARG A 1 395 ? 20.143 16.286 -21.187 1.00 94.00 395 ARG A CA 1
ATOM 3182 C C . ARG A 1 395 ? 19.547 17.690 -21.294 1.00 94.00 395 ARG A C 1
ATOM 3184 O O . ARG A 1 395 ? 20.067 18.615 -20.676 1.00 94.00 395 ARG A O 1
ATOM 3191 N N . SER A 1 396 ? 18.482 17.854 -22.073 1.00 92.69 396 SER A N 1
ATOM 3192 C CA . SER A 1 396 ? 17.878 19.158 -22.366 1.00 92.69 396 SER A CA 1
ATOM 3193 C C . SER A 1 396 ? 16.725 19.557 -21.438 1.00 92.69 396 SER A C 1
ATOM 3195 O O . SER A 1 396 ? 16.441 20.747 -21.307 1.00 92.69 396 SER A O 1
ATOM 3197 N N . VAL A 1 397 ? 16.059 18.590 -20.797 1.00 92.31 397 VAL A N 1
ATOM 3198 C CA . VAL A 1 397 ? 14.883 18.835 -19.945 1.00 92.31 397 VAL A CA 1
ATOM 3199 C C . VAL A 1 397 ? 15.246 19.029 -18.470 1.00 92.31 397 VAL A C 1
ATOM 3201 O O . VAL A 1 397 ? 16.237 18.495 -17.978 1.00 92.31 397 VAL A O 1
ATOM 3204 N N . GLU A 1 398 ? 14.400 19.753 -17.732 1.00 89.56 398 GLU A N 1
ATOM 3205 C CA . GLU A 1 398 ? 14.574 19.954 -16.284 1.00 89.56 398 GLU A CA 1
ATOM 3206 C C . GLU A 1 398 ? 14.292 18.674 -15.483 1.00 89.56 398 GLU A C 1
ATOM 3208 O O . GLU A 1 398 ? 15.061 18.294 -14.598 1.00 89.56 398 GLU A O 1
ATOM 3213 N N . THR A 1 399 ? 13.195 17.981 -15.808 1.00 90.00 399 THR A N 1
ATOM 3214 C CA . THR A 1 399 ? 12.798 16.727 -15.158 1.00 90.00 399 THR A CA 1
ATOM 3215 C C . THR A 1 399 ? 13.197 15.541 -16.027 1.00 90.00 399 THR A C 1
ATOM 3217 O O . THR A 1 399 ? 12.508 15.185 -16.983 1.00 90.00 399 THR A O 1
ATOM 3220 N N . LYS A 1 400 ? 14.333 14.934 -15.685 1.00 93.19 400 LYS A N 1
ATOM 3221 C CA . LYS A 1 400 ? 14.890 13.766 -16.377 1.00 93.19 400 LYS A CA 1
ATOM 3222 C C . LYS A 1 400 ? 13.987 12.546 -16.182 1.00 93.19 400 LYS A C 1
ATOM 3224 O O . LYS A 1 400 ? 13.523 12.293 -15.070 1.00 93.19 400 LYS A O 1
ATOM 3229 N N . LYS A 1 401 ? 13.796 11.751 -17.235 1.00 95.81 401 LYS A N 1
ATOM 3230 C CA . LYS A 1 401 ? 13.100 10.461 -17.151 1.00 95.81 401 LYS A CA 1
ATOM 3231 C C . LYS A 1 401 ? 14.086 9.356 -16.780 1.00 95.81 401 LYS A C 1
ATOM 3233 O O . LYS A 1 401 ? 15.177 9.321 -17.360 1.00 95.81 401 LYS A O 1
ATOM 3238 N N . PRO A 1 402 ? 13.740 8.432 -15.867 1.00 97.69 402 PRO A N 1
ATOM 3239 C CA . PRO A 1 402 ? 14.554 7.248 -15.631 1.00 97.69 402 PRO A CA 1
ATOM 3240 C C . PRO A 1 402 ? 14.757 6.469 -16.937 1.00 97.69 402 PRO A C 1
ATOM 3242 O O . PRO A 1 402 ? 13.788 6.027 -17.557 1.00 97.69 402 PRO A O 1
ATOM 3245 N N . LEU A 1 403 ? 16.017 6.320 -17.354 1.00 98.50 403 LEU A N 1
ATOM 3246 C CA . LEU A 1 403 ? 16.412 5.583 -18.553 1.00 98.50 403 LEU A CA 1
ATOM 3247 C C . LEU A 1 403 ? 17.320 4.427 -18.145 1.00 98.50 403 LEU A C 1
ATOM 3249 O O . LEU A 1 403 ? 18.415 4.635 -17.628 1.00 98.50 403 LEU A O 1
ATOM 3253 N N . LEU A 1 404 ? 16.856 3.205 -18.372 1.00 98.50 404 LEU A N 1
ATOM 3254 C CA . LEU A 1 404 ? 17.542 1.965 -18.034 1.00 98.50 404 LEU A CA 1
ATOM 3255 C C . LEU A 1 404 ? 18.050 1.306 -19.316 1.00 98.50 404 LEU A C 1
ATOM 3257 O O . LEU A 1 404 ? 17.306 1.163 -20.285 1.00 98.50 404 LEU A O 1
ATOM 3261 N N . ILE A 1 405 ? 19.308 0.876 -19.314 1.00 98.00 405 ILE A N 1
ATOM 3262 C CA . ILE A 1 405 ? 19.913 0.117 -20.411 1.00 98.00 405 ILE A CA 1
ATOM 3263 C C . ILE A 1 405 ? 20.272 -1.261 -19.878 1.00 98.00 405 ILE A C 1
ATOM 3265 O O . ILE A 1 405 ? 21.095 -1.392 -18.971 1.00 98.00 405 ILE A O 1
ATOM 3269 N N . TYR A 1 406 ? 19.679 -2.292 -20.464 1.00 97.44 406 TYR A N 1
ATOM 3270 C CA . TYR A 1 406 ? 20.003 -3.668 -20.135 1.00 97.44 406 TYR A CA 1
ATOM 3271 C C . TYR A 1 406 ? 21.235 -4.128 -20.928 1.00 97.44 406 TYR A C 1
ATOM 3273 O O . TYR A 1 406 ? 21.171 -4.308 -22.144 1.00 97.44 406 TYR A O 1
ATOM 3281 N N . ASN A 1 407 ? 22.368 -4.290 -20.241 1.00 93.56 407 ASN A N 1
ATOM 3282 C CA . ASN A 1 407 ? 23.687 -4.541 -20.833 1.00 93.56 407 ASN A CA 1
ATOM 3283 C C . ASN A 1 407 ? 24.262 -5.922 -20.468 1.00 93.56 407 ASN A C 1
ATOM 3285 O O . ASN A 1 407 ? 25.464 -6.083 -20.244 1.00 93.56 407 ASN A O 1
ATOM 3289 N N . GLN A 1 408 ? 23.416 -6.947 -20.391 1.00 87.62 408 GLN A N 1
ATOM 3290 C CA . GLN A 1 408 ? 23.918 -8.305 -20.202 1.00 87.62 408 GLN A CA 1
ATOM 3291 C C . GLN A 1 408 ? 24.740 -8.757 -21.421 1.00 87.62 408 GLN A C 1
ATOM 3293 O O . GLN A 1 408 ? 24.466 -8.369 -22.559 1.00 87.62 408 GLN A O 1
ATOM 3298 N N . ASN A 1 409 ? 25.769 -9.573 -21.175 1.00 84.25 409 ASN A N 1
ATOM 3299 C CA . ASN A 1 409 ? 26.702 -10.076 -22.188 1.00 84.25 409 ASN A CA 1
ATOM 3300 C C . ASN A 1 409 ? 27.365 -8.964 -23.012 1.00 84.25 409 ASN A C 1
ATOM 3302 O O . ASN A 1 409 ? 27.759 -9.197 -24.151 1.00 84.25 409 ASN A O 1
ATOM 3306 N N . HIS A 1 410 ? 27.498 -7.763 -22.436 1.00 89.88 410 HIS A N 1
ATOM 3307 C CA . HIS A 1 410 ? 28.196 -6.641 -23.057 1.00 89.88 410 HIS A CA 1
ATOM 3308 C C . HIS A 1 410 ? 27.573 -6.174 -24.390 1.00 89.88 410 HIS A C 1
ATOM 3310 O O . HIS A 1 410 ? 28.276 -5.592 -25.216 1.00 89.88 410 HIS A O 1
ATOM 3316 N N . HIS A 1 411 ? 26.262 -6.378 -24.609 1.00 90.06 411 HIS A N 1
ATOM 3317 C CA . HIS A 1 411 ? 25.574 -5.979 -25.855 1.00 90.06 411 HIS A CA 1
ATOM 3318 C C . HIS A 1 411 ? 25.797 -4.504 -26.219 1.00 90.06 411 HIS A C 1
ATOM 3320 O O . HIS A 1 411 ? 26.058 -4.171 -27.373 1.00 90.06 411 HIS A O 1
ATOM 3326 N N . TYR A 1 412 ? 25.730 -3.616 -25.227 1.00 93.69 412 TYR A N 1
ATOM 3327 C CA . TYR A 1 412 ? 25.910 -2.175 -25.394 1.00 93.69 412 TYR A CA 1
ATOM 3328 C C . TYR A 1 412 ? 27.345 -1.702 -25.120 1.00 93.69 412 TYR A C 1
ATOM 3330 O O . TYR A 1 412 ? 27.600 -0.498 -25.144 1.00 93.69 412 TYR A O 1
ATOM 3338 N N . GLN A 1 413 ? 28.302 -2.614 -24.910 1.00 94.25 413 GLN A N 1
ATOM 3339 C CA . GLN A 1 413 ? 29.673 -2.260 -24.532 1.00 94.25 413 GLN A CA 1
ATOM 3340 C C . GLN A 1 413 ? 30.351 -1.361 -25.563 1.00 94.25 413 GLN A C 1
ATOM 3342 O O . GLN A 1 413 ? 30.914 -0.343 -25.186 1.00 94.25 413 GLN A O 1
ATOM 3347 N N . PHE A 1 414 ? 30.202 -1.646 -26.859 1.00 93.44 414 PHE A N 1
ATOM 3348 C CA . PHE A 1 414 ? 30.768 -0.789 -27.906 1.00 93.44 414 PHE A CA 1
ATOM 3349 C C . PHE A 1 414 ? 30.231 0.649 -27.871 1.00 93.44 414 PHE A C 1
ATOM 3351 O O . PHE A 1 414 ? 30.974 1.585 -28.152 1.00 93.44 414 PHE A O 1
ATOM 3358 N N . LEU A 1 415 ? 28.954 0.848 -27.520 1.00 93.62 415 LEU A N 1
ATOM 3359 C CA . LEU A 1 415 ? 28.387 2.196 -27.391 1.00 93.62 415 LEU A CA 1
ATOM 3360 C C . LEU A 1 415 ? 28.912 2.900 -26.136 1.00 93.62 415 LEU A C 1
ATOM 3362 O O . LEU A 1 415 ? 29.185 4.097 -26.174 1.00 93.62 415 LEU A O 1
ATOM 3366 N N . ILE A 1 416 ? 29.075 2.158 -25.041 1.00 93.75 416 ILE A N 1
ATOM 3367 C CA . ILE A 1 416 ? 29.625 2.675 -23.783 1.00 93.75 416 ILE A CA 1
ATOM 3368 C C . ILE A 1 416 ? 31.095 3.079 -23.970 1.00 93.75 416 ILE A C 1
ATOM 3370 O O . ILE A 1 416 ? 31.479 4.179 -23.578 1.00 93.75 416 ILE A O 1
ATOM 3374 N N . ASP A 1 417 ? 31.894 2.239 -24.624 1.00 95.62 417 ASP A N 1
ATOM 3375 C CA . ASP A 1 417 ? 33.303 2.514 -24.922 1.00 95.62 417 ASP A CA 1
ATOM 3376 C C . ASP A 1 417 ? 33.442 3.733 -25.846 1.00 95.62 417 ASP A C 1
ATOM 3378 O O . ASP A 1 417 ? 34.313 4.578 -25.645 1.00 95.62 417 ASP A O 1
ATOM 3382 N N . TRP A 1 418 ? 32.534 3.887 -26.816 1.00 95.50 418 TRP A N 1
ATOM 3383 C CA . TRP A 1 418 ? 32.490 5.078 -27.663 1.00 95.50 418 TRP A CA 1
ATOM 3384 C C . TRP A 1 418 ? 32.201 6.356 -26.859 1.00 95.50 418 TRP A C 1
ATOM 3386 O O . TRP A 1 418 ? 32.874 7.368 -27.061 1.00 95.50 418 TRP A O 1
ATOM 3396 N N . ILE A 1 419 ? 31.258 6.321 -25.907 1.00 95.19 419 ILE A N 1
ATOM 3397 C CA . ILE A 1 419 ? 31.000 7.455 -25.000 1.00 95.19 419 ILE A CA 1
ATOM 3398 C C . ILE A 1 419 ? 32.270 7.804 -24.211 1.00 95.19 419 ILE A C 1
ATOM 3400 O O . ILE A 1 419 ? 32.638 8.977 -24.129 1.00 95.19 419 ILE A O 1
ATOM 3404 N N . GLN A 1 420 ? 32.969 6.799 -23.677 1.00 95.81 420 GLN A N 1
ATOM 3405 C CA . GLN A 1 420 ? 34.229 6.997 -22.955 1.00 95.81 420 GLN A CA 1
ATOM 3406 C C . GLN A 1 420 ? 35.303 7.636 -23.840 1.00 95.81 420 GLN A C 1
ATOM 3408 O O . GLN A 1 420 ? 35.985 8.562 -23.402 1.00 95.81 420 GLN A O 1
ATOM 3413 N N . GLU A 1 421 ? 35.433 7.194 -25.091 1.00 97.62 421 GLU A N 1
ATOM 3414 C CA . GLU A 1 421 ? 36.370 7.779 -26.049 1.00 97.62 421 GLU A CA 1
ATOM 3415 C C . GLU A 1 421 ? 36.040 9.254 -26.336 1.00 97.62 421 GLU A C 1
ATOM 3417 O O . GLU A 1 421 ? 36.945 10.089 -26.398 1.00 97.62 421 GLU A O 1
ATOM 3422 N N . MET A 1 422 ? 34.756 9.608 -26.470 1.00 97.19 422 MET A N 1
ATOM 3423 C CA . MET A 1 422 ? 34.342 11.004 -26.667 1.00 97.19 422 MET A CA 1
ATOM 3424 C C . MET A 1 422 ? 34.679 11.875 -25.453 1.00 97.19 422 MET A C 1
ATOM 3426 O O . MET A 1 422 ? 35.126 13.010 -25.629 1.00 97.19 422 MET A O 1
ATOM 3430 N N . ILE A 1 423 ? 34.536 11.339 -24.237 1.00 97.00 423 ILE A N 1
ATOM 3431 C CA . ILE A 1 423 ? 34.949 12.026 -23.005 1.00 97.00 423 ILE A CA 1
ATOM 3432 C C . ILE A 1 423 ? 36.468 12.232 -22.987 1.00 97.00 423 ILE A C 1
ATOM 3434 O O . ILE A 1 423 ? 36.937 13.348 -22.774 1.00 97.00 423 ILE A O 1
ATOM 3438 N N . GLN A 1 424 ? 37.251 11.192 -23.290 1.00 97.31 424 GLN A N 1
ATOM 3439 C CA . GLN A 1 424 ? 38.718 11.281 -23.334 1.00 97.31 424 GLN A CA 1
ATOM 3440 C C . GLN A 1 424 ? 39.216 12.305 -24.363 1.00 97.31 424 GLN A C 1
ATOM 3442 O O . GLN A 1 424 ? 40.222 12.977 -24.136 1.00 97.31 424 GLN A O 1
ATOM 3447 N N . LYS A 1 425 ? 38.503 12.455 -25.484 1.00 97.88 425 LYS A N 1
ATOM 3448 C CA . LYS A 1 425 ? 38.797 13.458 -26.519 1.00 97.88 425 LYS A CA 1
ATOM 3449 C C . LYS A 1 425 ? 38.296 14.869 -26.180 1.00 97.88 425 LYS A C 1
ATOM 3451 O O . LYS A 1 425 ? 38.509 15.776 -26.981 1.00 97.88 425 LYS A O 1
ATOM 3456 N N . GLY A 1 426 ? 37.631 15.072 -25.040 1.00 96.44 426 GLY A N 1
ATOM 3457 C CA . GLY A 1 426 ? 37.052 16.362 -24.645 1.00 96.44 426 GLY A CA 1
ATOM 3458 C C . GLY A 1 426 ? 35.834 16.778 -25.475 1.00 96.44 426 GLY A C 1
ATOM 3459 O O . GLY A 1 426 ? 35.494 17.956 -25.525 1.00 96.44 426 GLY A O 1
ATOM 3460 N N . MET A 1 427 ? 35.196 15.824 -26.158 1.00 95.44 427 MET A N 1
ATOM 3461 C CA . MET A 1 427 ? 33.997 16.044 -26.975 1.00 95.44 427 MET A CA 1
ATOM 3462 C C . MET A 1 427 ? 32.698 15.818 -26.187 1.00 95.44 427 MET A C 1
ATOM 3464 O O . MET A 1 427 ? 31.619 16.142 -26.678 1.00 95.44 427 MET A O 1
ATOM 3468 N N . ASN A 1 428 ? 32.800 15.253 -24.984 1.00 93.38 428 ASN A N 1
ATOM 3469 C CA . ASN A 1 428 ? 31.712 15.052 -24.033 1.00 93.38 428 ASN A CA 1
ATOM 3470 C C . ASN A 1 428 ? 32.273 15.108 -22.599 1.00 93.38 428 ASN A C 1
ATOM 3472 O O . ASN A 1 428 ? 33.490 15.071 -22.415 1.00 93.38 428 ASN A O 1
ATOM 3476 N N . ASP A 1 429 ? 31.409 15.168 -21.591 1.00 93.69 429 ASP A N 1
ATOM 3477 C CA . ASP A 1 429 ? 31.794 15.132 -20.179 1.00 93.69 429 ASP A CA 1
ATOM 3478 C C . ASP A 1 429 ? 31.069 14.008 -19.416 1.00 93.69 429 ASP A C 1
ATOM 3480 O O . ASP A 1 429 ? 30.121 13.395 -19.911 1.00 93.69 429 ASP A O 1
ATOM 3484 N N . GLU A 1 430 ? 31.536 13.702 -18.202 1.00 95.38 430 GLU A N 1
ATOM 3485 C CA . GLU A 1 430 ? 31.019 12.589 -17.393 1.00 95.38 430 GLU A CA 1
ATOM 3486 C C . GLU A 1 430 ? 29.557 12.766 -16.947 1.00 95.38 430 GLU A C 1
ATOM 3488 O O . GLU A 1 430 ? 28.932 11.794 -16.514 1.00 95.38 430 GLU A O 1
ATOM 3493 N N . SER A 1 431 ? 28.964 13.962 -17.080 1.00 94.19 431 SER A N 1
ATOM 3494 C CA . SER A 1 431 ? 27.549 14.177 -16.754 1.00 94.19 431 SER A CA 1
ATOM 3495 C C . SER A 1 431 ? 26.613 13.331 -17.612 1.00 94.19 431 SER A C 1
ATOM 3497 O O . SER A 1 431 ? 25.492 13.068 -17.173 1.00 94.19 431 SER A O 1
ATOM 3499 N N . ILE A 1 432 ? 27.065 12.832 -18.775 1.00 94.38 432 ILE A N 1
ATOM 3500 C CA . ILE A 1 432 ? 26.257 11.939 -19.613 1.00 94.38 432 ILE A CA 1
ATOM 3501 C C . ILE A 1 432 ? 25.753 10.707 -18.843 1.00 94.38 432 ILE A C 1
ATOM 3503 O O . ILE A 1 432 ? 24.617 10.274 -19.037 1.00 94.38 432 ILE A O 1
ATOM 3507 N N . TYR A 1 433 ? 26.555 10.186 -17.909 1.00 94.44 433 TYR A N 1
ATOM 3508 C CA . TYR A 1 433 ? 26.202 9.020 -17.096 1.00 94.44 433 TYR A CA 1
ATOM 3509 C C . TYR A 1 433 ? 25.070 9.286 -16.095 1.00 94.44 433 TYR A C 1
ATOM 3511 O O . TYR A 1 433 ? 24.557 8.354 -15.488 1.00 94.44 433 TYR A O 1
ATOM 3519 N N . GLN A 1 434 ? 24.649 10.541 -15.915 1.00 94.62 434 GLN A N 1
ATOM 3520 C CA . GLN A 1 434 ? 23.488 10.887 -15.092 1.00 94.62 434 GLN A CA 1
ATOM 3521 C C . GLN A 1 434 ? 22.160 10.737 -15.848 1.00 94.62 434 GLN A C 1
ATOM 3523 O O . GLN A 1 434 ? 21.101 10.829 -15.229 1.00 94.62 434 GLN A O 1
ATOM 3528 N N . TYR A 1 435 ? 22.195 10.565 -17.174 1.00 96.19 435 TYR A N 1
ATOM 3529 C CA . TYR A 1 435 ? 20.994 10.491 -18.015 1.00 96.19 435 TYR A CA 1
ATOM 3530 C C . TYR A 1 435 ? 20.543 9.059 -18.306 1.00 96.19 435 TYR A C 1
ATOM 3532 O O . TYR A 1 435 ? 19.496 8.881 -18.928 1.00 96.19 435 TYR A O 1
ATOM 3540 N N . PHE A 1 436 ? 21.305 8.052 -17.867 1.00 96.75 436 PHE A N 1
ATOM 3541 C CA . PHE A 1 436 ? 20.946 6.643 -17.975 1.00 96.75 436 PHE A CA 1
ATOM 3542 C C . PHE A 1 436 ? 21.574 5.804 -16.859 1.00 96.75 436 PHE A C 1
ATOM 3544 O O . PHE A 1 436 ? 22.571 6.186 -16.254 1.00 96.75 436 PHE A O 1
ATOM 3551 N N . LYS A 1 437 ? 21.015 4.620 -16.620 1.00 97.25 437 LYS A N 1
ATOM 3552 C CA . LYS A 1 437 ? 21.535 3.621 -15.688 1.00 97.25 437 LYS A CA 1
ATOM 3553 C C . LYS A 1 437 ? 21.732 2.292 -16.407 1.00 97.25 437 LYS A C 1
ATOM 3555 O O . LYS A 1 437 ? 20.826 1.805 -17.077 1.00 97.25 437 LYS A O 1
ATOM 3560 N N . LEU A 1 438 ? 22.918 1.705 -16.259 1.00 96.75 438 LEU A N 1
ATOM 3561 C CA . LEU A 1 438 ? 23.199 0.360 -16.756 1.00 96.75 438 LEU A CA 1
ATOM 3562 C C . LEU A 1 438 ? 22.679 -0.681 -15.760 1.00 96.75 438 LEU A C 1
ATOM 3564 O O . LEU A 1 438 ? 22.992 -0.614 -14.571 1.00 96.75 438 LEU A O 1
ATOM 3568 N N . CYS A 1 439 ? 21.933 -1.657 -16.264 1.00 96.88 439 CYS A N 1
ATOM 3569 C CA . CYS A 1 439 ? 21.541 -2.865 -15.549 1.00 96.88 439 CYS A CA 1
ATOM 3570 C C . CYS A 1 439 ? 22.208 -4.059 -16.230 1.00 96.88 439 CYS A C 1
ATOM 3572 O O . CYS A 1 439 ? 21.994 -4.300 -17.419 1.00 96.88 439 CYS A O 1
ATOM 3574 N N . ASN A 1 440 ? 23.016 -4.812 -15.491 1.00 94.56 440 ASN A N 1
ATOM 3575 C CA . ASN A 1 440 ? 23.771 -5.943 -16.035 1.00 94.56 440 ASN A CA 1
ATOM 3576 C C . ASN A 1 440 ? 23.047 -7.280 -15.828 1.00 94.56 440 ASN A C 1
ATOM 3578 O O . ASN A 1 440 ? 23.425 -8.287 -16.426 1.00 94.56 440 ASN A O 1
ATOM 3582 N N . THR A 1 441 ? 21.994 -7.294 -15.007 1.00 95.69 441 THR A N 1
ATOM 3583 C CA . THR A 1 441 ? 21.143 -8.464 -14.765 1.00 95.69 441 THR A CA 1
ATOM 3584 C C . THR A 1 441 ? 19.671 -8.136 -14.999 1.00 95.69 441 THR A C 1
ATOM 3586 O O . THR A 1 441 ? 19.238 -6.985 -14.904 1.00 95.69 441 THR A O 1
ATOM 3589 N N . LYS A 1 442 ? 18.881 -9.154 -15.338 1.00 96.38 442 LYS A N 1
ATOM 3590 C CA . LYS A 1 442 ? 17.436 -9.004 -15.547 1.00 96.38 442 LYS A CA 1
ATOM 3591 C C . LYS A 1 442 ? 16.702 -8.698 -14.241 1.00 96.38 442 LYS A C 1
ATOM 3593 O O . LYS A 1 442 ? 15.740 -7.936 -14.232 1.00 96.38 442 LYS A O 1
ATOM 3598 N N . GLU A 1 443 ? 17.198 -9.226 -13.124 1.00 96.88 443 GLU A N 1
ATOM 3599 C CA . GLU A 1 443 ? 16.689 -8.952 -11.783 1.00 96.88 443 GLU A CA 1
ATOM 3600 C C . GLU A 1 443 ? 16.917 -7.491 -11.382 1.00 96.88 443 GLU A C 1
ATOM 3602 O O . GLU A 1 443 ? 16.049 -6.902 -10.741 1.00 96.88 443 GLU A O 1
ATOM 3607 N N . GLU A 1 444 ? 18.045 -6.886 -11.781 1.00 97.19 444 GLU A N 1
ATOM 3608 C CA . GLU A 1 444 ? 18.270 -5.445 -11.622 1.00 97.19 444 GLU A CA 1
ATOM 3609 C C . GLU A 1 444 ? 17.211 -4.633 -12.364 1.00 97.19 444 GLU A C 1
ATOM 3611 O O . GLU A 1 444 ? 16.594 -3.775 -11.745 1.00 97.19 444 GLU A O 1
ATOM 3616 N N . VAL A 1 445 ? 16.945 -4.928 -13.643 1.00 98.19 445 VAL A N 1
ATOM 3617 C CA . VAL A 1 445 ? 15.928 -4.203 -14.429 1.00 98.19 445 VAL A CA 1
ATOM 3618 C C . VAL A 1 445 ? 14.565 -4.239 -13.738 1.00 98.19 445 VAL A C 1
ATOM 3620 O O . VAL A 1 445 ? 13.951 -3.193 -13.526 1.00 98.19 445 VAL A O 1
ATOM 3623 N N . VAL A 1 446 ? 14.109 -5.436 -13.351 1.00 98.19 446 VAL A N 1
ATOM 3624 C CA . VAL A 1 446 ? 12.812 -5.610 -12.682 1.00 98.19 446 VAL A CA 1
ATOM 3625 C C . VAL A 1 446 ? 12.781 -4.836 -11.367 1.00 98.19 446 VAL A C 1
ATOM 3627 O O . VAL A 1 446 ? 11.845 -4.077 -11.122 1.00 98.19 446 VAL A O 1
ATOM 3630 N N . ARG A 1 447 ? 13.821 -4.977 -10.535 1.00 97.50 447 ARG A N 1
ATOM 3631 C CA . ARG A 1 447 ? 13.905 -4.296 -9.240 1.00 97.50 447 ARG A CA 1
ATOM 3632 C C . ARG A 1 447 ? 13.811 -2.778 -9.392 1.00 97.50 447 ARG A C 1
ATOM 3634 O O . ARG A 1 447 ? 13.029 -2.165 -8.676 1.00 97.50 447 ARG A O 1
ATOM 3641 N N . GLU A 1 448 ? 14.564 -2.190 -10.319 1.00 97.75 448 GLU A N 1
ATOM 3642 C CA . GLU A 1 448 ? 14.592 -0.738 -10.541 1.00 97.75 448 GLU A CA 1
ATOM 3643 C C . GLU A 1 448 ? 13.242 -0.200 -11.029 1.00 97.75 448 GLU A C 1
ATOM 3645 O O . GLU A 1 448 ? 12.764 0.814 -10.526 1.00 97.75 448 GLU A O 1
ATOM 3650 N N . ILE A 1 449 ? 12.585 -0.886 -11.969 1.00 97.94 449 ILE A N 1
ATOM 3651 C CA . ILE A 1 449 ? 11.292 -0.434 -12.505 1.00 97.94 449 ILE A CA 1
ATOM 3652 C C . ILE A 1 449 ? 10.186 -0.550 -11.454 1.00 97.94 449 ILE A C 1
ATOM 3654 O O . ILE A 1 449 ? 9.412 0.392 -11.284 1.00 97.94 449 ILE A O 1
ATOM 3658 N N . VAL A 1 450 ? 10.128 -1.658 -10.708 1.00 96.62 450 VAL A N 1
ATOM 3659 C CA . VAL A 1 450 ? 9.166 -1.812 -9.600 1.00 96.62 450 VAL A CA 1
ATOM 3660 C C . VAL A 1 450 ? 9.427 -0.760 -8.526 1.00 96.62 450 VAL A C 1
ATOM 3662 O O . VAL A 1 450 ? 8.497 -0.161 -7.985 1.00 96.62 450 VAL A O 1
ATOM 3665 N N . GLU A 1 451 ? 10.697 -0.478 -8.245 1.00 95.25 451 GLU A N 1
ATOM 3666 C CA . GLU A 1 451 ? 11.088 0.548 -7.293 1.00 95.25 451 GLU A CA 1
ATOM 3667 C C . GLU A 1 451 ? 10.626 1.957 -7.701 1.00 95.25 451 GLU A C 1
ATOM 3669 O O . GLU A 1 451 ? 10.173 2.716 -6.833 1.00 95.25 451 GLU A O 1
ATOM 3674 N N . ILE A 1 452 ? 10.729 2.297 -8.991 1.00 94.81 452 ILE A N 1
ATOM 3675 C CA . ILE A 1 452 ? 10.212 3.549 -9.558 1.00 94.81 452 ILE A CA 1
ATOM 3676 C C . ILE A 1 452 ? 8.685 3.571 -9.481 1.00 94.81 452 ILE A C 1
ATOM 3678 O O . ILE A 1 452 ? 8.127 4.555 -9.005 1.00 94.81 452 ILE A O 1
ATOM 3682 N N . SER A 1 453 ? 8.015 2.480 -9.863 1.00 93.56 453 SER A N 1
ATOM 3683 C CA . SER A 1 453 ? 6.552 2.369 -9.803 1.00 93.56 453 SER A CA 1
ATOM 3684 C C . SER A 1 453 ? 6.023 2.675 -8.399 1.00 93.56 453 SER A C 1
ATOM 3686 O O . SER A 1 453 ? 5.100 3.470 -8.229 1.00 93.56 453 SER A O 1
ATOM 3688 N N . LEU A 1 454 ? 6.656 2.116 -7.362 1.00 92.38 454 LEU A N 1
ATOM 3689 C CA . LEU A 1 454 ? 6.240 2.352 -5.979 1.00 92.38 454 LEU A CA 1
ATOM 3690 C C . LEU A 1 454 ? 6.391 3.808 -5.526 1.00 92.38 454 LEU A C 1
ATOM 3692 O O . LEU A 1 454 ? 5.650 4.205 -4.629 1.00 92.38 454 LEU A O 1
ATOM 3696 N N . ASN A 1 455 ? 7.291 4.612 -6.109 1.00 89.69 455 ASN A N 1
ATOM 3697 C CA . ASN A 1 455 ? 7.423 6.029 -5.732 1.00 89.69 455 ASN A CA 1
ATOM 3698 C C . ASN A 1 455 ? 6.118 6.801 -5.938 1.00 89.69 455 ASN A C 1
ATOM 3700 O O . ASN A 1 455 ? 5.791 7.647 -5.110 1.00 89.69 455 ASN A O 1
ATOM 3704 N N . ASN A 1 456 ? 5.314 6.417 -6.932 1.00 83.12 456 ASN A N 1
ATOM 3705 C CA . ASN A 1 456 ? 4.005 7.020 -7.187 1.00 83.12 456 ASN A CA 1
ATOM 3706 C C . ASN A 1 456 ? 3.022 6.829 -6.011 1.00 83.12 456 ASN A C 1
ATOM 3708 O O . ASN A 1 456 ? 2.052 7.571 -5.887 1.00 83.12 456 ASN A O 1
ATOM 3712 N N . ILE A 1 457 ? 3.261 5.849 -5.127 1.00 83.81 457 ILE A N 1
ATOM 3713 C CA . ILE A 1 457 ? 2.515 5.681 -3.868 1.00 83.81 457 ILE A CA 1
ATOM 3714 C C . ILE A 1 457 ? 3.075 6.595 -2.766 1.00 83.81 457 ILE A C 1
ATOM 3716 O O . ILE A 1 457 ? 2.333 7.045 -1.892 1.00 83.81 457 ILE A O 1
ATOM 3720 N N . LEU A 1 458 ? 4.391 6.826 -2.765 1.00 73.75 458 LEU A N 1
ATOM 3721 C CA . LEU A 1 458 ? 5.126 7.454 -1.661 1.00 73.75 458 LEU A CA 1
ATOM 3722 C C . LEU A 1 458 ? 5.129 8.983 -1.707 1.00 73.75 458 LEU A C 1
ATOM 3724 O O . LEU A 1 458 ? 5.361 9.604 -0.672 1.00 73.75 458 LEU A O 1
ATOM 3728 N N . GLU A 1 459 ? 4.843 9.581 -2.861 1.00 67.00 459 GLU A N 1
ATOM 3729 C CA . GLU A 1 459 ? 4.775 11.038 -3.065 1.00 67.00 459 GLU A CA 1
ATOM 3730 C C . GLU A 1 459 ? 3.534 11.708 -2.436 1.00 67.00 459 GLU A C 1
ATOM 3732 O O . GLU A 1 459 ? 3.250 12.877 -2.680 1.00 67.00 459 GLU A O 1
ATOM 3737 N N . PHE A 1 460 ? 2.794 11.002 -1.577 1.00 59.50 460 PHE A N 1
ATOM 3738 C CA . PHE A 1 460 ? 1.745 11.607 -0.760 1.00 59.50 460 PHE A CA 1
ATOM 3739 C C . PHE A 1 460 ? 2.333 12.454 0.384 1.00 59.50 460 PHE A C 1
ATOM 3741 O O . PHE A 1 460 ? 2.988 11.926 1.298 1.00 59.50 460 PHE A O 1
ATOM 3748 N N . GLU A 1 461 ? 2.060 13.763 0.344 1.00 42.75 461 GLU A N 1
ATOM 3749 C CA . GLU A 1 461 ? 2.378 14.730 1.410 1.00 42.75 461 GLU A CA 1
ATOM 3750 C C . GLU A 1 461 ? 1.648 14.436 2.729 1.00 42.75 461 GLU A C 1
ATOM 3752 O O . GLU A 1 461 ? 0.397 14.490 2.777 1.00 42.75 461 GLU A O 1
#

Radius of gyration: 29.94 Å; chains: 1; bounding box: 81×39×86 Å

Foldseek 3Di:
DEDAQDALLRLLLLVLVQLVCVVVPDPDARADCHPHHPPLSQVVCVVLPHNSVVRHDHADQPDEDAYFQDDDDDHNDHHQYYQHADDDPDDDPHNYYDYHQALGSLVVSCVVPVPSDDLSSLLSSLLRSLQSCLHVLVVSSHDPCRNVVSVVSCVVSVHDPVVSNVSSNVADDPPDLLCQLCAPKDWDDAPPFIEIEHEGEHQDDCVVVVVVSVVSQLVVCVVVVGQWYWYWYAHPVQQKIWIWTDGNQDIDIDIDHHDDDCPPHQVVLVNVLLVDAAFEEEQEALAAPPPDPLQVLLLVLLLLCLSHSHAYEYQQACHHSVVSNQVSNVVRFYEHFYEPVCVVRNPPGDHPYYHYDHDLVVRLVCSLVVHQAYEYGYYDPSSVVSLVVLLVVLVVDPDAGAHEYAQAPNSCVVVVVVQVVCCVVVNDHPCSCVRYDYDHHSSSSNNVVVVVSCVSSVPRD

Sequence (461 aa):
MGHVNPDIDSMISGYLMEKLMKSKGYFASYIIPDRELDSQSYEICKKYGLDVKKYQKKLVSNASYILVDHHQRTIPGEIVGIIDHHPTKETFDIPYYWNSCICATALAIYEKEPSAFDAFDKKLIILASMIDTISFHVKEKVRSNDEGIIRKMCQDIHCDYQEMYQEGLCLTNMGDLFKASLHGLKKYQFANYTVASSYIIVKEDITKKLETILKHCKAYLEENQLHLFIFMHTDMKEMKTHIYFITRHVTKVVTKSGLVSRGSKIMPHVFQYYQTPLKLFIGCSSIDCDDSPFVEDTKYICEQLSHENIALYFGASSTGLMGICYEAFRNVGVHSYTIQKYVNDLKQIKSISEKRLETTMERTKALYYDSEVLLFLPGGSGTASELFAMIEENRSVETKKPLLIYNQNHHYQFLIDWIQEMIQKGMNDESIYQYFKLCNTKEEVVREIVEISLNNILEFE